Protein AF-A0AAD6Q4D0-F1 (afdb_monomer)

pLDDT: mean 78.37, std 18.46, range [25.58, 96.19]

Nearest PDB structures (foldseek):
  5lpy-assembly1_A  TM=9.528E-01  e=1.632E-19  Arabidopsis thaliana
  5lpv-assembly1_A  TM=9.628E-01  e=4.387E-19  Arabidopsis thaliana
  5lpb-assembly1_A  TM=9.667E-01  e=1.050E-18  Arabidopsis thaliana
  5lpz-assembly1_A  TM=9.552E-01  e=1.325E-18  Arabidopsis thaliana
  6ruu-assembly1_A  TM=8.902E-01  e=2.169E-12  Homo sapiens

Radius of gyration: 27.19 Å; Cα contacts (8 Å, |Δi|>4): 562; chains: 1; bounding box: 53×54×77 Å

Foldseek 3Di:
DPPDDADAPPDPAAWDPDLPVLLVLLVVVCVCCVWCVPCQQLSQRLVVCSPIHGPVSVVSSVVVVVVCVVDPPRTWDDDPPAAQDKDKDKDKDQLSHPHQSWIWIWMWIDRRNGTDDIHIGTDPHHDPDRVSRRVVNVVVGVVVSVVVVLVSVCVVDVDQWVDDDPDRTDDDVQADEDEPVQVCQFQVNVDPVQWPDADPQATKGWGAGPVRFIKIKGKGDLPDPLNVLLLRQCRVVLRQDDDPQAWHFRHWYDDDSTTITITHDFPQAFQCCQVPDPVNVVVDDPVLVVQQVVSVVVVQCCCQPVGPWNKDQQADDRNQWTAHPVRRTHGHRSSPMDTDDPPDPDDDDPDRDYDDPPDDDDDDDDDD

Secondary structure (DSSP, 8-state):
--TT----TT-SSPBPS-HHHHHHHHHHHHHHTTT-GGGHHHHHHHGGGSSS-BHHHHHHHHHHHHHHHHSTT------TT--S-EEEEEEEESS--TTT---EEEEEEEETTEEEEEEEEE-SS--SSHHHHHHHHHHHHHHHHHHHHHHHHHHHS------BTTTB----TTS-B--HHHHHHHHTTT-GGGEEEEETTEEEEEEE-TTS-EEEEEEE-TT-HHHHHHHHHHHHHHTT---TTBPPEEEEEEETTEEEEEEE--TT-BTHHHHH-HHHHTT--HHHHHHHHHHHHHHHHIIIIISSSEEE-S---GGGEEE-TT--EEE--GGG-EEE-TT-S----SS--S------S-PPPPP-

Structure (mmCIF, N/CA/C/O backbone):
data_AF-A0AAD6Q4D0-F1
#
_entry.id   AF-A0AAD6Q4D0-F1
#
loop_
_atom_site.group_PDB
_atom_site.id
_atom_site.type_symbol
_atom_site.label_atom_id
_atom_site.label_alt_id
_atom_site.label_comp_id
_atom_site.label_asym_id
_atom_site.label_entity_id
_atom_site.label_seq_id
_atom_site.pdbx_PDB_ins_code
_atom_site.Cartn_x
_atom_site.Cartn_y
_atom_site.Cartn_z
_atom_site.occupancy
_atom_site.B_iso_or_equiv
_atom_site.auth_seq_id
_atom_site.auth_comp_id
_atom_site.auth_asym_id
_atom_site.auth_atom_id
_atom_site.pdbx_PDB_model_num
ATOM 1 N N . MET A 1 1 ? 5.638 -11.189 -40.415 1.00 39.28 1 MET A N 1
ATOM 2 C CA . MET A 1 1 ? 6.411 -9.951 -40.682 1.00 39.28 1 MET A CA 1
ATOM 3 C C . MET A 1 1 ? 7.838 -10.363 -41.005 1.00 39.28 1 MET A C 1
ATOM 5 O O . MET A 1 1 ? 8.244 -11.400 -40.497 1.00 39.28 1 MET A O 1
ATOM 9 N N . GLU A 1 2 ? 8.584 -9.608 -41.816 1.00 32.88 2 GLU A N 1
ATOM 10 C CA . GLU A 1 2 ? 10.023 -9.864 -42.000 1.00 32.88 2 GLU A CA 1
ATOM 11 C C . GLU A 1 2 ? 10.735 -9.809 -40.642 1.00 32.88 2 GLU A C 1
ATOM 13 O O . GLU A 1 2 ? 10.674 -8.798 -39.943 1.00 32.88 2 GLU A O 1
ATOM 18 N N . THR A 1 3 ? 11.400 -10.897 -40.261 1.00 40.81 3 THR A N 1
ATOM 19 C CA . THR A 1 3 ? 12.070 -11.082 -38.961 1.00 40.81 3 THR A CA 1
ATOM 20 C C . THR A 1 3 ? 13.432 -10.377 -38.867 1.00 40.81 3 THR A C 1
ATOM 22 O O . THR A 1 3 ? 14.205 -10.623 -37.945 1.00 40.81 3 THR A O 1
ATOM 25 N N . THR A 1 4 ? 13.749 -9.507 -39.829 1.00 53.38 4 THR A N 1
ATOM 26 C CA . THR A 1 4 ? 15.114 -9.050 -40.130 1.00 53.38 4 THR A CA 1
ATOM 27 C C . THR A 1 4 ? 15.322 -7.535 -40.056 1.00 53.38 4 THR A C 1
ATOM 29 O O . THR A 1 4 ? 16.470 -7.095 -40.116 1.00 53.38 4 THR A O 1
ATOM 32 N N . LEU A 1 5 ? 14.269 -6.722 -39.888 1.00 64.75 5 LEU A N 1
ATOM 33 C CA . LEU A 1 5 ? 14.411 -5.262 -39.800 1.00 64.75 5 LEU A CA 1
ATOM 34 C C . LEU A 1 5 ? 14.986 -4.842 -38.433 1.00 64.75 5 LEU A C 1
ATOM 36 O O . LEU A 1 5 ? 14.250 -4.597 -37.476 1.00 64.75 5 LEU A O 1
ATOM 40 N N . LYS A 1 6 ? 16.315 -4.753 -38.345 1.00 71.62 6 LYS A N 1
ATOM 41 C CA . LYS A 1 6 ? 17.022 -4.249 -37.162 1.00 71.62 6 LYS A CA 1
ATOM 42 C C . LYS A 1 6 ? 17.200 -2.733 -37.258 1.00 71.62 6 LYS A C 1
ATOM 44 O O . LYS A 1 6 ? 17.821 -2.243 -38.194 1.00 71.62 6 LYS A O 1
ATOM 49 N N . LEU A 1 7 ? 16.652 -2.017 -36.281 1.00 80.19 7 LEU A N 1
ATOM 50 C CA . LEU A 1 7 ? 16.766 -0.562 -36.139 1.00 80.19 7 LEU A CA 1
ATOM 51 C C . LEU A 1 7 ? 18.066 -0.191 -35.399 1.00 80.19 7 LEU A C 1
ATOM 53 O O . LEU A 1 7 ? 18.635 -1.033 -34.695 1.00 80.19 7 LEU A O 1
ATOM 57 N N . SER A 1 8 ? 18.540 1.047 -35.570 1.00 79.81 8 SER A N 1
ATOM 58 C CA . SER A 1 8 ? 19.795 1.537 -34.983 1.00 79.81 8 SER A CA 1
ATOM 59 C C . SER A 1 8 ? 19.737 3.030 -34.654 1.00 79.81 8 SER A C 1
ATOM 61 O O . SER A 1 8 ? 19.084 3.809 -35.342 1.00 79.81 8 SER A O 1
ATOM 63 N N . THR A 1 9 ? 20.476 3.463 -33.630 1.00 74.94 9 THR A N 1
ATOM 64 C CA . THR A 1 9 ? 20.692 4.891 -33.333 1.00 74.94 9 THR A CA 1
ATOM 65 C C . THR A 1 9 ? 21.574 5.597 -34.365 1.00 74.94 9 THR A C 1
ATOM 67 O O . THR A 1 9 ? 21.607 6.823 -34.383 1.00 74.94 9 THR A O 1
ATOM 70 N N . HIS A 1 10 ? 22.282 4.844 -35.211 1.00 74.56 10 HIS A N 1
ATOM 71 C CA . HIS A 1 10 ? 23.160 5.349 -36.273 1.00 74.56 10 HIS A CA 1
ATOM 72 C C . HIS A 1 10 ? 22.530 5.186 -37.664 1.00 74.56 10 HIS A C 1
ATOM 74 O O . HIS A 1 10 ? 23.219 4.913 -38.647 1.00 74.56 10 HIS A O 1
ATOM 80 N N . ASP A 1 11 ? 21.204 5.308 -37.739 1.00 73.38 11 ASP A N 1
ATOM 81 C CA . ASP A 1 11 ? 20.460 5.164 -38.984 1.00 73.38 11 ASP A CA 1
ATOM 82 C C . ASP A 1 11 ? 20.876 6.221 -40.022 1.00 73.38 11 ASP A C 1
ATOM 84 O O . ASP A 1 11 ? 20.970 7.413 -39.726 1.00 73.38 11 ASP A O 1
ATOM 88 N N . SER A 1 12 ? 21.131 5.770 -41.252 1.00 77.50 12 SER A N 1
ATOM 89 C CA . SER A 1 12 ? 21.600 6.616 -42.357 1.00 77.50 12 SER A CA 1
ATOM 90 C C . SER A 1 12 ? 20.499 7.483 -42.979 1.00 77.50 12 SER A C 1
ATOM 92 O O . SER A 1 12 ? 20.797 8.363 -43.785 1.00 77.50 12 SER A O 1
ATOM 94 N N . SER A 1 13 ? 19.228 7.230 -42.654 1.00 84.69 13 SER A N 1
ATOM 95 C CA . SER A 1 13 ? 18.115 8.065 -43.102 1.00 84.69 13 SER A CA 1
ATOM 96 C C . SER A 1 13 ? 18.077 9.406 -42.352 1.00 84.69 13 SER A C 1
ATOM 98 O O . SER A 1 13 ? 18.569 9.497 -41.227 1.00 84.69 13 SER A O 1
ATOM 100 N N . PRO A 1 14 ? 17.486 10.466 -42.932 1.00 88.25 14 PRO A N 1
ATOM 101 C CA . PRO A 1 14 ? 17.313 11.739 -42.238 1.00 88.25 14 PRO A CA 1
ATOM 102 C C . PRO A 1 14 ? 16.559 11.616 -40.904 1.00 88.25 14 PRO A C 1
ATOM 104 O O . PRO A 1 14 ? 15.622 10.821 -40.765 1.00 88.25 14 PRO A O 1
ATOM 107 N N . ALA A 1 15 ? 16.928 12.467 -39.943 1.00 89.00 15 ALA A N 1
ATOM 108 C CA . ALA A 1 15 ? 16.140 12.697 -38.736 1.00 89.00 15 ALA A CA 1
ATOM 109 C C . ALA A 1 15 ? 14.746 13.252 -39.094 1.00 89.00 15 ALA A C 1
ATOM 111 O O . ALA A 1 15 ? 14.578 13.940 -40.105 1.00 89.00 15 ALA A O 1
ATOM 112 N N . LEU A 1 16 ? 13.732 12.959 -38.275 1.00 89.88 16 LEU A N 1
ATOM 113 C CA . LEU A 1 16 ? 12.378 13.471 -38.509 1.00 89.88 16 LEU A CA 1
ATOM 114 C C . LEU A 1 16 ? 12.302 14.984 -38.275 1.00 89.88 16 LEU A C 1
ATOM 116 O O . LEU A 1 16 ? 12.766 15.483 -37.252 1.00 89.88 16 LEU A O 1
ATOM 120 N N . SER A 1 17 ? 11.621 15.692 -39.179 1.00 87.00 17 SER A N 1
ATOM 121 C CA . SER A 1 17 ? 11.330 17.127 -39.050 1.00 87.00 17 SER A CA 1
ATOM 122 C C . SER A 1 17 ? 10.403 17.453 -37.872 1.00 87.00 17 SER A C 1
ATOM 124 O O . SER A 1 17 ? 10.561 18.497 -37.248 1.00 87.00 17 SER A O 1
ATOM 126 N N . ASP A 1 18 ? 9.480 16.546 -37.527 1.00 89.56 18 ASP A N 1
ATOM 127 C CA . ASP A 1 18 ? 8.672 16.611 -36.302 1.00 89.56 18 ASP A CA 1
ATOM 128 C C . ASP A 1 18 ? 8.857 15.352 -35.424 1.00 89.56 18 ASP A C 1
ATOM 130 O O . ASP A 1 18 ? 8.104 14.372 -35.530 1.00 89.56 18 ASP A O 1
ATOM 134 N N . PRO A 1 19 ? 9.824 15.375 -34.488 1.00 90.56 19 PRO A N 1
ATOM 135 C CA . PRO A 1 19 ? 9.975 14.333 -33.478 1.00 90.56 19 PRO A CA 1
ATOM 136 C C . PRO A 1 19 ? 8.790 14.228 -32.501 1.00 90.56 19 PRO A C 1
ATOM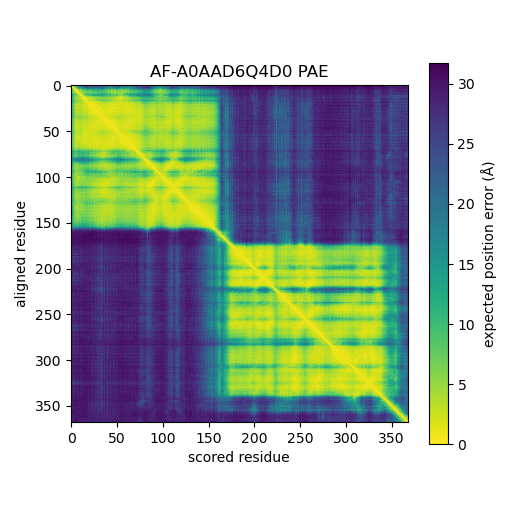 138 O O . PRO A 1 19 ? 8.599 13.176 -31.887 1.00 90.56 19 PRO A O 1
ATOM 141 N N . ALA A 1 20 ? 7.990 15.284 -32.310 1.00 91.25 20 ALA A N 1
ATOM 142 C CA . ALA A 1 20 ? 6.891 15.285 -31.345 1.00 91.25 20 ALA A CA 1
ATOM 143 C C . ALA A 1 20 ? 5.712 14.422 -31.822 1.00 91.25 20 ALA A C 1
ATOM 145 O O . ALA A 1 20 ? 5.148 13.672 -31.017 1.00 91.25 20 ALA A O 1
ATOM 146 N N . SER A 1 21 ? 5.390 14.441 -33.122 1.00 90.62 21 SER A N 1
ATOM 147 C CA . SER A 1 21 ? 4.410 13.515 -33.707 1.00 90.62 21 SER A CA 1
ATOM 148 C C . SER A 1 21 ? 4.816 12.049 -33.503 1.00 90.62 21 SER A C 1
ATOM 150 O O . SER A 1 21 ? 3.992 11.256 -33.037 1.00 90.62 21 SER A O 1
ATOM 152 N N . TYR A 1 22 ? 6.094 11.700 -33.719 1.00 93.00 22 TYR A N 1
ATOM 153 C CA . TYR A 1 22 ? 6.608 10.349 -33.449 1.00 93.00 22 TYR A CA 1
ATOM 154 C C . TYR A 1 22 ? 6.459 9.961 -31.971 1.00 93.00 22 TYR A C 1
ATOM 156 O O . TYR A 1 22 ? 5.900 8.908 -31.666 1.00 93.00 22 TYR A O 1
ATOM 164 N N . ARG A 1 23 ? 6.868 10.828 -31.032 1.00 92.94 23 ARG A N 1
ATOM 165 C CA . ARG A 1 23 ? 6.705 10.567 -29.588 1.00 92.94 23 ARG A CA 1
ATOM 166 C C . ARG A 1 23 ? 5.246 10.324 -29.199 1.00 92.94 23 ARG A C 1
ATOM 168 O O . ARG A 1 23 ? 4.958 9.380 -28.464 1.00 92.94 23 ARG A O 1
ATOM 175 N N . ARG A 1 24 ? 4.317 11.132 -29.722 1.00 94.38 24 ARG A N 1
ATOM 176 C CA . ARG A 1 24 ? 2.871 10.977 -29.489 1.00 94.38 24 ARG A CA 1
ATOM 177 C C . ARG A 1 24 ? 2.329 9.672 -30.079 1.00 94.38 24 ARG A C 1
ATOM 179 O O . ARG A 1 24 ? 1.504 9.020 -29.441 1.00 94.38 24 ARG A O 1
ATOM 186 N N . LEU A 1 25 ? 2.787 9.284 -31.270 1.00 94.00 25 LEU A N 1
ATOM 187 C CA . LEU A 1 25 ? 2.430 8.016 -31.906 1.00 94.00 25 LEU A CA 1
ATOM 188 C C . LEU A 1 25 ? 2.904 6.822 -31.067 1.00 94.00 25 LEU A C 1
ATOM 190 O O . LEU A 1 25 ? 2.091 5.968 -30.715 1.00 94.00 25 LEU A O 1
ATOM 194 N N . ILE A 1 26 ? 4.184 6.785 -30.687 1.00 94.25 26 ILE A N 1
ATOM 195 C CA . ILE A 1 26 ? 4.725 5.692 -29.872 1.00 94.25 26 ILE A CA 1
ATOM 196 C C . ILE A 1 26 ? 4.068 5.646 -28.487 1.00 94.25 26 ILE A C 1
ATOM 198 O O . ILE A 1 26 ? 3.762 4.558 -28.016 1.00 94.25 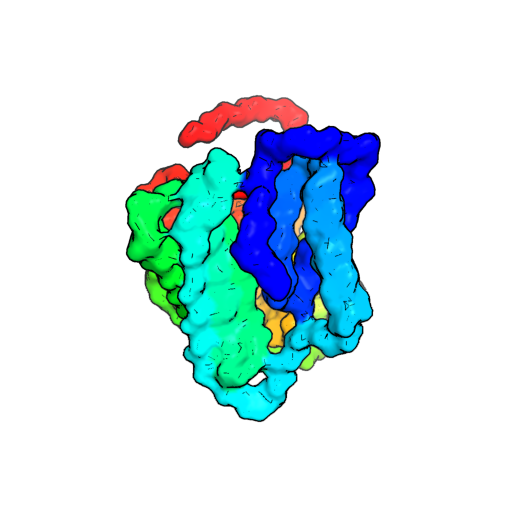26 ILE A O 1
ATOM 202 N N . GLY A 1 27 ? 3.755 6.787 -27.862 1.00 90.12 27 GLY A N 1
ATOM 203 C CA . GLY A 1 27 ? 2.999 6.822 -26.603 1.00 90.12 27 GLY A CA 1
ATOM 204 C C . GLY A 1 27 ? 1.611 6.171 -26.706 1.00 90.12 27 GLY A C 1
ATOM 205 O O . GLY A 1 27 ? 1.230 5.382 -25.843 1.00 90.12 27 GLY A O 1
ATOM 206 N N . ARG A 1 28 ? 0.876 6.428 -27.798 1.00 93.81 28 ARG A N 1
ATOM 207 C CA . ARG A 1 28 ? -0.420 5.775 -28.073 1.00 93.81 28 ARG A CA 1
ATOM 208 C C . ARG A 1 28 ? -0.273 4.279 -28.354 1.00 93.81 28 ARG A C 1
ATOM 210 O O . ARG A 1 28 ? -1.089 3.489 -27.890 1.00 93.81 28 ARG A O 1
ATOM 217 N N . LEU A 1 29 ? 0.770 3.882 -29.082 1.00 92.19 29 LEU A N 1
ATOM 218 C CA . LEU A 1 29 ? 1.056 2.474 -29.360 1.00 92.19 29 LEU A CA 1
ATOM 219 C C . LEU A 1 29 ? 1.507 1.711 -28.104 1.00 92.19 29 LEU A C 1
ATOM 221 O O . LEU A 1 29 ? 1.104 0.567 -27.928 1.00 92.19 29 LEU A O 1
ATOM 225 N N . LEU A 1 30 ? 2.268 2.346 -27.205 1.00 88.31 30 LEU A N 1
ATOM 226 C CA . LEU A 1 30 ? 2.620 1.807 -25.887 1.00 88.31 30 LEU A CA 1
ATOM 227 C C . LEU A 1 30 ? 1.368 1.540 -25.051 1.00 88.31 30 LEU A C 1
ATOM 229 O O . LEU A 1 30 ? 1.245 0.456 -24.491 1.00 88.31 30 LEU A O 1
ATOM 233 N N . TYR A 1 31 ? 0.413 2.473 -25.021 1.00 87.88 31 TYR A N 1
ATOM 234 C CA . TYR A 1 31 ? -0.875 2.248 -24.358 1.00 87.88 31 TYR A CA 1
ATOM 235 C C . TYR A 1 31 ? -1.634 1.054 -24.964 1.00 87.88 31 TYR A C 1
ATOM 237 O O . TYR A 1 31 ? -2.157 0.220 -24.232 1.00 87.88 31 TYR A O 1
ATOM 245 N N . LEU A 1 32 ? -1.619 0.900 -26.293 1.00 87.62 32 LEU A N 1
ATOM 246 C CA . LEU A 1 32 ? -2.264 -0.235 -26.961 1.00 87.62 32 LEU A CA 1
ATOM 247 C C . LEU A 1 32 ? -1.627 -1.598 -26.614 1.00 87.62 32 LEU A C 1
ATOM 249 O O . LEU A 1 32 ? -2.320 -2.610 -26.671 1.00 87.62 32 LEU A O 1
ATOM 253 N N . THR A 1 33 ? -0.359 -1.658 -26.177 1.00 86.75 33 THR A N 1
ATOM 254 C CA . THR A 1 33 ? 0.261 -2.927 -25.717 1.00 86.75 33 THR A CA 1
ATOM 255 C C . THR A 1 33 ? -0.439 -3.554 -24.503 1.00 86.75 33 THR A C 1
ATOM 257 O O . THR A 1 33 ? -0.242 -4.740 -24.248 1.00 86.75 33 THR A O 1
ATOM 260 N N . ILE A 1 34 ? -1.290 -2.796 -23.794 1.00 83.44 34 ILE A N 1
ATOM 261 C CA . ILE A 1 34 ? -2.127 -3.268 -22.675 1.00 83.44 34 ILE A CA 1
ATOM 262 C C . ILE A 1 34 ? -3.243 -4.219 -23.154 1.00 83.44 34 ILE A C 1
ATOM 264 O O . ILE A 1 34 ? -3.719 -5.043 -22.382 1.00 83.44 34 ILE A O 1
ATOM 268 N N . THR A 1 35 ? -3.647 -4.154 -24.427 1.00 84.25 35 THR A N 1
ATOM 269 C CA . THR A 1 35 ? -4.648 -5.066 -25.020 1.00 84.25 35 THR A CA 1
ATOM 270 C C . THR A 1 35 ? -4.146 -5.801 -26.265 1.00 84.25 35 THR A C 1
ATOM 272 O O . THR A 1 35 ? -4.784 -6.750 -26.717 1.00 84.25 35 THR A O 1
ATOM 275 N N . ARG A 1 36 ? -2.988 -5.399 -26.805 1.00 85.81 36 ARG A N 1
ATOM 276 C CA . ARG A 1 36 ? -2.286 -6.018 -27.939 1.00 85.81 36 ARG A CA 1
ATOM 277 C C . ARG A 1 36 ? -0.896 -6.510 -27.507 1.00 85.81 36 ARG A C 1
ATOM 279 O O . ARG A 1 36 ? 0.106 -5.844 -27.779 1.00 85.81 36 ARG A O 1
ATOM 286 N N . PRO A 1 37 ? -0.801 -7.667 -26.823 1.00 86.38 37 PRO A N 1
ATOM 287 C CA . PRO A 1 37 ? 0.483 -8.239 -26.413 1.00 86.38 37 PRO A CA 1
ATOM 288 C C . PRO A 1 37 ? 1.404 -8.519 -27.611 1.00 86.38 37 PRO A C 1
ATOM 290 O O . PRO A 1 37 ? 2.618 -8.347 -27.508 1.00 86.38 37 PRO A O 1
ATOM 293 N N . ASP A 1 38 ? 0.825 -8.862 -28.761 1.00 86.62 38 ASP A N 1
ATOM 294 C CA . ASP A 1 38 ? 1.493 -9.235 -30.008 1.00 86.62 38 ASP A CA 1
ATOM 295 C C . ASP A 1 38 ? 2.365 -8.124 -30.620 1.00 86.62 38 ASP A C 1
ATOM 297 O O . ASP A 1 38 ? 3.386 -8.418 -31.241 1.00 86.62 38 ASP A O 1
ATOM 301 N N . ILE A 1 39 ? 2.035 -6.845 -30.399 1.00 90.56 39 ILE A N 1
ATOM 302 C CA . ILE A 1 39 ? 2.869 -5.719 -30.863 1.00 90.56 39 ILE A CA 1
ATOM 303 C C . ILE A 1 39 ? 3.950 -5.300 -29.850 1.00 90.56 39 ILE A C 1
ATOM 305 O O . ILE A 1 39 ? 4.803 -4.474 -30.183 1.00 90.56 39 ILE A O 1
ATOM 309 N N . SER A 1 40 ? 3.957 -5.857 -28.630 1.00 88.12 40 SER A N 1
ATOM 310 C CA . SER A 1 40 ? 4.790 -5.370 -27.512 1.00 88.12 40 SER A CA 1
ATOM 311 C C . SER A 1 40 ? 6.283 -5.321 -27.837 1.00 88.12 40 SER A C 1
ATOM 313 O O . SER A 1 40 ? 6.951 -4.351 -27.488 1.00 88.12 40 SER A O 1
ATOM 315 N N . TYR A 1 41 ? 6.814 -6.334 -28.533 1.00 87.56 41 TYR A N 1
ATOM 316 C CA . TYR A 1 41 ? 8.223 -6.360 -28.940 1.00 87.56 41 TYR A CA 1
ATOM 317 C C . TYR A 1 41 ? 8.560 -5.226 -29.919 1.00 87.56 41 TYR A C 1
ATOM 319 O O . TYR A 1 41 ? 9.522 -4.488 -29.705 1.00 87.56 41 TYR A O 1
ATOM 327 N N . ALA A 1 42 ? 7.737 -5.035 -30.955 1.00 90.12 42 ALA A N 1
ATOM 328 C CA . ALA A 1 42 ? 7.949 -3.994 -31.958 1.00 90.12 42 ALA A CA 1
ATOM 329 C C . ALA A 1 42 ? 7.880 -2.587 -31.341 1.00 90.12 42 ALA A C 1
ATOM 331 O O . ALA A 1 42 ? 8.739 -1.748 -31.614 1.00 90.12 42 ALA A O 1
ATOM 332 N N . ILE A 1 43 ? 6.908 -2.342 -30.456 1.00 91.25 43 ILE A N 1
ATOM 333 C CA . ILE A 1 43 ? 6.759 -1.047 -29.782 1.00 91.25 43 ILE A CA 1
ATOM 334 C C . ILE A 1 43 ? 7.895 -0.790 -28.781 1.00 91.25 43 ILE A C 1
ATOM 336 O O . ILE A 1 43 ? 8.434 0.315 -28.758 1.00 91.25 43 ILE A O 1
ATOM 340 N N . GLN A 1 44 ? 8.330 -1.800 -28.019 1.00 87.38 44 GLN A N 1
ATOM 341 C CA . GLN A 1 44 ? 9.495 -1.702 -27.125 1.00 87.38 44 GLN A CA 1
ATOM 342 C C . GLN A 1 44 ? 10.821 -1.500 -27.887 1.00 87.38 44 GLN A C 1
ATOM 344 O O . GLN A 1 44 ? 11.792 -0.976 -27.326 1.00 87.38 44 GLN A O 1
ATOM 349 N N . ASN A 1 45 ? 10.893 -1.905 -29.157 1.00 87.44 45 ASN A N 1
ATOM 350 C CA . ASN A 1 45 ? 12.011 -1.556 -30.027 1.00 87.44 45 ASN A CA 1
ATOM 351 C C . ASN A 1 45 ? 11.935 -0.071 -30.425 1.00 87.44 45 ASN A C 1
ATOM 353 O O . ASN A 1 45 ? 12.800 0.723 -30.059 1.00 87.44 45 ASN A O 1
ATOM 357 N N . LEU A 1 46 ? 10.824 0.334 -31.047 1.00 90.38 46 LEU A N 1
ATOM 358 C CA . LEU A 1 46 ? 10.573 1.702 -31.518 1.00 90.38 46 LEU A CA 1
ATOM 359 C C . LEU A 1 46 ? 10.665 2.778 -30.421 1.00 90.38 46 LEU A C 1
ATOM 361 O O . LEU A 1 46 ? 11.101 3.902 -30.689 1.00 90.38 46 LEU A O 1
ATOM 365 N N . SER A 1 47 ? 10.295 2.452 -29.179 1.00 89.56 47 SER A N 1
ATOM 366 C CA . SER A 1 47 ? 10.346 3.384 -28.046 1.00 89.56 47 SER A CA 1
ATOM 367 C C . SER A 1 47 ? 11.761 3.798 -27.636 1.00 89.56 47 SER A C 1
ATOM 369 O O . SER A 1 47 ? 11.916 4.768 -26.900 1.00 89.56 47 SER A O 1
ATOM 371 N N . GLN A 1 48 ? 12.799 3.097 -28.096 1.00 87.00 48 GLN A N 1
ATOM 372 C CA . GLN A 1 48 ? 14.195 3.445 -27.807 1.00 87.00 48 GLN A CA 1
ATOM 373 C C . GLN A 1 48 ? 14.639 4.712 -28.552 1.00 87.00 48 GLN A C 1
ATOM 375 O O . GLN A 1 48 ? 15.510 5.431 -28.072 1.00 87.00 48 GLN A O 1
ATOM 380 N N . TYR A 1 49 ? 13.982 5.028 -29.671 1.00 89.12 49 TYR A N 1
ATOM 381 C CA . TYR A 1 49 ? 14.324 6.133 -30.572 1.00 89.12 49 TYR A CA 1
ATOM 382 C C . TYR A 1 49 ? 13.452 7.387 -30.347 1.00 89.12 49 TYR A C 1
ATOM 384 O O . TYR A 1 49 ? 13.399 8.283 -31.180 1.00 89.12 49 TYR A O 1
ATOM 392 N N . ILE A 1 50 ? 12.753 7.469 -29.205 1.00 89.12 50 ILE A N 1
ATOM 393 C CA . ILE A 1 50 ? 11.863 8.584 -28.810 1.00 89.12 50 ILE A CA 1
ATOM 394 C C . ILE A 1 50 ? 12.593 9.936 -28.699 1.00 89.12 50 ILE A C 1
ATOM 396 O O . ILE A 1 50 ? 11.985 10.986 -28.934 1.00 89.12 50 ILE A O 1
ATOM 400 N N . SER A 1 51 ? 13.875 9.923 -28.328 1.00 87.62 51 SER A N 1
ATOM 401 C CA . SER A 1 51 ? 14.712 11.122 -28.192 1.00 87.62 51 SER A CA 1
ATOM 402 C C . SER A 1 51 ? 15.133 11.695 -29.546 1.00 87.62 51 SER A C 1
ATOM 404 O O . SER A 1 51 ? 14.970 12.893 -29.764 1.00 87.62 51 SER A O 1
ATOM 406 N N . ASN A 1 52 ? 15.618 10.841 -30.453 1.00 88.62 52 ASN A N 1
ATOM 407 C CA . ASN A 1 52 ? 16.084 11.207 -31.790 1.00 88.62 52 ASN A CA 1
ATOM 408 C C . ASN A 1 52 ? 15.556 10.214 -32.853 1.00 88.62 52 ASN A C 1
ATOM 410 O O . ASN A 1 52 ? 16.243 9.246 -33.189 1.00 88.62 52 ASN A O 1
ATOM 414 N N . PRO A 1 53 ? 14.317 10.395 -33.347 1.00 91.69 53 PRO A N 1
ATOM 415 C CA . PRO A 1 53 ? 13.717 9.515 -34.345 1.00 91.69 53 PRO A CA 1
ATOM 416 C C . PRO A 1 53 ? 14.109 9.901 -35.780 1.00 91.69 53 PRO A C 1
ATOM 418 O O . PRO A 1 53 ? 14.304 11.071 -36.101 1.00 91.69 53 PRO A O 1
ATOM 421 N N . HIS A 1 54 ? 14.173 8.899 -36.658 1.00 92.19 54 HIS A N 1
ATOM 422 C CA . HIS A 1 54 ? 14.574 9.011 -38.067 1.00 92.19 54 HIS A CA 1
ATOM 423 C C . HIS A 1 54 ? 13.454 8.470 -38.976 1.00 92.19 54 HIS A C 1
ATOM 425 O O . HIS A 1 54 ? 12.497 7.856 -38.489 1.00 92.19 54 HIS A O 1
ATOM 431 N N . ILE A 1 55 ? 13.543 8.697 -40.291 1.00 90.31 55 ILE A N 1
ATOM 432 C CA . ILE A 1 55 ? 12.499 8.292 -41.254 1.00 90.31 55 ILE A CA 1
ATOM 433 C C . ILE A 1 55 ? 12.219 6.780 -41.208 1.00 90.31 55 ILE A C 1
ATOM 435 O O . ILE A 1 55 ? 11.056 6.376 -41.210 1.00 90.31 55 ILE A O 1
ATOM 439 N N . THR A 1 56 ? 13.244 5.938 -41.089 1.00 91.00 56 THR A N 1
ATOM 440 C CA . THR A 1 56 ? 13.101 4.476 -40.923 1.00 91.00 56 THR A CA 1
ATOM 441 C C . THR A 1 56 ? 12.319 4.086 -39.666 1.00 91.00 56 THR A C 1
ATOM 443 O O . THR A 1 56 ? 11.463 3.200 -39.723 1.00 91.00 56 THR A O 1
ATOM 446 N N . HIS A 1 57 ? 12.550 4.773 -38.541 1.00 91.88 57 HIS A N 1
ATOM 447 C CA . HIS A 1 57 ? 11.812 4.570 -37.291 1.00 91.88 57 HIS A CA 1
ATOM 448 C C . HIS A 1 57 ? 10.318 4.876 -37.478 1.00 91.88 57 HIS A C 1
ATOM 450 O O . HIS A 1 57 ? 9.467 4.099 -37.038 1.00 91.88 57 HIS A O 1
ATOM 456 N N . LEU A 1 58 ? 9.982 5.952 -38.200 1.00 92.12 58 LEU A N 1
ATOM 457 C CA . LEU A 1 58 ? 8.595 6.267 -38.549 1.00 92.12 58 LEU A CA 1
ATOM 458 C C . LEU A 1 58 ? 7.987 5.216 -39.489 1.00 92.12 58 LEU A C 1
ATOM 460 O O . LEU A 1 58 ? 6.916 4.695 -39.192 1.00 92.12 58 LEU A O 1
ATOM 464 N N . GLN A 1 59 ? 8.686 4.826 -40.559 1.00 92.00 59 GLN A N 1
ATOM 465 C CA . GLN A 1 59 ? 8.224 3.783 -41.487 1.00 92.00 59 GLN A CA 1
ATOM 466 C C . GLN A 1 59 ? 7.969 2.441 -40.780 1.00 92.00 59 GLN A C 1
ATOM 468 O O . GLN A 1 59 ? 7.020 1.727 -41.112 1.00 92.00 59 GLN A O 1
ATOM 473 N N . ALA A 1 60 ? 8.791 2.084 -39.792 1.00 92.19 60 ALA A N 1
ATOM 474 C CA . ALA A 1 60 ? 8.589 0.899 -38.967 1.00 92.19 60 ALA A CA 1
ATOM 475 C C . ALA A 1 60 ? 7.361 1.040 -38.043 1.00 92.19 60 ALA A C 1
ATOM 477 O O . ALA A 1 60 ? 6.557 0.109 -37.961 1.00 92.19 60 ALA A O 1
ATOM 478 N N . ALA A 1 61 ? 7.129 2.209 -37.435 1.00 93.81 61 ALA A N 1
ATOM 479 C CA . ALA A 1 61 ? 5.896 2.487 -36.690 1.00 93.81 61 ALA A CA 1
ATOM 480 C C . ALA A 1 61 ? 4.638 2.441 -37.589 1.00 93.81 61 ALA A C 1
ATOM 482 O O . ALA A 1 61 ? 3.607 1.892 -37.198 1.00 93.81 61 ALA A O 1
ATOM 483 N N . GLU A 1 62 ? 4.726 2.924 -38.830 1.00 93.56 62 GLU A N 1
ATOM 484 C CA . GLU A 1 62 ? 3.658 2.836 -39.834 1.00 93.56 62 GLU A CA 1
ATOM 485 C C . GLU A 1 62 ? 3.372 1.400 -40.298 1.00 93.56 62 GLU A C 1
ATOM 487 O O . GLU A 1 62 ? 2.231 1.083 -40.645 1.00 93.56 62 GLU A O 1
ATOM 492 N N . ARG A 1 63 ? 4.373 0.505 -40.307 1.00 93.94 63 ARG A N 1
ATOM 493 C CA . ARG A 1 63 ? 4.146 -0.940 -40.517 1.00 93.94 63 ARG A CA 1
ATOM 494 C C . ARG A 1 63 ? 3.292 -1.516 -39.380 1.00 93.94 63 ARG A C 1
ATOM 496 O O . ARG A 1 63 ? 2.351 -2.256 -39.660 1.00 93.94 63 ARG A O 1
ATOM 503 N N . VAL A 1 64 ? 3.551 -1.125 -38.126 1.00 94.00 64 VAL A N 1
ATOM 504 C CA . VAL A 1 64 ? 2.734 -1.550 -36.972 1.00 94.00 64 VAL A CA 1
ATOM 505 C C . VAL A 1 64 ? 1.315 -0.974 -37.048 1.00 94.00 64 VAL A C 1
ATOM 507 O O . VAL A 1 64 ? 0.354 -1.715 -36.857 1.00 94.00 64 VAL A O 1
ATOM 510 N N . LEU A 1 65 ? 1.148 0.300 -37.423 1.00 94.56 65 LEU A N 1
ATOM 511 C CA . LEU A 1 65 ? -0.179 0.894 -37.658 1.00 94.56 65 LEU A CA 1
ATOM 512 C C . LEU A 1 65 ? -0.971 0.165 -38.752 1.00 94.56 65 LEU A C 1
ATOM 514 O O . LEU A 1 65 ? -2.160 -0.099 -38.573 1.00 94.56 65 LEU A O 1
ATOM 518 N N . ARG A 1 66 ? -0.328 -0.190 -39.873 1.00 94.69 66 ARG A N 1
ATOM 519 C CA . ARG A 1 66 ? -0.962 -0.972 -40.949 1.00 94.69 66 ARG A CA 1
ATOM 520 C C . ARG A 1 66 ? -1.402 -2.353 -40.471 1.00 94.69 66 ARG A C 1
ATOM 522 O O . ARG A 1 66 ? -2.504 -2.775 -40.803 1.00 94.69 66 ARG A O 1
ATOM 529 N N . TYR A 1 67 ? -0.584 -3.020 -39.661 1.00 93.44 67 TYR A N 1
ATOM 530 C CA . TYR A 1 67 ? -0.925 -4.305 -39.053 1.00 93.44 67 TYR A CA 1
ATOM 531 C C . TYR A 1 67 ? -2.120 -4.204 -38.086 1.00 93.44 67 TYR A C 1
ATOM 533 O O . TYR A 1 67 ? -3.060 -4.990 -38.195 1.00 93.44 67 TYR A O 1
ATOM 541 N N . ILE A 1 68 ? -2.150 -3.192 -37.209 1.00 92.81 68 ILE A N 1
ATOM 542 C CA . ILE A 1 68 ? -3.296 -2.930 -36.318 1.00 92.81 68 ILE A CA 1
ATOM 543 C C . ILE A 1 68 ? -4.566 -2.655 -37.138 1.00 92.81 68 ILE A C 1
ATOM 545 O O . ILE A 1 68 ? -5.610 -3.242 -36.870 1.00 92.81 68 ILE A O 1
ATOM 549 N N . LYS A 1 69 ? -4.476 -1.818 -38.184 1.00 92.56 69 LYS A N 1
ATOM 550 C CA . LYS A 1 69 ? -5.604 -1.501 -39.079 1.00 92.56 69 LYS A CA 1
ATOM 551 C C . LYS A 1 69 ? -6.133 -2.729 -39.832 1.00 92.56 69 LYS A C 1
ATOM 553 O O . LYS A 1 69 ? -7.326 -2.791 -40.105 1.00 92.56 69 LYS A O 1
ATOM 558 N N . ALA A 1 70 ? -5.266 -3.683 -40.171 1.00 91.81 70 ALA A N 1
ATOM 559 C CA . ALA A 1 70 ? -5.645 -4.938 -40.822 1.00 91.81 70 ALA A CA 1
ATOM 560 C C . ALA A 1 70 ? -6.230 -5.983 -39.851 1.00 91.81 70 ALA A C 1
ATOM 562 O O . ALA A 1 70 ? -6.810 -6.965 -40.302 1.00 91.81 70 ALA A O 1
ATOM 563 N N . THR A 1 71 ? -6.091 -5.780 -38.535 1.00 88.94 71 THR A N 1
ATOM 564 C CA . THR A 1 71 ? -6.548 -6.708 -37.486 1.00 88.94 71 THR A CA 1
ATOM 565 C C . THR A 1 71 ? -7.500 -6.044 -36.471 1.00 88.94 71 THR A C 1
ATOM 567 O O . THR A 1 71 ? -7.260 -6.116 -35.259 1.00 88.94 71 THR A O 1
ATOM 570 N N . PRO A 1 72 ? -8.586 -5.376 -36.917 1.00 78.94 72 PRO A N 1
ATOM 571 C CA . PRO A 1 72 ? -9.563 -4.796 -36.002 1.00 78.94 72 PRO A CA 1
ATOM 572 C C . PRO A 1 72 ? -10.256 -5.909 -35.201 1.00 78.94 72 PRO A C 1
ATOM 574 O O . PRO A 1 72 ? -10.612 -6.948 -35.749 1.00 78.94 72 PRO A O 1
ATOM 577 N N . GLY A 1 73 ? -10.433 -5.700 -33.896 1.00 77.06 73 GLY A N 1
ATOM 578 C CA . GLY A 1 73 ? -11.069 -6.677 -33.001 1.00 77.06 73 GLY A CA 1
ATOM 579 C C . GLY A 1 73 ? -10.150 -7.777 -32.451 1.00 77.06 73 GLY A C 1
ATOM 580 O O . GLY A 1 73 ? -10.566 -8.489 -31.544 1.00 77.06 73 GLY A O 1
ATOM 581 N N . GLN A 1 74 ? -8.895 -7.897 -32.908 1.00 80.38 74 GLN A N 1
ATOM 582 C CA . GLN A 1 74 ? -7.908 -8.703 -32.179 1.00 80.38 74 GLN A CA 1
ATOM 583 C C . GLN A 1 74 ? -7.544 -8.028 -30.850 1.00 80.38 74 GLN A C 1
ATOM 585 O O . GLN A 1 74 ? -7.312 -6.818 -30.806 1.00 80.38 74 GLN A O 1
ATOM 590 N N . GLY A 1 75 ? -7.454 -8.824 -29.786 1.00 77.62 75 GLY A N 1
ATOM 591 C CA . GLY A 1 75 ? -7.141 -8.384 -28.430 1.00 77.62 75 GLY A CA 1
ATOM 592 C C . GLY A 1 75 ? -6.990 -9.574 -27.480 1.00 77.62 75 GLY A C 1
ATOM 593 O O . GLY A 1 75 ? -6.814 -10.709 -27.924 1.00 77.62 75 GLY A O 1
ATOM 594 N N . LEU A 1 76 ? -7.069 -9.319 -26.176 1.00 83.88 76 LEU A N 1
ATOM 595 C CA . LEU A 1 76 ? -7.028 -10.362 -25.150 1.00 83.88 76 LEU A CA 1
ATOM 596 C C . LEU A 1 76 ? -8.382 -11.070 -25.036 1.00 83.88 76 LEU A C 1
ATOM 598 O O . LEU A 1 76 ? -9.412 -10.419 -24.874 1.00 83.88 76 LEU A O 1
ATOM 602 N N . LEU A 1 77 ? -8.359 -12.403 -25.050 1.00 81.38 77 LEU A N 1
ATOM 603 C CA . LEU A 1 77 ? -9.493 -13.240 -24.672 1.00 81.38 77 LEU A CA 1
ATOM 604 C C . LEU A 1 77 ? -9.228 -13.814 -23.278 1.00 81.38 77 LEU A C 1
ATOM 606 O O . LEU A 1 77 ? -8.327 -14.632 -23.101 1.00 81.38 77 LEU A O 1
ATOM 610 N N . LEU A 1 78 ? -10.023 -13.387 -22.299 1.00 81.38 78 LEU A N 1
ATOM 611 C CA . LEU A 1 78 ? -10.067 -13.994 -20.972 1.00 81.38 78 LEU A CA 1
ATOM 612 C C . LEU A 1 78 ? -11.283 -14.920 -20.938 1.00 81.38 78 LEU A C 1
ATOM 614 O O . LEU A 1 78 ? -12.417 -14.444 -20.977 1.00 81.38 78 LEU A O 1
ATOM 618 N N . LYS A 1 79 ? -11.060 -16.237 -20.923 1.00 75.38 79 LYS A N 1
ATOM 619 C CA . LYS A 1 79 ? -12.156 -17.207 -20.839 1.00 75.38 79 LYS A CA 1
ATOM 620 C C . LYS A 1 79 ? -12.568 -17.435 -19.382 1.00 75.38 79 LYS A C 1
ATOM 622 O O . LYS A 1 79 ? -11.704 -17.543 -18.511 1.00 75.38 79 LYS A O 1
ATOM 627 N N . ALA A 1 80 ? -13.872 -17.547 -19.136 1.00 71.94 80 ALA A N 1
ATOM 628 C CA . ALA A 1 80 ? -14.435 -17.806 -17.808 1.00 71.94 80 ALA A CA 1
ATOM 629 C C . ALA A 1 80 ? -14.273 -19.269 -17.340 1.00 71.94 80 ALA A C 1
ATOM 631 O O . ALA A 1 80 ? -14.362 -19.537 -16.148 1.00 71.94 80 ALA A O 1
ATOM 632 N N . ASP A 1 81 ? -14.016 -20.201 -18.262 1.00 75.88 81 ASP A N 1
ATOM 633 C CA . ASP A 1 81 ? -13.782 -21.632 -18.013 1.00 75.88 81 ASP A CA 1
ATOM 634 C C . ASP A 1 81 ? -12.291 -21.986 -17.818 1.00 75.88 81 ASP A C 1
ATOM 636 O O . ASP A 1 81 ? -11.934 -23.159 -17.698 1.00 75.88 81 ASP A O 1
ATOM 640 N N . SER A 1 82 ? -11.403 -20.985 -17.779 1.00 72.56 82 SER A N 1
ATOM 641 C CA . SER A 1 82 ? -9.965 -21.191 -17.592 1.00 72.56 82 SER A CA 1
ATOM 642 C C . SER A 1 82 ? -9.645 -21.830 -16.239 1.00 72.56 82 SER A C 1
ATOM 644 O O . SER A 1 82 ? -10.035 -21.336 -15.182 1.00 72.56 82 SER A O 1
ATOM 646 N N . THR A 1 83 ? -8.852 -22.902 -16.262 1.00 77.75 83 THR A N 1
ATOM 647 C CA . THR A 1 83 ? -8.343 -23.546 -15.046 1.00 77.75 83 THR A CA 1
ATOM 648 C C . THR A 1 83 ? -7.426 -22.607 -14.257 1.00 77.75 83 THR A C 1
ATOM 650 O O . THR A 1 83 ? -6.645 -21.853 -14.834 1.00 77.75 83 THR A O 1
ATOM 653 N N . PHE A 1 84 ? -7.421 -22.709 -12.924 1.00 76.62 84 PHE A N 1
ATOM 654 C CA . PHE A 1 84 ? -6.519 -21.929 -12.057 1.00 76.62 84 PHE A CA 1
ATOM 655 C C . PHE A 1 84 ? -5.046 -22.398 -12.088 1.00 76.62 84 PHE A C 1
ATOM 657 O O . PHE A 1 84 ? -4.289 -22.191 -11.141 1.00 76.62 84 PHE A O 1
ATOM 664 N N . HIS A 1 85 ? -4.617 -23.042 -13.176 1.00 82.56 85 HIS A N 1
ATOM 665 C CA . HIS A 1 85 ? -3.241 -23.478 -13.369 1.00 82.56 85 HIS A CA 1
ATOM 666 C C . HIS A 1 85 ? -2.429 -22.380 -14.064 1.00 82.56 85 HIS A C 1
ATOM 668 O O . HIS A 1 85 ? -2.696 -22.024 -15.216 1.00 82.56 85 HIS A O 1
ATOM 674 N N . LEU A 1 86 ? -1.438 -21.842 -13.355 1.00 85.62 86 LEU A N 1
ATOM 675 C CA . LEU A 1 86 ? -0.531 -20.826 -13.875 1.00 85.62 86 LEU A CA 1
ATOM 676 C C . LEU A 1 86 ? 0.518 -21.474 -14.796 1.00 85.62 86 LEU A C 1
ATOM 678 O O . LEU A 1 86 ? 1.153 -22.453 -14.412 1.00 85.62 86 LEU A O 1
ATOM 682 N N . LYS A 1 87 ? 0.702 -20.924 -16.001 1.00 91.50 87 LYS A N 1
ATOM 683 C CA . LYS A 1 87 ? 1.708 -21.355 -16.987 1.00 91.50 87 LYS A CA 1
ATOM 684 C C . LYS A 1 87 ? 2.510 -20.143 -17.451 1.00 91.50 87 LYS A C 1
ATOM 686 O O . LYS A 1 87 ? 1.926 -19.207 -17.999 1.00 91.50 87 LYS A O 1
ATOM 691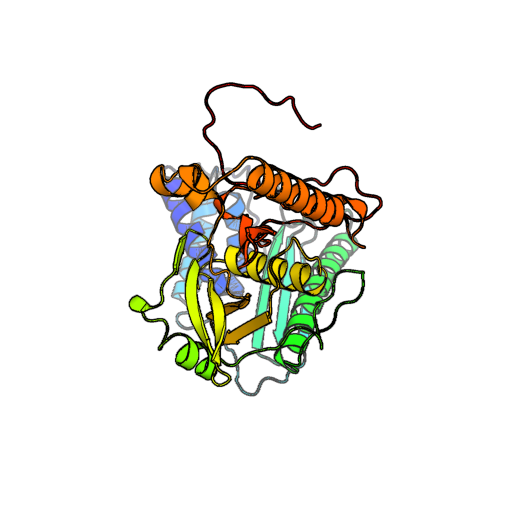 N N . ALA A 1 88 ? 3.829 -20.153 -17.277 1.00 89.81 88 ALA A N 1
ATOM 692 C CA . ALA A 1 88 ? 4.701 -19.071 -17.724 1.00 89.81 88 ALA A CA 1
ATOM 693 C C . ALA A 1 88 ? 5.654 -19.513 -18.847 1.00 89.81 88 ALA A C 1
ATOM 695 O O . ALA A 1 88 ? 6.216 -20.604 -18.816 1.00 89.81 88 ALA A O 1
ATOM 696 N N . TYR A 1 89 ? 5.854 -18.635 -19.830 1.00 91.62 89 TYR A N 1
ATOM 697 C CA . TYR A 1 89 ? 6.792 -18.802 -20.937 1.00 91.62 89 TYR A CA 1
ATOM 698 C C . TYR A 1 89 ? 7.787 -17.643 -20.931 1.00 91.62 89 TYR A C 1
ATOM 700 O O . TYR A 1 89 ? 7.388 -16.483 -20.802 1.00 91.62 89 TYR A O 1
ATOM 708 N N . SER A 1 90 ? 9.069 -17.956 -21.105 1.00 92.25 90 SER A N 1
ATOM 709 C CA . SER A 1 90 ? 10.168 -16.991 -21.170 1.00 92.25 90 SER A CA 1
ATOM 710 C C . SER A 1 90 ? 10.937 -17.143 -22.474 1.00 92.25 90 SER A C 1
ATOM 712 O O . SER A 1 90 ? 11.227 -18.270 -22.869 1.00 92.25 90 SER A O 1
ATOM 714 N N . ASP A 1 91 ? 11.338 -16.031 -23.080 1.00 91.12 91 ASP A N 1
ATOM 715 C CA . ASP A 1 91 ? 12.205 -16.016 -24.260 1.00 91.12 91 ASP A CA 1
ATOM 716 C C . ASP A 1 91 ? 13.212 -14.854 -24.179 1.00 91.12 91 ASP A C 1
ATOM 718 O O . ASP A 1 91 ? 13.018 -13.886 -23.429 1.00 91.12 91 ASP A O 1
ATOM 722 N N . SER A 1 92 ? 14.300 -14.924 -24.945 1.00 90.31 92 SER A N 1
ATOM 723 C CA . SER A 1 92 ? 15.214 -13.796 -25.108 1.00 90.31 92 SER A CA 1
ATOM 724 C C . SER A 1 92 ? 15.869 -13.732 -26.478 1.00 90.31 92 SER A C 1
ATOM 726 O O . SER A 1 92 ? 16.454 -14.713 -26.929 1.00 90.31 92 SER A O 1
ATOM 728 N N . ASP A 1 93 ? 15.928 -12.535 -27.070 1.00 83.50 93 ASP A N 1
ATOM 729 C CA . ASP A 1 93 ? 16.865 -12.318 -28.172 1.00 83.50 93 ASP A CA 1
ATOM 730 C C . ASP A 1 93 ? 18.303 -12.242 -27.626 1.00 83.50 93 ASP A C 1
ATOM 732 O O . ASP A 1 93 ? 18.592 -11.522 -26.669 1.00 83.50 93 ASP A O 1
ATOM 736 N N . TRP A 1 94 ? 19.242 -13.013 -28.183 1.00 81.56 94 TRP A N 1
ATOM 737 C CA . TRP A 1 94 ? 20.648 -12.911 -27.783 1.00 81.56 94 TRP A CA 1
ATOM 738 C C . TRP A 1 94 ? 21.310 -11.728 -28.497 1.00 81.56 94 TRP A C 1
ATOM 740 O O . TRP A 1 94 ? 21.584 -11.767 -29.698 1.00 81.56 94 TRP A O 1
ATOM 750 N N . GLY A 1 95 ? 21.541 -10.641 -27.753 1.00 75.81 95 GLY A N 1
ATOM 751 C CA . GLY A 1 95 ? 22.093 -9.402 -28.292 1.00 75.81 95 GLY A CA 1
ATOM 752 C C . GLY A 1 95 ? 21.300 -8.847 -29.481 1.00 75.81 95 GLY A C 1
ATOM 753 O O . GLY A 1 95 ? 21.916 -8.440 -30.466 1.00 75.81 95 GLY A O 1
ATOM 754 N N . GLY A 1 96 ? 19.961 -8.856 -29.440 1.00 76.38 96 GLY A N 1
ATOM 755 C CA . GLY A 1 96 ? 19.133 -8.424 -30.573 1.00 76.38 96 GLY A CA 1
ATOM 756 C C . GLY A 1 96 ? 19.293 -6.945 -30.928 1.00 76.38 96 GLY A C 1
ATOM 757 O O . GLY A 1 96 ? 19.267 -6.588 -32.107 1.00 76.38 96 GLY A O 1
ATOM 758 N N . CYS A 1 97 ? 19.550 -6.085 -29.937 1.00 79.62 97 CYS A N 1
ATOM 759 C CA . CYS A 1 97 ? 19.875 -4.682 -30.185 1.00 79.62 97 CYS A CA 1
ATOM 760 C C . CYS A 1 97 ? 21.283 -4.540 -30.789 1.00 79.62 97 CYS A C 1
ATOM 762 O O . CYS A 1 97 ? 22.271 -4.926 -30.158 1.00 79.62 97 CYS A O 1
ATOM 764 N N . ILE A 1 98 ? 21.375 -3.935 -31.980 1.00 81.12 98 ILE A N 1
ATOM 765 C CA . ILE A 1 98 ? 22.653 -3.620 -32.638 1.00 81.12 98 ILE A CA 1
ATOM 766 C C . ILE A 1 98 ? 23.468 -2.661 -31.763 1.00 81.12 98 ILE A C 1
ATOM 768 O O . ILE A 1 98 ? 24.578 -3.005 -31.362 1.00 81.12 98 ILE A O 1
ATOM 772 N N . ASP A 1 99 ? 22.876 -1.519 -31.401 1.00 81.31 99 ASP A N 1
ATOM 773 C CA . ASP A 1 99 ? 23.574 -0.384 -30.780 1.00 81.31 99 ASP A CA 1
ATOM 774 C C . ASP A 1 99 ? 24.214 -0.735 -29.430 1.00 81.31 99 ASP A C 1
ATOM 776 O O . ASP A 1 99 ? 25.350 -0.369 -29.147 1.00 81.31 99 ASP A O 1
ATOM 780 N N . THR A 1 100 ? 23.488 -1.462 -28.572 1.00 84.81 100 THR A N 1
ATOM 781 C CA . THR A 1 100 ? 23.948 -1.758 -27.205 1.00 84.81 100 THR A CA 1
ATOM 782 C C . THR A 1 100 ? 24.423 -3.196 -27.010 1.00 84.81 100 THR A C 1
ATOM 784 O O . THR A 1 100 ? 24.819 -3.533 -25.897 1.00 84.81 100 THR A O 1
ATOM 787 N N . ARG A 1 101 ? 24.295 -4.075 -28.020 1.00 85.38 101 ARG A N 1
ATOM 788 C CA . ARG A 1 101 ? 24.499 -5.543 -27.924 1.00 85.38 101 ARG A CA 1
ATOM 789 C C . ARG A 1 101 ? 23.748 -6.225 -26.764 1.00 85.38 101 ARG A C 1
ATOM 791 O O . ARG A 1 101 ? 24.059 -7.352 -26.391 1.00 85.38 101 ARG A O 1
ATOM 798 N N . ARG A 1 102 ? 22.745 -5.557 -26.180 1.00 86.88 102 ARG A N 1
ATOM 799 C CA . ARG A 1 102 ? 21.949 -6.076 -25.055 1.00 86.88 102 ARG A CA 1
ATOM 800 C C . ARG A 1 102 ? 20.772 -6.877 -25.586 1.00 86.88 102 ARG A C 1
ATOM 802 O O . ARG A 1 102 ? 20.127 -6.460 -26.548 1.00 86.88 102 ARG A O 1
ATOM 809 N N . SER A 1 103 ? 20.504 -7.982 -24.909 1.00 88.25 103 SER A N 1
ATOM 810 C CA . SER A 1 103 ? 19.342 -8.837 -25.116 1.00 88.25 103 SER A CA 1
ATOM 811 C C . SER A 1 103 ? 18.034 -8.162 -24.717 1.00 88.25 103 SER A C 1
ATOM 813 O O . SER A 1 103 ? 18.016 -7.269 -23.867 1.00 88.25 103 SER A O 1
ATOM 815 N N . VAL A 1 104 ? 16.928 -8.632 -25.279 1.00 86.19 104 VAL A N 1
ATOM 816 C CA . VAL A 1 104 ? 15.556 -8.329 -24.863 1.00 86.19 104 VAL A CA 1
ATOM 817 C C . VAL A 1 104 ? 14.944 -9.591 -24.273 1.00 86.19 104 VAL A C 1
ATOM 819 O O . VAL A 1 104 ? 14.930 -10.624 -24.925 1.00 86.19 104 VAL A O 1
ATOM 822 N N . THR A 1 105 ? 14.433 -9.505 -23.046 1.00 87.06 105 THR A N 1
ATOM 823 C CA . THR A 1 105 ? 13.629 -10.561 -22.418 1.00 87.06 105 THR A CA 1
ATOM 824 C C . THR A 1 105 ? 12.167 -10.377 -22.800 1.00 87.06 105 THR A C 1
ATOM 826 O O . THR A 1 105 ? 11.607 -9.298 -22.580 1.00 87.06 105 THR A O 1
ATOM 829 N N . GLY A 1 106 ? 11.558 -11.438 -23.322 1.00 87.94 106 GLY A N 1
ATOM 830 C CA . GLY A 1 106 ? 10.116 -11.600 -23.453 1.00 87.94 106 GLY A CA 1
ATOM 831 C C . GLY A 1 106 ? 9.574 -12.542 -22.376 1.00 87.94 106 GLY A C 1
ATOM 832 O O . GLY A 1 106 ? 10.243 -13.505 -22.006 1.00 87.94 106 GLY A O 1
ATOM 833 N N . TYR A 1 107 ? 8.363 -12.285 -21.881 1.00 89.88 107 TYR A N 1
ATOM 834 C CA . TYR A 1 107 ? 7.597 -13.287 -21.137 1.00 89.88 107 TYR A CA 1
ATOM 835 C C . TYR A 1 107 ? 6.099 -13.203 -21.413 1.00 89.88 107 TYR A C 1
ATOM 837 O O . TYR A 1 107 ? 5.576 -12.129 -21.728 1.00 89.88 107 TYR A O 1
ATOM 845 N N . LEU A 1 108 ? 5.422 -14.335 -21.218 1.00 90.69 108 LEU A N 1
ATOM 846 C CA . LEU A 1 108 ? 3.968 -14.497 -21.207 1.00 90.69 108 LEU A CA 1
ATOM 847 C C . LEU A 1 108 ? 3.576 -15.334 -19.980 1.00 90.69 108 LEU A C 1
ATOM 849 O O . LEU A 1 108 ? 4.208 -16.351 -19.710 1.00 90.69 108 LEU A O 1
ATOM 853 N N . VAL A 1 109 ? 2.532 -14.940 -19.256 1.00 88.69 109 VAL A N 1
ATOM 854 C CA . VAL A 1 109 ? 1.976 -15.671 -18.109 1.00 88.69 109 VAL A CA 1
ATOM 855 C C . VAL A 1 109 ? 0.483 -15.867 -18.334 1.00 88.69 109 VAL A C 1
ATOM 857 O O . VAL A 1 109 ? -0.266 -14.900 -18.495 1.00 88.69 109 VAL A O 1
ATOM 860 N N . PHE A 1 110 ? 0.064 -17.126 -18.342 1.00 87.75 110 PHE A N 1
ATOM 861 C CA . PHE A 1 110 ? -1.306 -17.564 -18.561 1.00 87.75 110 PHE A CA 1
ATOM 862 C C . PHE A 1 110 ? -1.903 -18.136 -17.277 1.00 87.75 110 PHE A C 1
ATOM 864 O O . PHE A 1 110 ? -1.230 -18.875 -16.560 1.00 87.75 110 PHE A O 1
ATOM 871 N N . LEU A 1 111 ? -3.180 -17.850 -17.038 1.00 84.56 111 LEU A N 1
ATOM 872 C CA . LEU A 1 111 ? -4.025 -18.557 -16.083 1.00 84.56 111 LEU A CA 1
ATOM 873 C C . LEU A 1 111 ? -4.971 -19.455 -16.880 1.00 84.56 111 LEU A C 1
ATOM 875 O O . LEU A 1 111 ? -5.847 -18.956 -17.591 1.00 84.56 111 LEU A O 1
ATOM 879 N N . GLY A 1 112 ? -4.740 -20.765 -16.841 1.00 86.88 112 GLY A N 1
ATOM 880 C CA . GLY A 1 112 ? -5.399 -21.693 -17.754 1.00 86.88 112 GLY A CA 1
ATOM 881 C C . GLY A 1 112 ? -5.023 -21.344 -19.192 1.00 86.88 112 GLY A C 1
ATOM 882 O O . GLY A 1 112 ? -3.846 -21.389 -19.549 1.00 86.88 112 GLY A O 1
ATOM 883 N N . ASP A 1 113 ? -5.993 -20.958 -20.015 1.00 85.19 113 ASP A N 1
ATOM 884 C CA . ASP A 1 113 ? -5.743 -20.507 -21.393 1.00 85.19 113 ASP A CA 1
ATOM 885 C C . ASP A 1 113 ? -5.808 -18.979 -21.556 1.00 85.19 113 ASP A C 1
ATOM 887 O O . ASP A 1 113 ? -5.575 -18.457 -22.646 1.00 85.19 113 ASP A O 1
ATOM 891 N N . SER A 1 114 ? -6.108 -18.249 -20.480 1.00 86.75 114 SER A N 1
ATOM 892 C CA . SER A 1 114 ? -6.220 -16.790 -20.476 1.00 86.75 114 SER A CA 1
ATOM 893 C C . SER A 1 114 ? -4.845 -16.150 -20.263 1.00 86.75 114 SER A C 1
ATOM 895 O O . SER A 1 114 ? -4.226 -16.354 -19.220 1.00 86.75 114 SER A O 1
ATOM 897 N N . LEU A 1 115 ? -4.357 -15.344 -21.212 1.00 86.88 115 LEU A N 1
ATOM 898 C CA . LEU A 1 115 ? -3.126 -14.563 -21.030 1.00 86.88 115 LEU A CA 1
ATOM 899 C C . LEU A 1 115 ? -3.387 -13.398 -20.059 1.00 86.88 115 LEU A C 1
ATOM 901 O O . LEU A 1 115 ? -4.167 -12.503 -20.379 1.00 86.88 115 LEU A O 1
ATOM 905 N N . ILE A 1 116 ? -2.717 -13.393 -18.903 1.00 86.00 116 ILE A N 1
ATOM 906 C CA . ILE A 1 116 ? -2.944 -12.408 -17.828 1.00 86.00 116 ILE A CA 1
ATOM 907 C C . ILE A 1 116 ? -1.787 -11.423 -17.622 1.00 86.00 116 ILE A C 1
ATOM 909 O O . ILE A 1 116 ? -2.000 -10.338 -17.088 1.00 86.00 116 ILE A O 1
ATOM 913 N N . SER A 1 117 ? -0.565 -11.766 -18.038 1.00 87.25 117 SER A N 1
ATOM 914 C CA . SER A 1 117 ? 0.595 -10.875 -17.911 1.00 87.25 117 SER A CA 1
ATOM 915 C C . SER A 1 117 ? 1.615 -11.133 -19.012 1.00 87.25 117 SER A C 1
ATOM 917 O O . SER A 1 117 ? 1.860 -12.275 -19.389 1.00 87.25 117 SER A O 1
ATOM 919 N N . TRP A 1 118 ? 2.220 -10.080 -19.551 1.00 90.31 118 TRP A N 1
ATOM 920 C CA . TRP A 1 118 ? 3.234 -10.176 -20.599 1.00 90.31 118 TRP A CA 1
ATOM 921 C C . TRP A 1 118 ? 4.176 -8.983 -20.543 1.00 90.31 118 TRP A C 1
ATOM 923 O O . TRP A 1 118 ? 3.834 -7.905 -20.045 1.00 90.31 118 TRP A O 1
ATOM 933 N N . LYS A 1 119 ? 5.380 -9.160 -21.087 1.00 85.19 119 LYS A N 1
ATOM 934 C CA . LYS A 1 119 ? 6.328 -8.059 -21.249 1.00 85.19 119 LYS A CA 1
ATOM 935 C C . LYS A 1 119 ? 7.350 -8.355 -22.328 1.00 85.19 119 LYS A C 1
ATOM 937 O O . LYS A 1 119 ? 7.782 -9.488 -22.483 1.00 85.19 119 LYS A O 1
ATOM 942 N N . SER A 1 120 ? 7.806 -7.298 -22.989 1.00 86.81 120 SER A N 1
ATOM 943 C CA . SER A 1 120 ? 9.094 -7.262 -23.679 1.00 86.81 120 SER A CA 1
ATOM 944 C C . SER A 1 120 ? 9.934 -6.167 -23.024 1.00 86.81 120 SER A C 1
ATOM 946 O O . SER A 1 120 ? 9.423 -5.074 -22.775 1.00 86.81 120 SER A O 1
ATOM 948 N N . LYS A 1 121 ? 11.193 -6.446 -22.666 1.00 83.88 121 LYS A N 1
ATOM 949 C CA . LYS A 1 121 ? 12.086 -5.459 -22.038 1.00 83.88 121 LYS A CA 1
ATOM 950 C C . LYS A 1 121 ? 13.560 -5.757 -22.310 1.00 83.88 121 LYS A C 1
ATOM 952 O O . LYS A 1 121 ? 14.035 -6.860 -22.056 1.00 83.88 121 LYS A O 1
ATOM 957 N N . LYS A 1 122 ? 14.318 -4.738 -22.733 1.00 84.81 122 LYS A N 1
ATOM 958 C CA . LYS A 1 122 ? 15.786 -4.810 -22.845 1.00 84.81 122 LYS A CA 1
ATOM 959 C C . LYS A 1 122 ? 16.429 -5.118 -21.480 1.00 84.81 122 LYS A C 1
ATOM 961 O O . LYS A 1 122 ? 16.123 -4.461 -20.481 1.00 84.81 122 LYS A O 1
ATOM 966 N N . GLN A 1 123 ? 17.331 -6.096 -21.451 1.00 87.12 123 GLN A N 1
ATOM 967 C CA . GLN A 1 123 ? 18.125 -6.477 -20.284 1.00 87.12 123 GLN A CA 1
ATOM 968 C C . GLN A 1 123 ? 19.058 -5.323 -19.855 1.00 87.12 123 GLN A C 1
ATOM 970 O O . GLN A 1 123 ? 19.490 -4.522 -20.691 1.00 87.12 123 GLN A O 1
ATOM 975 N N . PRO A 1 124 ? 19.371 -5.184 -18.551 1.00 84.31 124 PRO A N 1
ATOM 976 C CA . PRO A 1 124 ? 20.189 -4.076 -18.049 1.00 84.31 124 PRO A CA 1
ATOM 977 C C . PRO A 1 124 ? 21.668 -4.195 -18.444 1.00 84.31 124 PRO A C 1
ATOM 979 O O . PRO A 1 124 ? 22.355 -3.182 -18.546 1.00 84.31 124 PRO A O 1
ATOM 982 N N . THR A 1 125 ? 22.149 -5.410 -18.696 1.00 86.31 125 THR A N 1
ATOM 983 C CA . THR A 1 125 ? 23.538 -5.739 -19.033 1.00 86.31 125 THR A CA 1
ATOM 984 C C . THR A 1 125 ? 23.614 -6.479 -20.371 1.00 86.31 125 THR A C 1
ATOM 986 O O . THR A 1 125 ? 22.603 -6.918 -20.918 1.00 86.31 125 THR A O 1
ATOM 989 N N . VAL A 1 126 ? 24.820 -6.576 -20.935 1.00 90.81 126 VAL A N 1
ATOM 990 C CA . VAL A 1 126 ? 25.098 -7.430 -22.101 1.00 90.81 126 VAL A CA 1
ATOM 991 C C . 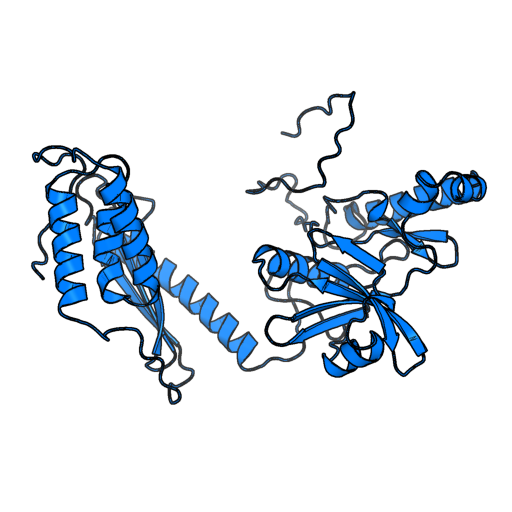VAL A 1 126 ? 25.256 -8.877 -21.621 1.00 90.81 126 VAL A C 1
ATOM 993 O O . VAL A 1 126 ? 25.825 -9.114 -20.554 1.00 90.81 126 VAL A O 1
ATOM 996 N N . SER A 1 127 ? 24.744 -9.836 -22.390 1.00 88.31 127 SER A N 1
ATOM 997 C CA . SER A 1 127 ? 24.914 -11.276 -22.145 1.00 88.31 127 SER A CA 1
ATOM 998 C C . SER A 1 127 ? 26.038 -11.814 -23.028 1.00 88.31 127 SER A C 1
ATOM 1000 O O . SER A 1 127 ? 26.055 -11.564 -24.234 1.00 88.31 127 SER A O 1
ATOM 1002 N N . ARG A 1 128 ? 26.988 -12.536 -22.432 1.00 89.19 128 ARG A N 1
ATOM 1003 C CA . ARG A 1 128 ? 28.162 -13.117 -23.099 1.00 89.19 128 ARG A CA 1
ATOM 1004 C C . ARG A 1 128 ? 27.818 -14.375 -23.901 1.00 89.19 128 ARG A C 1
ATOM 1006 O O . ARG A 1 128 ? 28.556 -14.715 -24.818 1.00 89.19 128 ARG A O 1
ATOM 1013 N N . SER A 1 129 ? 26.692 -15.023 -23.604 1.00 90.88 129 SER A N 1
ATOM 1014 C CA . SER A 1 129 ? 26.138 -16.161 -24.349 1.00 90.88 129 SER A CA 1
ATOM 1015 C C . SER A 1 129 ? 24.611 -16.067 -24.470 1.00 90.88 129 SER A C 1
ATOM 1017 O O . SER A 1 129 ? 23.977 -15.276 -23.762 1.00 90.88 129 SER A O 1
ATOM 1019 N N . SER A 1 130 ? 24.015 -16.885 -25.347 1.00 89.44 130 SER A N 1
ATOM 1020 C CA . SER A 1 130 ? 22.557 -17.061 -25.413 1.00 89.44 130 SER A CA 1
ATOM 1021 C C . SER A 1 130 ? 22.013 -17.638 -24.105 1.00 89.44 130 SER A C 1
ATOM 1023 O O . SER A 1 130 ? 21.113 -17.048 -23.519 1.00 89.44 130 SER A O 1
ATOM 1025 N N . ALA A 1 131 ? 22.661 -18.672 -23.559 1.00 90.88 131 ALA A N 1
ATOM 1026 C CA . ALA A 1 131 ? 22.297 -19.283 -22.280 1.00 90.88 131 ALA A CA 1
ATOM 1027 C C . ALA A 1 131 ? 22.259 -18.276 -21.107 1.00 90.88 131 ALA A C 1
ATOM 1029 O O . ALA A 1 131 ? 21.391 -18.367 -20.243 1.00 90.88 131 ALA A O 1
ATOM 1030 N N . GLU A 1 132 ? 23.149 -17.275 -21.069 1.00 90.06 132 GLU A N 1
ATOM 1031 C CA . GLU A 1 132 ? 23.095 -16.202 -20.059 1.00 90.06 132 GLU A CA 1
ATOM 1032 C C . GLU A 1 132 ? 21.890 -15.264 -20.274 1.00 90.06 132 GLU A C 1
ATOM 1034 O O . GLU A 1 132 ? 21.278 -14.805 -19.306 1.00 90.06 132 GLU A O 1
ATOM 1039 N N . ALA A 1 133 ? 21.526 -14.979 -21.530 1.00 86.56 133 ALA A N 1
ATOM 1040 C CA . ALA A 1 133 ? 20.341 -14.187 -21.860 1.00 86.56 133 ALA A CA 1
ATOM 1041 C C . ALA A 1 133 ? 19.040 -14.931 -21.512 1.00 86.56 133 ALA A C 1
ATOM 1043 O O . ALA A 1 133 ? 18.155 -14.334 -20.892 1.00 86.56 133 ALA A O 1
ATOM 1044 N N . GLU A 1 134 ? 18.975 -16.224 -21.835 1.00 91.50 134 GLU A N 1
ATOM 1045 C CA . GLU A 1 134 ? 17.867 -17.133 -21.537 1.00 91.50 134 GLU A CA 1
ATOM 1046 C C . GLU A 1 134 ? 17.699 -17.304 -20.024 1.00 91.50 134 GLU A C 1
ATOM 1048 O O . GLU A 1 134 ? 16.608 -17.092 -19.502 1.00 91.50 134 GLU A O 1
ATOM 1053 N N . TYR A 1 135 ? 18.784 -17.559 -19.283 1.00 90.00 135 TYR A N 1
ATOM 1054 C CA . TYR A 1 135 ? 18.752 -17.658 -17.820 1.00 90.00 135 TYR A CA 1
ATOM 1055 C C . TYR A 1 135 ? 18.218 -16.375 -17.160 1.00 90.00 135 TYR A C 1
ATOM 1057 O O . TYR A 1 135 ? 17.402 -16.432 -16.239 1.00 90.00 135 TYR A O 1
ATOM 1065 N N . ARG A 1 136 ? 18.614 -15.195 -17.660 1.00 87.19 136 ARG A N 1
ATOM 1066 C CA . ARG A 1 136 ? 18.079 -13.898 -17.200 1.00 87.19 136 ARG A CA 1
ATOM 1067 C C . ARG A 1 136 ? 16.589 -13.733 -17.509 1.00 87.19 136 ARG A C 1
ATOM 1069 O O . ARG A 1 136 ? 15.859 -13.166 -16.689 1.00 87.19 136 ARG A O 1
ATOM 1076 N N . ALA A 1 137 ? 16.134 -14.210 -18.667 1.00 85.38 137 ALA A N 1
ATOM 1077 C CA . ALA A 1 137 ? 14.722 -14.195 -19.035 1.00 85.38 137 ALA A CA 1
ATOM 1078 C C . ALA A 1 137 ? 13.897 -15.142 -18.159 1.00 85.38 137 ALA A C 1
ATOM 1080 O O . ALA A 1 137 ? 12.875 -14.721 -17.614 1.00 85.38 137 ALA A O 1
ATOM 1081 N N . LEU A 1 138 ? 14.380 -16.367 -17.947 1.00 90.38 138 LEU A N 1
ATOM 1082 C CA . LEU A 1 138 ? 13.763 -17.361 -17.077 1.00 90.38 138 LEU A CA 1
ATOM 1083 C C . LEU A 1 138 ? 13.673 -16.851 -15.634 1.00 90.38 138 LEU A C 1
ATOM 1085 O O . LEU A 1 138 ? 12.581 -16.803 -15.083 1.00 90.38 138 LEU A O 1
ATOM 1089 N N . ALA A 1 139 ? 14.768 -16.347 -15.056 1.00 82.31 139 ALA A N 1
ATOM 1090 C CA . ALA A 1 139 ? 14.774 -15.794 -13.698 1.00 82.31 139 ALA A CA 1
ATOM 1091 C C . ALA A 1 139 ? 13.781 -14.627 -13.523 1.00 82.31 139 ALA A C 1
ATOM 1093 O O . ALA A 1 139 ? 13.070 -14.552 -12.519 1.00 82.31 139 ALA A O 1
ATOM 1094 N N . THR A 1 140 ? 13.683 -13.739 -14.522 1.00 79.06 140 THR A N 1
ATOM 1095 C CA . THR A 1 140 ? 12.683 -12.655 -14.536 1.00 79.06 140 THR A CA 1
ATOM 1096 C C . THR A 1 140 ? 11.260 -13.213 -14.594 1.00 79.06 140 THR A C 1
ATOM 1098 O O . THR A 1 140 ? 10.373 -12.722 -13.899 1.00 79.06 140 THR A O 1
ATOM 1101 N N . THR A 1 141 ? 11.044 -14.246 -15.406 1.00 84.25 141 THR A N 1
ATOM 1102 C CA . THR A 1 141 ? 9.732 -14.859 -15.635 1.00 84.25 141 THR A CA 1
ATOM 1103 C C . THR A 1 141 ? 9.259 -15.631 -14.410 1.00 84.25 141 THR A C 1
ATOM 1105 O O . THR A 1 141 ? 8.161 -15.368 -13.936 1.00 84.25 141 THR A O 1
ATOM 1108 N N . SER A 1 142 ? 10.105 -16.472 -13.810 1.00 79.06 142 SER A N 1
ATOM 1109 C CA . SER A 1 142 ? 9.794 -17.204 -12.576 1.00 79.06 142 SER A CA 1
ATOM 1110 C C . SER A 1 142 ? 9.531 -16.279 -11.382 1.00 79.06 142 SER A C 1
ATOM 1112 O O . SER A 1 142 ? 8.727 -16.613 -10.517 1.00 79.06 142 SER A O 1
ATOM 1114 N N . TYR A 1 143 ? 10.166 -15.103 -11.311 1.00 76.94 143 TYR A N 1
ATOM 1115 C CA . TYR A 1 143 ? 9.828 -14.096 -10.296 1.00 76.94 143 TYR A CA 1
ATOM 1116 C C . TYR A 1 143 ? 8.408 -13.538 -10.494 1.00 76.94 143 TYR A C 1
ATOM 1118 O O . TYR A 1 143 ? 7.631 -13.433 -9.540 1.00 76.94 143 TYR A O 1
ATOM 1126 N N . VAL A 1 144 ? 8.051 -13.205 -11.737 1.00 73.25 144 VAL A N 1
ATOM 1127 C CA . VAL A 1 144 ? 6.713 -12.706 -12.086 1.00 73.25 144 VAL A CA 1
ATOM 1128 C C . VAL A 1 144 ? 5.655 -13.791 -11.876 1.00 73.25 144 VAL A C 1
ATOM 1130 O O . VAL A 1 144 ? 4.623 -13.514 -11.274 1.00 73.25 144 VAL A O 1
ATOM 1133 N N . GLU A 1 145 ? 5.921 -15.022 -12.302 1.00 81.75 145 GLU A N 1
ATOM 1134 C CA . GLU A 1 145 ? 5.074 -16.199 -12.095 1.00 81.75 145 GLU A CA 1
ATOM 1135 C C . GLU A 1 145 ? 4.783 -16.429 -10.606 1.00 81.75 145 GLU A C 1
ATOM 1137 O O . GLU A 1 145 ? 3.620 -16.422 -10.212 1.00 81.75 145 GLU A O 1
ATOM 1142 N N . ARG A 1 146 ? 5.814 -16.517 -9.750 1.00 73.56 146 ARG A N 1
ATOM 1143 C CA . ARG A 1 146 ? 5.631 -16.659 -8.291 1.00 73.56 146 ARG A CA 1
ATOM 1144 C C . ARG A 1 146 ? 4.804 -15.524 -7.691 1.00 73.56 146 ARG A C 1
ATOM 1146 O O . ARG A 1 146 ? 3.994 -15.772 -6.804 1.00 73.56 146 ARG A O 1
ATOM 1153 N N . SER A 1 147 ? 4.976 -14.298 -8.188 1.00 68.56 147 SER A N 1
ATOM 1154 C CA . SER A 1 147 ? 4.196 -13.138 -7.737 1.00 68.56 147 SER A CA 1
ATOM 1155 C C . SER A 1 147 ? 2.707 -13.268 -8.095 1.00 68.56 147 SER A C 1
ATOM 1157 O O . SER A 1 147 ? 1.854 -12.924 -7.283 1.00 68.56 147 SER A O 1
ATOM 1159 N N . HIS A 1 148 ? 2.383 -13.801 -9.279 1.00 73.56 148 HIS A N 1
ATOM 1160 C CA . HIS A 1 148 ? 0.996 -14.084 -9.671 1.00 73.56 148 HIS A CA 1
ATOM 1161 C C . HIS A 1 148 ? 0.428 -15.297 -8.930 1.00 73.56 148 HIS A C 1
ATOM 1163 O O . HIS A 1 148 ? -0.736 -15.268 -8.550 1.00 73.56 148 HIS A O 1
ATOM 1169 N N . LEU A 1 149 ? 1.229 -16.337 -8.676 1.00 75.44 149 LEU A N 1
ATOM 1170 C CA . LEU A 1 149 ? 0.805 -17.499 -7.893 1.00 75.44 149 LEU A CA 1
ATOM 1171 C C . LEU A 1 149 ? 0.442 -17.098 -6.456 1.00 75.44 149 LEU A C 1
ATOM 1173 O O . LEU A 1 149 ? -0.607 -17.503 -5.968 1.00 75.44 149 LEU A O 1
ATOM 1177 N N . ALA A 1 150 ? 1.262 -16.258 -5.815 1.00 70.69 150 ALA A N 1
ATOM 1178 C CA . ALA A 1 150 ? 0.981 -15.722 -4.485 1.00 70.69 150 ALA A CA 1
ATOM 1179 C C . ALA A 1 150 ? -0.319 -14.898 -4.462 1.00 70.69 150 ALA A C 1
ATOM 1181 O O . ALA A 1 150 ? -1.161 -15.114 -3.595 1.00 70.69 150 ALA A O 1
ATOM 1182 N N . LEU A 1 151 ? -0.531 -14.025 -5.456 1.00 71.25 151 LEU A N 1
ATOM 1183 C CA . LEU A 1 151 ? -1.779 -13.265 -5.596 1.00 71.25 151 LEU A CA 1
ATOM 1184 C C . LEU A 1 151 ? -2.995 -14.178 -5.836 1.00 71.25 151 LEU A C 1
ATOM 1186 O O . LEU A 1 151 ? -4.067 -13.937 -5.296 1.00 71.25 151 LEU A O 1
ATOM 1190 N N . LEU A 1 152 ? -2.853 -15.241 -6.630 1.00 68.75 152 LEU A N 1
ATOM 1191 C CA . LEU A 1 152 ? -3.936 -16.200 -6.862 1.00 68.75 152 LEU A CA 1
ATOM 1192 C C . LEU A 1 152 ? -4.250 -17.027 -5.612 1.00 68.75 152 LEU A C 1
ATOM 1194 O O . LEU A 1 152 ? -5.409 -17.353 -5.392 1.00 68.75 152 LEU A O 1
ATOM 1198 N N . GLN A 1 153 ? -3.256 -17.330 -4.775 1.00 63.91 153 GLN A N 1
ATOM 1199 C CA . GLN A 1 153 ? -3.464 -17.959 -3.467 1.00 63.91 153 GLN A CA 1
ATOM 1200 C C . GLN A 1 153 ? -4.176 -17.006 -2.488 1.00 63.91 153 GLN A C 1
ATOM 1202 O O . GLN A 1 153 ? -5.113 -17.436 -1.816 1.00 63.91 153 GLN A O 1
ATOM 1207 N N . GLU A 1 154 ? -3.797 -15.721 -2.468 1.00 58.66 154 GLU A N 1
ATOM 1208 C CA . GLU A 1 154 ? -4.462 -14.641 -1.712 1.00 58.66 154 GLU A CA 1
ATOM 1209 C C . GLU A 1 154 ? -5.941 -14.489 -2.134 1.00 58.66 154 GLU A C 1
ATOM 1211 O O . GLU A 1 154 ? -6.825 -14.415 -1.283 1.00 58.66 154 GLU A O 1
ATOM 1216 N N . LEU A 1 155 ? -6.228 -14.532 -3.442 1.00 58.12 155 LEU A N 1
ATOM 1217 C CA . LEU A 1 155 ? -7.582 -14.407 -4.001 1.00 58.12 155 LEU A CA 1
ATOM 1218 C C . LEU A 1 155 ? -8.440 -15.680 -3.888 1.00 58.12 155 LEU A C 1
ATOM 1220 O O . LEU A 1 155 ? -9.655 -15.576 -3.744 1.00 58.12 155 LEU A O 1
ATOM 1224 N N . ALA A 1 156 ? -7.848 -16.874 -3.992 1.00 56.56 156 ALA A N 1
ATOM 1225 C CA . ALA A 1 156 ? -8.583 -18.145 -3.961 1.00 56.56 156 ALA A CA 1
ATOM 1226 C C . ALA A 1 156 ? -8.901 -18.624 -2.538 1.00 56.56 156 ALA A C 1
ATOM 1228 O O . ALA A 1 156 ? -9.810 -19.433 -2.347 1.00 56.56 156 ALA A O 1
ATOM 1229 N N . ASN A 1 157 ? -8.160 -18.141 -1.540 1.00 46.31 157 ASN A N 1
ATOM 1230 C CA . ASN A 1 157 ? -8.413 -18.436 -0.138 1.00 46.31 157 ASN A CA 1
ATOM 1231 C C . ASN A 1 157 ? -8.344 -17.146 0.702 1.00 46.31 157 ASN A C 1
ATOM 1233 O O . ASN A 1 157 ? -7.429 -17.010 1.519 1.00 46.31 157 ASN A O 1
ATOM 1237 N N . PRO A 1 158 ? -9.300 -16.208 0.522 1.00 44.12 158 PRO A N 1
ATOM 1238 C CA . PRO A 1 158 ? -9.369 -14.959 1.273 1.00 44.12 158 PRO A CA 1
ATOM 1239 C C . PRO A 1 158 ? -9.805 -15.262 2.712 1.00 44.12 158 PRO A C 1
ATOM 1241 O O . PRO A 1 158 ? -10.972 -15.166 3.085 1.00 44.12 158 PRO A O 1
ATOM 1244 N N . ARG A 1 159 ? -8.845 -15.712 3.518 1.00 36.72 159 ARG A N 1
ATOM 1245 C CA . ARG A 1 159 ? -8.982 -15.996 4.947 1.00 36.72 159 ARG A CA 1
ATOM 1246 C C . ARG A 1 159 ? -8.041 -15.083 5.715 1.00 36.72 159 ARG A C 1
ATOM 1248 O O . ARG A 1 159 ? -7.010 -14.680 5.182 1.00 36.72 159 ARG A O 1
ATOM 1255 N N . GLY A 1 160 ? -8.414 -14.759 6.949 1.00 37.28 160 GLY A N 1
ATOM 1256 C CA . GLY A 1 160 ? -7.777 -13.731 7.771 1.00 37.28 160 GLY A CA 1
ATOM 1257 C C . GLY A 1 160 ? -6.320 -14.003 8.174 1.00 37.28 160 GLY A C 1
ATOM 1258 O O . GLY A 1 160 ? -6.102 -14.302 9.333 1.00 37.28 160 GLY A O 1
ATOM 1259 N N . VAL A 1 161 ? -5.383 -13.865 7.219 1.00 36.59 161 VAL A N 1
ATOM 1260 C CA . VAL A 1 161 ? -4.008 -13.300 7.280 1.00 36.59 161 VAL A CA 1
ATOM 1261 C C . VAL A 1 161 ? -3.031 -13.851 8.377 1.00 36.59 161 VAL A C 1
ATOM 1263 O O . VAL A 1 161 ? -3.445 -13.959 9.521 1.00 36.59 161 VAL A O 1
ATOM 1266 N N . THR A 1 162 ? -1.718 -14.131 8.119 1.00 33.69 162 THR A N 1
ATOM 1267 C CA . THR A 1 162 ? -0.599 -14.179 9.153 1.00 33.69 162 THR A CA 1
ATOM 1268 C C . THR A 1 162 ? 0.855 -14.124 8.573 1.00 33.69 162 THR A C 1
ATOM 1270 O O . THR A 1 162 ? 1.174 -14.944 7.713 1.00 33.69 162 THR A O 1
ATOM 1273 N N . ILE A 1 163 ? 1.768 -13.235 9.068 1.00 42.31 163 ILE A N 1
ATOM 1274 C CA . ILE A 1 163 ? 3.189 -13.079 8.587 1.00 42.31 163 ILE A CA 1
ATOM 1275 C C . ILE A 1 163 ? 4.175 -13.965 9.321 1.00 42.31 163 ILE A C 1
ATOM 1277 O O . ILE A 1 163 ? 4.101 -14.123 10.538 1.00 42.31 163 ILE A O 1
ATOM 1281 N N . THR A 1 164 ? 5.243 -14.304 8.605 1.00 35.56 164 THR A N 1
ATOM 1282 C CA . THR A 1 164 ? 6.553 -14.638 9.176 1.00 35.56 164 THR A CA 1
ATOM 1283 C C . THR A 1 164 ? 7.644 -13.652 8.719 1.00 35.56 164 THR A C 1
ATOM 1285 O O . THR A 1 164 ? 7.436 -12.801 7.848 1.00 35.56 164 THR A O 1
ATOM 1288 N N . GLU A 1 165 ? 8.802 -13.687 9.381 1.00 42.12 165 GLU A N 1
ATOM 1289 C CA . GLU A 1 165 ? 9.741 -12.554 9.507 1.00 42.12 165 GLU A CA 1
ATOM 1290 C C . GLU A 1 165 ? 10.473 -12.104 8.224 1.00 42.12 165 GLU A C 1
ATOM 1292 O O . GLU A 1 165 ? 11.165 -11.090 8.247 1.00 42.12 165 GLU A O 1
ATOM 1297 N N . GLU A 1 166 ? 10.261 -12.769 7.086 1.00 36.62 166 GLU A N 1
ATOM 1298 C CA . GLU A 1 166 ? 10.888 -12.435 5.794 1.00 36.62 166 GLU A CA 1
ATOM 1299 C C . GLU A 1 166 ? 10.005 -11.580 4.856 1.00 36.62 166 GLU A C 1
ATOM 1301 O O . GLU A 1 166 ? 10.412 -11.243 3.744 1.00 36.62 166 GLU A O 1
ATOM 1306 N N . GLY A 1 167 ? 8.804 -11.178 5.296 1.00 44.50 167 GLY A N 1
ATOM 1307 C CA . GLY A 1 167 ? 7.959 -10.217 4.567 1.00 44.50 167 GLY A CA 1
ATOM 1308 C C . GLY A 1 167 ? 6.802 -10.805 3.744 1.00 44.50 167 GLY A C 1
ATOM 1309 O O . GLY A 1 167 ? 6.317 -10.137 2.831 1.00 44.50 167 GLY A O 1
ATOM 1310 N N . GLN A 1 168 ? 6.315 -12.008 4.070 1.00 38.62 168 GLN A N 1
ATOM 1311 C CA . GLN A 1 168 ? 5.096 -12.605 3.488 1.00 38.62 168 GLN A CA 1
ATOM 1312 C C . GLN A 1 168 ? 3.853 -12.442 4.403 1.00 38.62 168 GLN A C 1
ATOM 1314 O O . GLN A 1 168 ? 3.629 -13.307 5.235 1.00 38.62 168 GLN A O 1
ATOM 1319 N N . PHE A 1 169 ? 3.083 -11.338 4.258 1.00 38.28 169 PHE A N 1
ATOM 1320 C CA . PHE A 1 169 ? 1.699 -11.004 4.767 1.00 38.28 169 PHE A CA 1
ATOM 1321 C C . PHE A 1 169 ? 1.195 -11.211 6.259 1.00 38.28 169 PHE A C 1
ATOM 1323 O O . PHE A 1 169 ? 0.637 -12.258 6.537 1.00 38.28 169 PHE A O 1
ATOM 1330 N N . VAL A 1 170 ? 1.261 -10.182 7.164 1.00 38.22 170 VAL A N 1
ATOM 1331 C CA . VAL A 1 170 ? 0.636 -10.017 8.561 1.00 38.22 170 VAL A CA 1
ATOM 1332 C C . VAL A 1 170 ? -0.676 -9.200 8.469 1.00 38.22 170 VAL A C 1
ATOM 1334 O O . VAL A 1 170 ? -0.910 -8.613 7.420 1.00 38.22 170 VAL A O 1
ATOM 1337 N N . SER A 1 171 ? -1.458 -8.903 9.531 1.00 37.72 171 SER A N 1
ATOM 1338 C CA . SER A 1 171 ? -1.824 -9.670 10.757 1.00 37.72 171 SER A CA 1
ATOM 1339 C C . SER A 1 171 ? -2.483 -10.971 10.354 1.00 37.72 171 SER A C 1
ATOM 1341 O O . SER A 1 171 ? -1.988 -11.514 9.386 1.00 37.72 171 SER A O 1
ATOM 1343 N N . SER A 1 172 ? -3.523 -11.510 10.984 1.00 39.06 172 SER A N 1
ATOM 1344 C CA . SER A 1 172 ? -3.843 -11.419 12.412 1.00 39.06 172 SER A CA 1
ATOM 1345 C C . SER A 1 172 ? -5.156 -12.117 12.706 1.00 39.06 172 SER A C 1
ATOM 1347 O O . SER A 1 172 ? -6.218 -11.630 12.320 1.00 39.06 172 SER A O 1
ATOM 1349 N N . GLU A 1 173 ? -5.076 -13.123 13.565 1.00 42.16 173 GLU A N 1
ATOM 1350 C CA . GLU A 1 173 ? -6.188 -13.507 14.434 1.00 42.16 173 GLU A CA 1
ATOM 1351 C C . GLU A 1 173 ? -6.553 -12.346 15.405 1.00 42.16 173 GLU A C 1
ATOM 1353 O O . GLU A 1 173 ? -7.684 -12.261 15.874 1.00 42.16 173 GLU A O 1
ATOM 1358 N N . ASP A 1 174 ? -5.634 -11.389 15.624 1.00 49.94 174 ASP A N 1
ATOM 1359 C CA . ASP A 1 174 ? -5.777 -10.202 16.492 1.00 49.94 174 ASP A CA 1
ATOM 1360 C C . ASP A 1 174 ? -6.478 -8.948 15.909 1.00 49.94 174 ASP A C 1
ATOM 1362 O O . ASP A 1 174 ? -6.798 -8.041 16.683 1.00 49.94 174 ASP A O 1
ATOM 1366 N N . LEU A 1 175 ? -6.679 -8.816 14.586 1.00 63.12 175 LEU A N 1
ATOM 1367 C CA . LEU A 1 175 ? -7.255 -7.599 13.977 1.00 63.12 175 LEU A CA 1
ATOM 1368 C C . LEU A 1 175 ? -8.549 -7.925 13.214 1.00 63.12 175 LEU A C 1
ATOM 1370 O O . LEU A 1 175 ? -8.484 -8.374 12.068 1.00 63.12 175 LEU A O 1
ATOM 1374 N N . PRO A 1 176 ? -9.722 -7.694 13.833 1.00 72.81 176 PRO A N 1
ATOM 1375 C CA . PRO A 1 176 ? -11.023 -7.942 13.228 1.00 72.81 176 PRO A CA 1
ATOM 1376 C C . PRO A 1 176 ? -11.180 -7.350 11.824 1.00 72.81 176 PRO A C 1
ATOM 1378 O O . PRO A 1 176 ? -10.936 -6.163 11.589 1.00 72.81 176 PRO A O 1
ATOM 1381 N N . PHE A 1 177 ? -11.660 -8.174 10.897 1.00 78.94 177 PHE A N 1
ATOM 1382 C CA . PHE A 1 177 ? -12.280 -7.670 9.679 1.00 78.94 177 PHE A CA 1
ATOM 1383 C C . PHE A 1 177 ? -13.719 -7.252 9.990 1.00 78.94 177 PHE A C 1
ATOM 1385 O O . PHE A 1 177 ? -14.406 -7.930 10.755 1.00 78.94 177 PHE A O 1
ATOM 1392 N N . MET A 1 178 ? -14.170 -6.153 9.394 1.00 82.44 178 MET A N 1
ATOM 1393 C CA . MET A 1 178 ? -15.544 -5.671 9.498 1.00 82.44 178 MET A CA 1
ATOM 1394 C C . MET A 1 178 ? -16.111 -5.481 8.093 1.00 82.44 178 MET A C 1
ATOM 1396 O O . MET A 1 178 ? -15.474 -4.861 7.240 1.00 82.44 178 MET A O 1
ATOM 1400 N N . ASP A 1 179 ? -17.289 -6.051 7.857 1.00 83.56 179 ASP A N 1
ATOM 1401 C CA . ASP A 1 179 ? -18.036 -5.923 6.609 1.00 83.56 179 ASP A CA 1
ATOM 1402 C C . ASP A 1 179 ? -18.454 -4.471 6.336 1.00 83.56 179 ASP A C 1
ATOM 1404 O O . ASP A 1 179 ? -18.611 -3.655 7.252 1.00 83.56 179 ASP A O 1
ATOM 1408 N N . LEU A 1 180 ? -18.611 -4.143 5.050 1.00 87.12 180 LEU A N 1
ATOM 1409 C CA . LEU A 1 180 ? -18.952 -2.790 4.624 1.00 87.12 180 LEU A CA 1
ATOM 1410 C C . LEU A 1 180 ? -20.327 -2.365 5.153 1.00 87.12 180 LEU A C 1
ATOM 1412 O O . LEU A 1 180 ? -20.448 -1.234 5.612 1.00 87.12 180 LEU A O 1
ATOM 1416 N N . ASP A 1 181 ? -21.310 -3.270 5.173 1.00 89.44 181 ASP A N 1
ATOM 1417 C CA . ASP A 1 181 ? -22.662 -3.014 5.686 1.00 89.44 181 ASP A CA 1
ATOM 1418 C C . ASP A 1 181 ? -22.640 -2.533 7.150 1.00 89.44 181 ASP A C 1
ATOM 1420 O O . ASP A 1 181 ? -23.270 -1.529 7.489 1.00 89.44 181 ASP A O 1
ATOM 1424 N N . THR A 1 182 ? -21.861 -3.187 8.019 1.00 91.12 182 THR A N 1
ATOM 1425 C CA . THR A 1 182 ? -21.679 -2.778 9.422 1.00 91.12 182 THR A CA 1
ATOM 1426 C C . THR A 1 182 ? -20.979 -1.423 9.538 1.00 91.12 182 THR A C 1
ATOM 1428 O O . THR A 1 182 ? -21.371 -0.596 10.366 1.00 91.12 182 THR A O 1
ATOM 1431 N N . ILE A 1 183 ? -19.972 -1.145 8.700 1.00 92.88 183 ILE A N 1
ATOM 1432 C CA . ILE A 1 183 ? -19.273 0.153 8.687 1.00 92.88 183 ILE A CA 1
ATOM 1433 C C . ILE A 1 183 ? -20.198 1.271 8.177 1.00 92.88 183 ILE A C 1
ATOM 1435 O O . ILE A 1 183 ? -20.203 2.375 8.731 1.00 92.88 183 ILE A O 1
ATOM 1439 N N . GLU A 1 184 ? -21.001 1.006 7.147 1.00 93.69 184 GLU A N 1
ATOM 1440 C CA . GLU A 1 184 ? -21.999 1.938 6.625 1.00 93.69 184 GLU A CA 1
ATOM 1441 C C . GLU A 1 184 ? -23.084 2.208 7.666 1.00 93.69 184 GLU A C 1
ATOM 1443 O O . GLU A 1 184 ? -23.344 3.372 7.971 1.00 93.69 184 GLU A O 1
ATOM 1448 N N . ALA A 1 185 ? -23.645 1.177 8.301 1.00 94.56 185 ALA A N 1
ATOM 1449 C CA . ALA A 1 185 ? -24.604 1.340 9.391 1.00 94.56 185 ALA A CA 1
ATOM 1450 C C . ALA A 1 185 ? -24.023 2.191 10.536 1.00 94.56 185 ALA A C 1
ATOM 1452 O O . ALA A 1 185 ? -24.642 3.172 10.953 1.00 94.56 185 ALA A O 1
ATOM 1453 N N . ALA A 1 186 ? -22.800 1.885 10.983 1.00 94.88 186 ALA A N 1
ATOM 1454 C CA . ALA A 1 186 ? -22.142 2.595 12.078 1.00 94.88 186 ALA A CA 1
ATOM 1455 C C . ALA A 1 186 ? -21.804 4.061 11.753 1.00 94.88 186 ALA A C 1
ATOM 1457 O O . ALA A 1 186 ? -21.789 4.900 12.653 1.00 94.88 186 ALA A O 1
ATOM 1458 N N . THR A 1 187 ? -21.524 4.387 10.486 1.00 95.50 187 THR A N 1
ATOM 1459 C CA . THR A 1 187 ? -21.176 5.750 10.032 1.00 95.50 187 THR A CA 1
ATOM 1460 C C . THR A 1 187 ? -22.362 6.542 9.474 1.00 95.50 187 THR A C 1
ATOM 1462 O O . THR A 1 187 ? -22.181 7.687 9.051 1.00 95.50 187 THR A O 1
ATOM 1465 N N . GLY A 1 188 ? -23.577 5.982 9.471 1.00 93.75 188 GLY A N 1
ATOM 1466 C CA . GLY A 1 188 ? -24.748 6.608 8.848 1.00 93.75 188 GLY A CA 1
ATOM 1467 C C . GLY A 1 188 ? -24.589 6.747 7.330 1.00 93.75 188 GLY A C 1
ATOM 1468 O O . GLY A 1 188 ? -24.798 7.827 6.787 1.00 93.75 188 GLY A O 1
ATOM 1469 N N . ASN A 1 189 ? -24.137 5.673 6.681 1.00 93.88 189 ASN A N 1
ATOM 1470 C CA . ASN A 1 189 ? -23.724 5.581 5.280 1.00 93.88 189 ASN A CA 1
ATOM 1471 C C . ASN A 1 189 ? -22.736 6.694 4.872 1.00 93.88 189 ASN A C 1
ATOM 1473 O O . ASN A 1 189 ? -22.962 7.458 3.934 1.00 93.88 189 ASN A O 1
ATOM 1477 N N . PHE A 1 190 ? -21.650 6.825 5.646 1.00 93.56 190 PHE A N 1
ATOM 1478 C CA . PHE A 1 190 ? -20.620 7.856 5.466 1.00 93.56 190 PHE A CA 1
ATOM 1479 C C . PHE A 1 190 ? -21.165 9.300 5.391 1.00 93.56 190 PHE A C 1
ATOM 1481 O O . PHE A 1 190 ? -20.630 10.129 4.654 1.00 93.56 190 PHE A O 1
ATOM 1488 N N . SER A 1 191 ? -22.222 9.612 6.151 1.00 93.69 191 SER A N 1
ATOM 1489 C CA . SER A 1 191 ? -22.832 10.948 6.189 1.00 93.69 191 SER A CA 1
ATOM 1490 C C . SER A 1 191 ? -21.817 12.049 6.526 1.00 93.69 191 SER A C 1
ATOM 1492 O O . SER A 1 191 ? -21.024 11.919 7.464 1.00 93.69 191 SER A O 1
ATOM 1494 N N . ASP A 1 192 ? -21.912 13.194 5.839 1.00 92.56 192 ASP A N 1
ATOM 1495 C CA . ASP A 1 192 ? -21.131 14.397 6.159 1.00 92.56 192 ASP A CA 1
ATOM 1496 C C . ASP A 1 192 ? -21.373 14.891 7.602 1.00 92.56 192 ASP A C 1
ATOM 1498 O O . ASP A 1 192 ? -20.483 15.504 8.188 1.00 92.56 192 ASP A O 1
ATOM 1502 N N . SER A 1 193 ? -22.515 14.568 8.229 1.00 93.88 193 SER A N 1
ATOM 1503 C CA . SER A 1 193 ? -22.767 14.872 9.653 1.00 93.88 193 SER A CA 1
ATOM 1504 C C . SER A 1 193 ? -21.808 14.154 10.609 1.00 93.88 193 SER A C 1
ATOM 1506 O O . SER A 1 193 ? -21.581 14.623 11.720 1.00 93.88 193 SER A O 1
ATOM 1508 N N . ASN A 1 194 ? -21.251 13.020 10.178 1.00 93.00 194 ASN A N 1
ATOM 1509 C CA . ASN A 1 194 ? -20.311 12.202 10.939 1.00 93.00 194 ASN A CA 1
ATOM 1510 C C . ASN A 1 194 ? -18.854 12.438 10.513 1.00 93.00 194 ASN A C 1
ATOM 1512 O O . ASN A 1 194 ? -17.942 11.803 11.041 1.00 93.00 194 ASN A O 1
ATOM 1516 N N . LYS A 1 195 ? -18.597 13.342 9.566 1.00 94.06 195 LYS A N 1
ATOM 1517 C CA . LYS A 1 195 ? -17.258 13.624 9.044 1.00 94.06 195 LYS A CA 1
ATOM 1518 C C . LYS A 1 195 ? -16.417 14.393 10.065 1.00 94.06 195 LYS A C 1
ATOM 1520 O O . LYS A 1 195 ? -16.752 15.504 10.465 1.00 94.06 195 LYS A O 1
ATOM 1525 N N . LEU A 1 196 ? -15.289 13.807 10.458 1.00 88.44 196 LEU A N 1
ATOM 1526 C CA . LEU A 1 196 ? -14.321 14.400 11.386 1.00 88.44 196 LEU A CA 1
ATOM 1527 C C . LEU A 1 196 ? -13.229 15.198 10.663 1.00 88.44 196 LEU A C 1
ATOM 1529 O O . LEU A 1 196 ? -12.701 16.156 11.222 1.00 88.44 196 LEU A O 1
ATOM 1533 N N . GLY A 1 197 ? -12.886 14.819 9.429 1.00 85.62 197 GLY A N 1
ATOM 1534 C CA . GLY A 1 197 ? -11.860 15.504 8.645 1.00 85.62 197 GLY A CA 1
ATOM 1535 C C . GLY A 1 197 ? -11.646 14.903 7.258 1.00 85.62 197 GLY A C 1
ATOM 1536 O O . GLY A 1 197 ? -12.149 13.828 6.935 1.00 85.62 197 GLY A O 1
ATOM 1537 N N . GLN A 1 198 ? -10.887 15.606 6.419 1.00 84.38 198 GLN A N 1
ATOM 1538 C CA . GLN A 1 198 ? -10.513 15.167 5.075 1.00 84.38 198 GLN A CA 1
ATOM 1539 C C . GLN A 1 198 ? -9.116 15.690 4.730 1.00 84.38 198 GLN A C 1
ATOM 1541 O O . GLN A 1 198 ? -8.814 16.857 4.968 1.00 84.38 198 GLN A O 1
ATOM 1546 N N . GLY A 1 199 ? -8.277 14.838 4.144 1.00 72.62 199 GLY A N 1
ATOM 1547 C CA . GLY A 1 199 ? -6.918 15.184 3.726 1.00 72.62 199 GLY A CA 1
ATOM 1548 C C . GLY A 1 199 ? -6.456 14.357 2.526 1.00 72.62 199 GLY A C 1
ATOM 1549 O O . GLY A 1 199 ? -7.228 13.595 1.947 1.00 72.62 199 GLY A O 1
ATOM 1550 N N . GLY A 1 200 ? -5.176 14.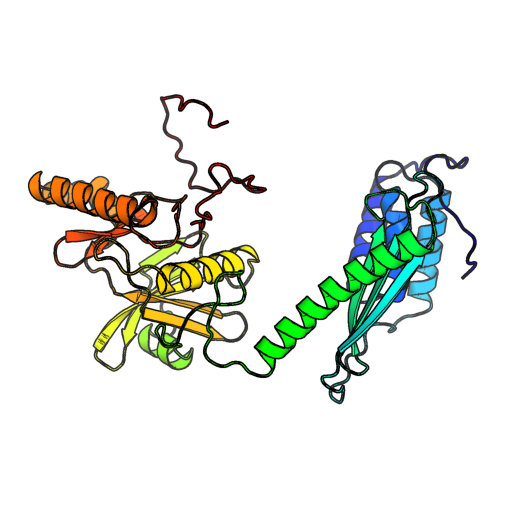477 2.158 1.00 68.69 200 GLY A N 1
ATOM 1551 C CA . GLY A 1 200 ? -4.604 13.749 1.012 1.00 68.69 200 GLY A CA 1
ATOM 1552 C C . GLY A 1 200 ? -4.678 12.219 1.127 1.00 68.69 200 GLY A C 1
ATOM 1553 O O . GLY A 1 200 ? -4.683 11.528 0.111 1.00 68.69 200 GLY A O 1
ATOM 1554 N N . PHE A 1 201 ? -4.791 11.703 2.354 1.00 68.44 201 PHE A N 1
ATOM 1555 C CA . PHE A 1 201 ? -4.861 10.274 2.665 1.00 68.44 201 PHE A CA 1
ATOM 1556 C C . PHE A 1 201 ? -6.292 9.705 2.667 1.00 68.44 201 PHE A C 1
ATOM 1558 O O . PHE A 1 201 ? -6.459 8.490 2.711 1.00 68.44 201 PHE A O 1
ATOM 1565 N N . GLY A 1 202 ? -7.333 10.545 2.586 1.00 83.25 202 GLY A N 1
ATOM 1566 C CA . GLY A 1 202 ? -8.729 10.098 2.591 1.00 83.25 202 GLY A CA 1
ATOM 1567 C C . GLY A 1 202 ? -9.665 10.972 3.426 1.00 83.25 202 GLY A C 1
ATOM 1568 O O . GLY A 1 202 ? -9.354 12.121 3.750 1.00 83.25 202 GLY A O 1
ATOM 1569 N N . VAL A 1 203 ? -10.825 10.411 3.769 1.00 90.00 203 VAL A N 1
ATOM 1570 C CA . VAL A 1 203 ? -11.848 11.045 4.615 1.00 90.00 203 VAL A CA 1
ATOM 1571 C C . VAL A 1 203 ? -11.987 10.258 5.915 1.00 90.00 203 VAL A C 1
ATOM 1573 O O . VAL A 1 203 ? -11.957 9.029 5.904 1.00 90.00 203 VAL A O 1
ATOM 1576 N N . VAL A 1 204 ? -12.130 10.964 7.032 1.00 92.25 204 VAL A N 1
ATOM 1577 C CA . VAL A 1 204 ? -12.260 10.382 8.370 1.00 92.25 204 VAL A CA 1
ATOM 1578 C C . VAL A 1 204 ? -13.666 10.647 8.894 1.00 92.25 204 VAL A C 1
ATOM 1580 O O . VAL A 1 204 ? -14.108 11.796 8.921 1.00 92.25 204 VAL A O 1
ATOM 1583 N N . TYR A 1 205 ? -14.347 9.593 9.335 1.00 95.62 205 TYR A N 1
ATOM 1584 C CA . TYR A 1 205 ? -15.698 9.630 9.891 1.00 95.62 205 TYR A CA 1
ATOM 1585 C C . TYR A 1 205 ? -15.703 9.124 11.335 1.00 95.62 205 TYR A C 1
ATOM 1587 O O . TYR A 1 205 ? -14.918 8.247 11.697 1.00 95.62 205 TYR A O 1
ATOM 1595 N N . LYS A 1 206 ? -16.613 9.648 12.152 1.00 96.06 206 LYS A N 1
ATOM 1596 C CA . LYS A 1 206 ? -17.043 9.028 13.403 1.00 96.06 206 LYS A CA 1
ATOM 1597 C C . LYS A 1 206 ? -18.053 7.929 13.074 1.00 96.06 206 LYS A C 1
ATOM 1599 O O . LYS A 1 206 ? -18.876 8.099 12.178 1.00 96.06 206 LYS A O 1
ATOM 1604 N N . GLY A 1 207 ? -18.011 6.829 13.810 1.00 95.88 207 GLY A N 1
ATOM 1605 C CA . GLY A 1 207 ? -19.066 5.825 13.796 1.00 95.88 207 GLY A CA 1
ATOM 1606 C C . GLY A 1 207 ? -19.428 5.370 15.203 1.00 95.88 207 GLY A C 1
ATOM 1607 O O . GLY A 1 207 ? -18.663 5.580 16.146 1.00 95.88 207 GLY A O 1
ATOM 1608 N N . VAL A 1 208 ? -20.591 4.740 15.333 1.00 96.19 208 VAL A N 1
ATOM 1609 C CA . VAL A 1 208 ? -21.034 4.061 16.556 1.00 96.19 208 VAL A CA 1
ATOM 1610 C C . VAL A 1 208 ? -21.494 2.664 16.164 1.00 96.19 208 VAL A C 1
ATOM 1612 O O . VAL A 1 208 ? -22.406 2.515 15.355 1.00 96.19 208 VAL A O 1
ATOM 1615 N N . LEU A 1 209 ? -20.831 1.642 16.697 1.00 92.44 209 LEU A N 1
ATOM 1616 C CA . LEU A 1 209 ? -21.177 0.244 16.451 1.00 92.44 209 LEU A CA 1
ATOM 1617 C C . LEU A 1 209 ? -22.478 -0.144 17.172 1.00 92.44 209 LEU A C 1
ATOM 1619 O O . LEU A 1 209 ? -22.950 0.552 18.071 1.00 92.44 209 LEU A O 1
ATOM 1623 N N . THR A 1 210 ? -23.063 -1.283 16.796 1.00 90.00 210 THR A N 1
ATOM 1624 C CA . THR A 1 210 ? -24.336 -1.779 17.358 1.00 90.00 210 THR A CA 1
ATOM 1625 C C . THR A 1 210 ? -24.276 -2.104 18.854 1.00 90.00 210 THR A C 1
ATOM 1627 O O . THR A 1 210 ? -25.314 -2.166 19.505 1.00 90.00 210 THR A O 1
ATOM 1630 N N . ASP A 1 211 ? -23.077 -2.306 19.404 1.00 89.75 211 ASP A N 1
ATOM 1631 C CA . ASP A 1 211 ? -22.799 -2.467 20.838 1.00 89.75 211 ASP A CA 1
ATOM 1632 C C . ASP A 1 211 ? -22.664 -1.119 21.587 1.00 89.75 211 ASP A C 1
ATOM 1634 O O . ASP A 1 211 ? -22.408 -1.099 22.790 1.00 89.75 211 ASP A O 1
ATOM 1638 N N . GLY A 1 212 ? -22.837 0.009 20.888 1.00 91.81 212 GLY A N 1
ATOM 1639 C CA . GLY A 1 212 ? -22.674 1.367 21.409 1.00 91.81 212 GLY A CA 1
ATOM 1640 C C . GLY A 1 212 ? -21.235 1.889 21.383 1.00 91.81 212 GLY A C 1
ATOM 1641 O O . GLY A 1 212 ? -20.991 3.015 21.819 1.00 91.81 212 GLY A O 1
ATOM 1642 N N . LYS A 1 213 ? -20.265 1.115 20.881 1.00 93.69 213 LYS A N 1
ATOM 1643 C CA . LYS A 1 213 ? -18.853 1.504 20.875 1.00 93.69 213 LYS A CA 1
ATOM 1644 C C . LYS A 1 213 ? -18.563 2.572 19.821 1.00 93.69 213 LYS A C 1
ATOM 1646 O O . LYS A 1 213 ? -18.757 2.359 18.623 1.00 93.69 213 LYS A O 1
ATOM 1651 N N . GLU A 1 214 ? -18.023 3.706 20.262 1.00 95.38 214 GLU A N 1
ATOM 1652 C CA . GLU A 1 214 ? -17.566 4.771 19.367 1.00 95.38 214 GLU A CA 1
ATOM 1653 C C . GLU A 1 214 ? -16.260 4.386 18.653 1.00 95.38 214 GLU A C 1
ATOM 1655 O O . GLU A 1 214 ? -15.297 3.919 19.270 1.00 95.38 214 GLU A O 1
ATOM 1660 N N . ILE A 1 215 ? -16.222 4.615 17.341 1.00 95.12 215 ILE A N 1
ATOM 1661 C CA . ILE A 1 215 ? -15.095 4.296 16.460 1.00 95.12 215 ILE A CA 1
ATOM 1662 C C . ILE A 1 215 ? -14.761 5.459 15.522 1.00 95.12 215 ILE A C 1
ATOM 1664 O O . ILE A 1 215 ? -15.576 6.351 15.273 1.00 95.12 215 ILE A O 1
ATOM 1668 N N . VAL A 1 216 ? -13.554 5.424 14.959 1.00 95.25 216 VAL A N 1
ATOM 1669 C CA . VAL A 1 216 ? -13.117 6.307 13.870 1.00 95.25 216 VAL A CA 1
ATOM 1670 C C . VAL A 1 216 ? -12.854 5.470 12.629 1.00 95.25 216 VAL A C 1
ATOM 1672 O O . VAL A 1 216 ? -12.072 4.527 12.679 1.00 95.25 216 VAL A O 1
ATOM 1675 N N . VAL A 1 217 ? -13.471 5.835 11.508 1.00 94.25 217 VAL A N 1
ATOM 1676 C CA . VAL A 1 217 ? -13.340 5.146 10.221 1.00 94.25 217 VAL A CA 1
ATOM 1677 C C . VAL A 1 217 ? -12.594 6.047 9.239 1.00 94.25 217 VAL A C 1
ATOM 1679 O O . VAL A 1 217 ? -13.126 7.056 8.773 1.00 94.25 217 VAL A O 1
ATOM 1682 N N . LYS A 1 218 ? -11.354 5.684 8.905 1.00 91.69 218 LYS A N 1
ATOM 1683 C CA . LYS A 1 218 ? -10.537 6.337 7.872 1.00 91.69 218 LYS A CA 1
ATOM 1684 C C . LYS A 1 218 ? -10.772 5.621 6.541 1.00 91.69 218 LYS A C 1
ATOM 1686 O O . LYS A 1 218 ? -10.290 4.509 6.332 1.00 91.69 218 LYS A O 1
ATOM 1691 N N . ARG A 1 219 ? -11.528 6.262 5.647 1.00 91.00 219 ARG A N 1
ATOM 1692 C CA . ARG A 1 219 ? -11.818 5.802 4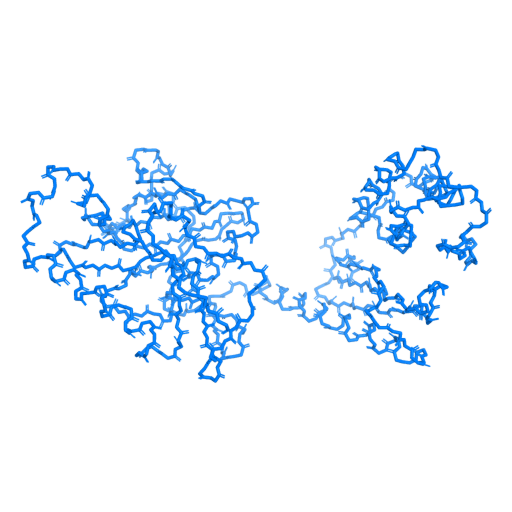.282 1.00 91.00 219 ARG A CA 1
ATOM 1693 C C . ARG A 1 219 ? -10.755 6.338 3.332 1.00 91.00 219 ARG A C 1
ATOM 1695 O O . ARG A 1 219 ? -10.711 7.540 3.057 1.00 91.00 219 ARG A O 1
ATOM 1702 N N . LEU A 1 220 ? -9.882 5.454 2.858 1.00 84.75 220 LEU A N 1
ATOM 1703 C CA . LEU A 1 220 ? -8.769 5.821 1.984 1.00 84.75 220 LEU A CA 1
ATOM 1704 C C . LEU A 1 220 ? -9.245 6.099 0.550 1.00 84.75 220 LEU A C 1
ATOM 1706 O O . LEU A 1 220 ? -10.286 5.619 0.105 1.00 84.75 220 LEU A O 1
ATOM 1710 N N . SER A 1 221 ? -8.468 6.886 -0.195 1.00 76.19 221 SER A N 1
ATOM 1711 C CA . SER A 1 221 ? -8.815 7.264 -1.572 1.00 76.19 221 SER A CA 1
ATOM 1712 C C . SER A 1 221 ? -8.795 6.064 -2.532 1.00 76.19 221 SER A C 1
ATOM 1714 O O . SER A 1 221 ? -7.780 5.374 -2.648 1.00 76.19 221 SER A O 1
ATOM 1716 N N . ARG A 1 222 ? -9.893 5.861 -3.278 1.00 65.06 222 ARG A N 1
ATOM 1717 C CA . ARG A 1 222 ? -10.081 4.734 -4.219 1.00 65.06 222 ARG A CA 1
ATOM 1718 C C . ARG A 1 222 ? -8.980 4.631 -5.289 1.00 65.06 222 ARG A C 1
ATOM 1720 O O . ARG A 1 222 ? -8.539 3.534 -5.617 1.00 65.06 222 ARG A O 1
ATOM 1727 N N . ASN A 1 223 ? -8.486 5.772 -5.781 1.00 55.62 223 ASN A N 1
ATOM 1728 C CA . ASN A 1 223 ? -7.715 5.859 -7.031 1.00 55.62 223 ASN A CA 1
ATOM 1729 C C . ASN A 1 223 ? -6.181 5.906 -6.876 1.00 55.62 223 ASN A C 1
ATOM 1731 O O . ASN A 1 223 ? -5.482 6.103 -7.873 1.00 55.62 223 ASN A O 1
ATOM 1735 N N . SER A 1 224 ? -5.621 5.778 -5.666 1.00 54.16 224 SER A N 1
ATOM 1736 C CA . SER A 1 224 ? -4.170 5.918 -5.467 1.00 54.16 224 SER A CA 1
ATOM 1737 C C . SER A 1 224 ? -3.468 4.586 -5.158 1.00 54.16 224 SER A C 1
ATOM 1739 O O . SER A 1 224 ? -3.686 3.937 -4.137 1.00 54.16 224 SER A O 1
ATOM 1741 N N . TRP A 1 225 ? -2.498 4.224 -6.008 1.00 51.41 225 TRP A N 1
ATOM 1742 C CA . TRP A 1 225 ? -1.502 3.175 -5.715 1.00 51.41 225 TRP A CA 1
ATOM 1743 C C . TRP A 1 225 ? -0.708 3.457 -4.427 1.00 51.41 225 TRP A C 1
ATOM 1745 O O . TRP A 1 225 ? -0.122 2.554 -3.836 1.00 51.41 225 TRP A O 1
ATOM 1755 N N . GLN A 1 226 ? -0.680 4.724 -4.009 1.00 55.69 226 GLN A N 1
ATOM 1756 C CA . GLN A 1 226 ? -0.131 5.183 -2.741 1.00 55.69 226 GLN A CA 1
ATOM 1757 C C . GLN A 1 226 ? -0.995 4.738 -1.549 1.00 55.69 226 GLN A C 1
ATOM 1759 O O . GLN A 1 226 ? -0.451 4.143 -0.624 1.00 55.69 226 GLN A O 1
ATOM 1764 N N . GLY A 1 227 ? -2.320 4.902 -1.623 1.00 61.50 227 GLY A N 1
ATOM 1765 C CA . GLY A 1 227 ? -3.251 4.500 -0.568 1.00 61.50 227 GLY A CA 1
ATOM 1766 C C . GLY A 1 227 ? -3.221 2.999 -0.286 1.00 61.50 227 GLY A C 1
ATOM 1767 O O . GLY A 1 227 ? -3.328 2.598 0.863 1.00 61.50 227 GLY A O 1
ATOM 1768 N N . LEU A 1 228 ? -2.971 2.151 -1.294 1.00 64.44 228 LEU A N 1
ATOM 1769 C CA . LEU A 1 228 ? -2.759 0.711 -1.071 1.00 64.44 228 LEU A CA 1
ATOM 1770 C C . LEU A 1 228 ? -1.466 0.411 -0.286 1.00 64.44 228 LEU A C 1
ATOM 1772 O O . LEU A 1 228 ? -1.436 -0.528 0.507 1.00 64.44 228 LEU A O 1
ATOM 1776 N N . ALA A 1 229 ? -0.397 1.183 -0.499 1.00 66.12 229 ALA A N 1
ATOM 1777 C CA . ALA A 1 229 ? 0.856 1.015 0.237 1.00 66.12 229 ALA A CA 1
ATOM 1778 C C . ALA A 1 229 ? 0.748 1.546 1.676 1.00 66.12 229 ALA A C 1
ATOM 1780 O O . ALA A 1 229 ? 1.251 0.911 2.597 1.00 66.12 229 ALA A O 1
ATOM 1781 N N . GLU A 1 230 ? 0.055 2.669 1.870 1.00 70.94 230 GLU A N 1
ATOM 1782 C CA . GLU A 1 230 ? -0.252 3.243 3.186 1.00 70.94 230 GLU A CA 1
ATOM 1783 C C . GLU A 1 230 ? -1.172 2.318 3.991 1.00 70.94 230 GLU A C 1
ATOM 1785 O O . GLU A 1 230 ? -0.848 1.988 5.126 1.00 70.94 230 GLU A O 1
ATOM 1790 N N . PHE A 1 231 ? -2.238 1.795 3.375 1.00 72.44 231 PHE A N 1
ATOM 1791 C CA . PHE A 1 231 ? -3.134 0.796 3.966 1.00 72.44 231 PHE A CA 1
ATOM 1792 C C . PHE A 1 231 ? -2.378 -0.443 4.461 1.00 72.44 231 PHE A C 1
ATOM 1794 O O . PHE A 1 231 ? -2.543 -0.862 5.606 1.00 72.44 231 PHE A O 1
ATOM 1801 N N . LYS A 1 232 ? -1.496 -0.999 3.615 1.00 72.25 232 LYS A N 1
ATOM 1802 C CA . LYS A 1 232 ? -0.641 -2.128 4.001 1.00 72.25 232 LYS A CA 1
ATOM 1803 C C . LYS A 1 232 ? 0.311 -1.743 5.136 1.00 72.25 232 LYS A C 1
ATOM 1805 O O . LYS A 1 232 ? 0.437 -2.521 6.072 1.00 72.25 232 LYS A O 1
ATOM 1810 N N . ASN A 1 233 ? 0.936 -0.564 5.108 1.00 73.56 233 ASN A N 1
ATOM 1811 C CA . ASN A 1 233 ? 1.795 -0.106 6.207 1.00 73.56 233 ASN A CA 1
ATOM 1812 C C . ASN A 1 233 ? 1.032 0.007 7.534 1.00 73.56 233 ASN A C 1
ATOM 1814 O O . ASN A 1 233 ? 1.522 -0.508 8.534 1.00 73.56 233 ASN A O 1
ATOM 1818 N N . GLU A 1 234 ? -0.146 0.638 7.557 1.00 79.19 234 GLU A N 1
ATOM 1819 C CA . GLU A 1 234 ? -0.920 0.816 8.794 1.00 79.19 234 GLU A CA 1
ATOM 1820 C C . GLU A 1 234 ? -1.378 -0.518 9.384 1.00 79.19 234 GLU A C 1
ATOM 1822 O O . GLU A 1 234 ? -1.167 -0.750 10.570 1.00 79.19 234 GLU A O 1
ATOM 1827 N N . ILE A 1 235 ? -1.890 -1.445 8.567 1.00 74.88 235 ILE A N 1
ATOM 1828 C CA . ILE A 1 235 ? -2.253 -2.789 9.048 1.00 74.88 235 ILE A CA 1
ATOM 1829 C C . ILE A 1 235 ? -1.021 -3.530 9.587 1.00 74.88 235 ILE A C 1
ATOM 1831 O O . ILE A 1 235 ? -1.052 -4.049 10.700 1.00 74.88 235 ILE A O 1
ATOM 1835 N N . ILE A 1 236 ? 0.082 -3.558 8.830 1.00 71.75 236 ILE A N 1
ATOM 1836 C CA . ILE A 1 236 ? 1.309 -4.284 9.206 1.00 71.75 236 ILE A CA 1
ATOM 1837 C C . ILE A 1 236 ? 1.921 -3.732 10.498 1.00 71.75 236 ILE A C 1
ATOM 1839 O O . ILE A 1 236 ? 2.453 -4.502 11.300 1.00 71.75 236 ILE A O 1
ATOM 1843 N N . LEU A 1 237 ? 1.891 -2.411 10.683 1.00 69.44 237 LEU A N 1
ATOM 1844 C CA . LEU A 1 237 ? 2.485 -1.747 11.835 1.00 69.44 237 LEU A CA 1
ATOM 1845 C C . LEU A 1 237 ? 1.567 -1.805 13.048 1.00 69.44 237 LEU A C 1
ATOM 1847 O O . LEU A 1 237 ? 2.006 -2.269 14.094 1.00 69.44 237 LEU A O 1
ATOM 1851 N N . THR A 1 238 ? 0.298 -1.417 12.936 1.00 66.62 238 THR A N 1
ATOM 1852 C CA . THR A 1 238 ? -0.589 -1.386 14.106 1.00 66.62 238 THR A CA 1
ATOM 1853 C C . THR A 1 238 ? -1.004 -2.787 14.575 1.00 66.62 238 THR A C 1
ATOM 1855 O O . THR A 1 238 ? -1.281 -2.958 15.756 1.00 66.62 238 THR A O 1
ATOM 1858 N N . ALA A 1 239 ? -0.921 -3.825 13.729 1.00 65.81 239 ALA A N 1
ATOM 1859 C CA . ALA A 1 239 ? -0.999 -5.216 14.196 1.00 65.81 239 ALA A CA 1
ATOM 1860 C C . ALA A 1 239 ? 0.221 -5.646 15.044 1.00 65.81 239 ALA A C 1
ATOM 1862 O O . ALA A 1 239 ? 0.111 -6.558 15.858 1.00 65.81 239 ALA A O 1
ATOM 1863 N N . LYS A 1 240 ? 1.389 -5.010 14.866 1.00 68.56 240 LYS A N 1
ATOM 1864 C CA . LYS A 1 240 ? 2.635 -5.318 15.600 1.00 68.56 240 LYS A CA 1
ATOM 1865 C C . LYS A 1 240 ? 2.920 -4.376 16.771 1.00 68.56 240 LYS A C 1
ATOM 1867 O O . LYS A 1 240 ? 3.784 -4.678 17.590 1.00 68.56 240 LYS A O 1
ATOM 1872 N N . LEU A 1 241 ? 2.241 -3.234 16.830 1.00 75.25 241 LEU A N 1
ATOM 1873 C CA . LEU A 1 241 ? 2.494 -2.160 17.783 1.00 75.25 241 LEU A CA 1
ATOM 1874 C C . LEU A 1 241 ? 1.337 -2.044 18.772 1.00 75.25 241 LEU A C 1
ATOM 1876 O O . LEU A 1 241 ? 0.235 -1.638 18.412 1.00 75.25 241 LEU A O 1
ATOM 1880 N N . GLN A 1 242 ? 1.612 -2.344 20.039 1.00 82.81 242 GLN A N 1
ATOM 1881 C CA . GLN A 1 242 ? 0.661 -2.170 21.133 1.00 82.81 242 GLN A CA 1
ATOM 1882 C C . GLN A 1 242 ? 1.349 -1.417 22.268 1.00 82.81 242 GLN A C 1
ATOM 1884 O O . GLN A 1 242 ? 2.186 -1.963 22.982 1.00 82.81 242 GLN A O 1
ATOM 1889 N N . HIS A 1 243 ? 1.007 -0.139 22.425 1.00 90.56 243 HIS A N 1
ATOM 1890 C CA . HIS A 1 243 ? 1.564 0.715 23.466 1.00 90.56 243 HIS A CA 1
ATOM 1891 C C . HIS A 1 243 ? 0.571 1.823 23.834 1.00 90.56 243 HIS A C 1
ATOM 1893 O O . HIS A 1 243 ? -0.121 2.347 22.967 1.00 90.56 243 HIS A O 1
ATOM 1899 N N . ARG A 1 244 ? 0.525 2.214 25.116 1.00 92.75 244 ARG A N 1
ATOM 1900 C CA . ARG A 1 244 ? -0.464 3.173 25.655 1.00 92.75 244 ARG A CA 1
ATOM 1901 C C . ARG A 1 244 ? -0.434 4.558 24.995 1.00 92.75 244 ARG A C 1
ATOM 1903 O O . ARG A 1 244 ? -1.413 5.284 25.067 1.00 92.75 244 ARG A O 1
ATOM 1910 N N . ASN A 1 245 ? 0.700 4.923 24.392 1.00 95.75 245 ASN A N 1
ATOM 1911 C CA . ASN A 1 245 ? 0.895 6.197 23.696 1.00 95.75 245 ASN A CA 1
ATOM 1912 C C . ASN A 1 245 ? 0.850 6.070 22.161 1.00 95.75 245 ASN A C 1
ATOM 1914 O O . ASN A 1 245 ? 1.355 6.945 21.460 1.00 95.75 245 ASN A O 1
ATOM 1918 N N . LEU A 1 246 ? 0.251 5.000 21.631 1.00 92.88 246 LEU A N 1
ATOM 1919 C CA . LEU A 1 246 ? -0.056 4.811 20.209 1.00 92.88 246 LEU A CA 1
ATOM 1920 C C . LEU A 1 246 ? -1.565 4.573 20.041 1.00 92.88 246 LEU A C 1
ATOM 1922 O O . LEU A 1 246 ? -2.189 3.974 20.913 1.00 92.88 246 LEU A O 1
ATOM 1926 N N . VAL A 1 247 ? -2.159 5.028 18.934 1.00 92.12 247 VAL A N 1
ATOM 1927 C CA . VAL A 1 247 ? -3.584 4.783 18.647 1.00 92.12 247 VAL A CA 1
ATOM 1928 C C . VAL A 1 247 ? -3.797 3.335 18.213 1.00 92.12 247 VAL A C 1
ATOM 1930 O O . VAL A 1 247 ? -3.115 2.837 17.314 1.00 92.12 247 VAL A O 1
ATOM 1933 N N . LYS A 1 248 ? -4.781 2.665 18.818 1.00 88.38 248 LYS A N 1
ATOM 1934 C CA . LYS A 1 248 ? -5.139 1.284 18.492 1.00 88.38 248 LYS A CA 1
ATOM 1935 C C . LYS A 1 248 ? -6.022 1.200 17.241 1.00 88.38 248 LYS A C 1
ATOM 1937 O O . LYS A 1 248 ? -7.152 1.690 17.222 1.00 88.38 248 LYS A O 1
ATOM 1942 N N . LEU A 1 249 ? -5.537 0.498 16.217 1.00 87.81 249 LEU A N 1
ATOM 1943 C CA . LEU A 1 249 ? -6.374 -0.006 15.126 1.00 87.81 249 LEU A CA 1
ATOM 1944 C C . LEU A 1 249 ? -7.229 -1.157 15.688 1.00 87.81 249 LEU A C 1
ATOM 1946 O O . LEU A 1 249 ? -6.708 -2.109 16.266 1.00 87.81 249 LEU A O 1
ATOM 1950 N N . LEU A 1 250 ? -8.546 -1.025 15.574 1.00 86.88 250 LEU A N 1
ATOM 1951 C CA . LEU A 1 250 ? -9.546 -1.997 16.019 1.00 86.88 250 LEU A CA 1
ATOM 1952 C C . LEU A 1 250 ? -9.925 -2.997 14.925 1.00 86.88 250 LEU A C 1
ATOM 1954 O O . LEU A 1 250 ? -10.456 -4.053 15.250 1.00 86.88 250 LEU A O 1
ATOM 1958 N N . GLY A 1 251 ? -9.702 -2.652 13.657 1.00 85.06 251 GLY A N 1
ATOM 1959 C CA . GLY A 1 251 ? -10.054 -3.500 12.528 1.00 85.06 251 GLY A CA 1
ATOM 1960 C C . GLY A 1 251 ? -9.827 -2.840 11.173 1.00 85.06 251 GLY A C 1
ATOM 1961 O O . GLY A 1 251 ? -9.407 -1.682 11.082 1.00 85.06 251 GLY A O 1
ATOM 1962 N N . CYS A 1 252 ? -10.129 -3.576 10.107 1.00 86.56 252 CYS A N 1
ATOM 1963 C CA . CYS A 1 252 ? -10.138 -3.055 8.741 1.00 86.56 252 CYS A CA 1
ATOM 1964 C C . CYS A 1 252 ? -11.338 -3.585 7.940 1.00 86.56 252 CYS A C 1
ATOM 1966 O O . CYS A 1 252 ? -11.898 -4.628 8.270 1.00 86.56 252 CYS A O 1
ATOM 1968 N N . GLY A 1 253 ? -11.719 -2.860 6.889 1.00 82.56 253 GLY A N 1
ATOM 1969 C CA . GLY A 1 253 ? -12.733 -3.267 5.916 1.00 82.56 253 GLY A CA 1
ATOM 1970 C C . GLY A 1 253 ? -12.193 -3.113 4.495 1.00 82.56 253 GLY A C 1
ATOM 1971 O O . GLY A 1 253 ? -11.522 -2.123 4.183 1.00 82.56 253 GLY A O 1
ATOM 1972 N N . ILE A 1 254 ? -12.441 -4.107 3.642 1.00 77.75 254 ILE A N 1
ATOM 1973 C CA . ILE A 1 254 ? -11.981 -4.146 2.246 1.00 77.75 254 ILE A CA 1
ATOM 1974 C C . ILE A 1 254 ? -13.088 -4.745 1.387 1.00 77.75 254 ILE A C 1
ATOM 1976 O O . ILE A 1 254 ? -13.359 -5.938 1.485 1.00 77.75 254 ILE A O 1
ATOM 1980 N N . GLU A 1 255 ? -13.677 -3.947 0.501 1.00 73.56 255 GLU A N 1
ATOM 1981 C CA . GLU A 1 255 ? -14.667 -4.445 -0.454 1.00 73.56 255 GLU A CA 1
ATOM 1982 C C . GLU A 1 255 ? -14.542 -3.715 -1.795 1.00 73.56 255 GLU A C 1
ATOM 1984 O O . GLU A 1 255 ? -14.667 -2.493 -1.884 1.00 73.56 255 GLU A O 1
ATOM 1989 N N . GLY A 1 256 ? -14.223 -4.465 -2.854 1.00 70.56 256 GLY A N 1
ATOM 1990 C CA . GLY A 1 256 ? -13.927 -3.904 -4.173 1.00 70.56 256 GLY A CA 1
ATOM 1991 C C . GLY A 1 256 ? -12.788 -2.877 -4.129 1.00 70.56 256 GLY A C 1
ATOM 1992 O O . GLY A 1 256 ? -11.622 -3.221 -3.928 1.00 70.56 256 GLY A O 1
ATOM 1993 N N . GLU A 1 257 ? -13.119 -1.602 -4.343 1.00 72.06 257 GLU A N 1
ATOM 1994 C CA . GLU A 1 257 ? -12.160 -0.493 -4.252 1.00 72.06 257 GLU A CA 1
ATOM 1995 C C . GLU A 1 257 ? -12.059 0.128 -2.848 1.00 72.06 257 GLU A C 1
ATOM 1997 O O . GLU A 1 257 ? -11.078 0.831 -2.574 1.00 72.06 257 GLU A O 1
ATOM 2002 N N . GLU A 1 258 ? -13.017 -0.129 -1.954 1.00 78.94 258 GLU A N 1
ATOM 2003 C CA . GLU A 1 258 ? -13.049 0.433 -0.602 1.00 78.94 258 GLU A CA 1
ATOM 2004 C C . GLU A 1 258 ? -11.933 -0.129 0.276 1.00 78.94 258 GLU A C 1
ATOM 2006 O O . GLU A 1 258 ? -11.636 -1.324 0.262 1.00 78.94 258 GLU A O 1
ATOM 2011 N N . LYS A 1 259 ? -11.292 0.766 1.034 1.00 84.31 259 LYS A N 1
ATOM 2012 C CA . LYS A 1 259 ? -10.214 0.458 1.982 1.00 84.31 259 LYS A CA 1
ATOM 2013 C C . LYS A 1 259 ? -10.435 1.311 3.221 1.00 84.31 259 LYS A C 1
ATOM 2015 O O . LYS A 1 259 ? -10.306 2.538 3.171 1.00 84.31 259 LYS A O 1
ATOM 2020 N N . LEU A 1 260 ? -10.824 0.651 4.301 1.00 88.00 260 LEU A N 1
ATOM 2021 C CA . LEU A 1 260 ? -11.330 1.257 5.525 1.00 88.00 260 LEU A CA 1
ATOM 2022 C C . LEU A 1 260 ? -10.453 0.802 6.692 1.00 88.00 260 LEU A C 1
ATOM 2024 O O . LEU A 1 260 ? -10.211 -0.391 6.865 1.00 88.00 260 LEU A O 1
ATOM 2028 N N . LEU A 1 261 ? -9.968 1.754 7.485 1.00 90.06 261 LEU A N 1
ATOM 2029 C CA . LEU A 1 261 ? -9.225 1.498 8.720 1.00 90.06 261 LEU A CA 1
ATOM 2030 C C . LEU A 1 261 ? -10.069 1.989 9.899 1.00 90.06 261 LEU A C 1
ATOM 2032 O O . LEU A 1 261 ? -10.509 3.141 9.896 1.00 90.06 261 LEU A O 1
ATOM 2036 N N . ILE A 1 262 ? -10.323 1.109 10.870 1.00 91.94 262 ILE A N 1
ATOM 2037 C CA . ILE A 1 262 ? -11.199 1.371 12.013 1.00 91.94 262 ILE A CA 1
ATOM 2038 C C . ILE A 1 262 ? -10.337 1.491 13.268 1.00 91.94 262 ILE A C 1
ATOM 2040 O O . ILE A 1 262 ? -9.669 0.533 13.645 1.00 91.94 262 ILE A O 1
ATOM 2044 N N . TYR A 1 263 ? -10.373 2.639 13.938 1.00 92.38 263 TYR A N 1
ATOM 2045 C CA . TYR A 1 263 ? -9.613 2.932 15.157 1.00 92.38 263 TYR A CA 1
ATOM 2046 C C . TYR A 1 263 ? -10.545 3.212 16.340 1.00 92.38 263 TYR A C 1
ATOM 2048 O O . TYR A 1 263 ? -11.735 3.488 16.172 1.00 92.38 263 TYR A O 1
ATOM 2056 N N . GLU A 1 264 ? -9.987 3.170 17.548 1.00 91.31 264 GLU A N 1
ATOM 2057 C CA . GLU A 1 264 ? -10.632 3.700 18.753 1.00 91.31 264 GLU A CA 1
ATOM 2058 C C . GLU A 1 264 ? -10.927 5.208 18.625 1.00 91.31 264 GLU A C 1
ATOM 2060 O O . GLU A 1 264 ? -10.149 5.965 18.038 1.00 91.31 264 GLU A O 1
ATOM 2065 N N . PHE A 1 265 ? -12.065 5.655 19.163 1.00 94.00 265 PHE A N 1
ATOM 2066 C CA . PHE A 1 265 ? -12.427 7.072 19.161 1.00 94.00 265 PHE A CA 1
ATOM 2067 C C . PHE A 1 265 ? -11.634 7.869 20.206 1.00 94.00 265 PHE A C 1
ATOM 2069 O O . PHE A 1 265 ? -11.506 7.463 21.359 1.00 94.00 265 PHE A O 1
ATOM 2076 N N . MET A 1 266 ? -11.117 9.026 19.784 1.00 94.31 266 MET A N 1
ATOM 2077 C CA . MET A 1 266 ? -10.332 9.951 20.606 1.00 94.31 266 MET A CA 1
ATOM 2078 C C . MET A 1 266 ? -11.168 11.208 20.889 1.00 94.31 266 MET A C 1
ATOM 2080 O O . MET A 1 266 ? -11.259 12.082 20.019 1.00 94.31 266 MET A O 1
ATOM 2084 N N . PRO A 1 267 ? -11.819 11.316 22.066 1.00 90.81 267 PRO A N 1
ATOM 2085 C CA . PRO A 1 267 ? -12.793 12.377 22.335 1.00 90.81 267 PRO A CA 1
ATOM 2086 C C . PRO A 1 267 ? -12.158 13.769 22.362 1.00 90.81 267 PRO A C 1
ATOM 2088 O O . PRO A 1 267 ? -12.772 14.732 21.900 1.00 90.81 267 PRO A O 1
ATOM 2091 N N . ASN A 1 268 ? -10.905 13.864 22.812 1.00 90.88 268 ASN A N 1
ATOM 2092 C CA . ASN A 1 268 ? -10.153 15.112 22.872 1.00 90.88 268 ASN A CA 1
ATOM 2093 C C . ASN A 1 268 ? -9.398 15.420 21.564 1.00 90.88 268 ASN A C 1
ATOM 2095 O O . ASN A 1 268 ? -8.549 16.298 21.554 1.00 90.88 268 ASN A O 1
ATOM 2099 N N . LYS A 1 269 ? -9.749 14.790 20.430 1.00 90.69 269 LYS A N 1
ATOM 2100 C CA . LYS A 1 269 ? -9.228 15.123 19.085 1.00 90.69 269 LYS A CA 1
ATOM 2101 C C . LYS A 1 269 ? -7.687 15.122 19.022 1.00 90.69 269 LYS A C 1
ATOM 2103 O O . LYS A 1 269 ? -7.049 14.300 19.670 1.00 90.69 269 LYS A O 1
ATOM 2108 N N . SER A 1 270 ? -7.100 15.967 18.175 1.00 92.00 270 SER A N 1
ATOM 2109 C CA . SER A 1 270 ? -5.663 16.099 17.934 1.00 92.00 270 SER A CA 1
ATOM 2110 C C . SER A 1 270 ? -5.040 17.270 18.705 1.00 92.00 270 SER A C 1
ATOM 2112 O O . SER A 1 270 ? -5.693 18.271 18.997 1.00 92.00 270 SER A O 1
ATOM 2114 N N . LEU A 1 271 ? -3.753 17.149 19.033 1.00 91.00 271 LEU A N 1
ATOM 2115 C CA . LEU A 1 271 ? -2.998 18.098 19.857 1.00 91.00 271 LEU A CA 1
ATOM 2116 C C . LEU A 1 271 ? -2.852 19.486 19.205 1.00 91.00 271 LEU A C 1
ATOM 2118 O O . LEU A 1 271 ? -2.791 20.498 19.903 1.00 91.00 271 LEU A O 1
ATOM 2122 N N . ASP A 1 272 ? -2.828 19.560 17.873 1.00 89.69 272 ASP A N 1
ATOM 2123 C CA . ASP A 1 272 ? -2.820 20.828 17.132 1.00 89.69 272 ASP A CA 1
ATOM 2124 C C . ASP A 1 272 ? -4.028 21.719 17.468 1.00 89.69 272 ASP A C 1
ATOM 2126 O O . ASP A 1 272 ? -3.870 22.933 17.596 1.00 89.69 272 ASP A O 1
ATOM 2130 N N . VAL A 1 273 ? -5.193 21.117 17.722 1.00 87.69 273 VAL A N 1
ATOM 2131 C CA . VAL A 1 273 ? -6.412 21.819 18.142 1.00 87.69 273 VAL A CA 1
ATOM 2132 C C . VAL A 1 273 ? -6.226 22.540 19.482 1.00 87.69 273 VAL A C 1
ATOM 2134 O O . VAL A 1 273 ? -6.882 23.544 19.690 1.00 87.69 273 VAL A O 1
ATOM 2137 N N . PHE A 1 274 ? -5.330 22.110 20.376 1.00 85.00 274 PHE A N 1
ATOM 2138 C CA . PHE A 1 274 ? -5.076 22.798 21.659 1.00 85.00 274 PHE A CA 1
ATOM 2139 C C . PHE A 1 274 ? -3.918 23.793 21.585 1.00 85.00 274 PHE A C 1
ATOM 2141 O O . PHE A 1 274 ? -3.880 24.762 22.337 1.00 85.00 274 PHE A O 1
ATOM 2148 N N . ILE A 1 275 ? -2.968 23.567 20.675 1.00 84.44 275 ILE A N 1
ATOM 2149 C CA . ILE A 1 275 ? -1.808 24.448 20.492 1.00 84.44 275 ILE A CA 1
ATOM 2150 C C . ILE A 1 275 ? -2.188 25.716 19.711 1.00 84.44 275 ILE A C 1
ATOM 2152 O O . ILE A 1 275 ? -1.641 26.787 19.992 1.00 84.44 275 ILE A O 1
ATOM 2156 N N . PHE A 1 276 ? -3.105 25.604 18.742 1.00 84.38 276 PHE A N 1
ATOM 2157 C CA . PHE A 1 276 ? -3.449 26.687 17.809 1.00 84.38 276 PHE A CA 1
ATOM 2158 C C . PHE A 1 276 ? -4.817 27.359 18.054 1.00 84.38 276 PHE A C 1
ATOM 2160 O O . PHE A 1 276 ? -5.085 28.386 17.438 1.00 84.38 276 PHE A O 1
ATOM 2167 N N . ASP A 1 277 ? -5.665 26.829 18.943 1.00 83.44 277 ASP A N 1
ATOM 2168 C CA . ASP A 1 277 ? -6.917 27.467 19.395 1.00 83.44 277 ASP A CA 1
ATOM 2169 C C . ASP A 1 277 ? -6.659 28.193 20.726 1.00 83.44 277 ASP A C 1
ATOM 2171 O O . ASP A 1 277 ? -6.353 27.559 21.740 1.00 83.44 277 ASP A O 1
ATOM 2175 N N . GLU A 1 278 ? -6.763 29.524 20.730 1.00 77.44 278 GLU A N 1
ATOM 2176 C CA . GLU A 1 278 ? -6.464 30.355 21.905 1.00 77.44 278 GLU A CA 1
ATOM 2177 C C . GLU A 1 278 ? -7.330 29.990 23.124 1.00 77.44 278 GLU A C 1
ATOM 2179 O O . GLU A 1 278 ? -6.807 29.898 24.233 1.00 77.44 278 GLU A O 1
ATOM 2184 N N . ALA A 1 279 ? -8.616 29.677 22.925 1.00 80.56 279 ALA A N 1
ATOM 2185 C CA . ALA A 1 279 ? -9.545 29.361 24.014 1.00 80.56 279 ALA A CA 1
ATOM 2186 C C . ALA A 1 279 ? -9.327 27.957 24.609 1.00 80.56 279 ALA A C 1
ATOM 2188 O O . ALA A 1 279 ? -9.709 27.683 25.749 1.00 80.56 279 ALA A O 1
ATOM 2189 N N . ARG A 1 280 ? -8.713 27.042 23.848 1.00 76.88 280 ARG A N 1
ATOM 2190 C CA . ARG A 1 280 ? -8.307 25.714 24.346 1.00 76.88 280 ARG A CA 1
ATOM 2191 C C . ARG A 1 280 ? -6.926 25.730 24.976 1.00 76.88 280 ARG A C 1
ATOM 2193 O O . ARG A 1 280 ? -6.662 24.935 25.873 1.00 76.88 280 ARG A O 1
ATOM 2200 N N . ARG A 1 281 ? -6.056 26.637 24.537 1.00 76.25 281 ARG A N 1
ATOM 2201 C CA . ARG A 1 281 ? -4.706 26.794 25.078 1.00 76.25 281 ARG A CA 1
ATOM 2202 C C . ARG A 1 281 ? -4.707 27.221 26.548 1.00 76.25 281 ARG A C 1
ATOM 2204 O O . ARG A 1 281 ? -3.813 26.826 27.286 1.00 76.25 281 ARG A O 1
ATOM 2211 N N . GLU A 1 282 ? -5.730 27.949 26.993 1.00 74.69 282 GLU A N 1
ATOM 2212 C CA . GLU A 1 282 ? -5.941 28.282 28.413 1.00 74.69 282 GLU A CA 1
ATOM 2213 C C . GLU A 1 282 ? -6.306 27.065 29.288 1.00 74.69 282 GLU A C 1
ATOM 2215 O O . GLU A 1 282 ? -6.149 27.115 30.504 1.00 74.69 282 GLU A O 1
ATOM 2220 N N . GLN A 1 283 ? -6.732 25.948 28.687 1.00 71.19 283 GLN A N 1
ATOM 2221 C CA . GLN A 1 283 ? -7.007 24.679 29.381 1.00 71.19 283 GLN A CA 1
ATOM 2222 C C . GLN A 1 283 ? -5.736 23.824 29.551 1.00 71.19 283 GLN A C 1
ATOM 2224 O O . GLN A 1 283 ? -5.796 22.713 30.072 1.00 71.19 283 GLN A O 1
ATOM 2229 N N . PHE A 1 284 ? -4.590 24.316 29.071 1.00 72.81 284 PHE A N 1
ATOM 2230 C CA . PHE A 1 284 ? -3.329 23.588 28.986 1.00 72.81 284 PHE A CA 1
ATOM 2231 C C . PHE A 1 284 ? -2.361 24.058 30.078 1.00 72.81 284 PHE A C 1
ATOM 2233 O O . PHE A 1 284 ? -1.499 24.914 29.858 1.00 72.81 284 PHE A O 1
ATOM 2240 N N . ASP A 1 285 ? -2.497 23.494 31.278 1.00 83.50 285 ASP A N 1
ATOM 2241 C CA . ASP A 1 285 ? -1.504 23.706 32.327 1.00 83.50 285 ASP A CA 1
ATOM 2242 C C . ASP A 1 285 ? -0.170 23.000 32.011 1.00 83.50 285 ASP A C 1
ATOM 2244 O O . ASP A 1 285 ? -0.038 22.174 31.096 1.00 83.50 285 ASP A O 1
ATOM 2248 N N . TRP A 1 286 ? 0.876 23.372 32.753 1.00 87.44 286 TRP A N 1
ATOM 2249 C CA . TRP A 1 286 ? 2.211 22.820 32.529 1.00 87.44 286 TRP A CA 1
ATOM 2250 C C . TRP A 1 286 ? 2.299 21.324 32.864 1.00 87.44 286 TRP A C 1
ATOM 2252 O O . TRP A 1 286 ? 3.080 20.610 32.237 1.00 87.44 286 TRP A O 1
ATOM 2262 N N . GLU A 1 287 ? 1.491 20.833 33.805 1.00 90.19 287 GLU A N 1
ATOM 2263 C CA . GLU A 1 287 ? 1.470 19.421 34.198 1.00 90.19 287 GLU A CA 1
ATOM 2264 C C . GLU A 1 287 ? 0.906 18.541 33.072 1.00 90.19 287 GLU A C 1
ATOM 2266 O O . GLU A 1 287 ? 1.550 17.571 32.659 1.00 90.19 287 GLU A O 1
ATOM 2271 N N . THR A 1 288 ? -0.216 18.950 32.476 1.00 88.50 288 THR A N 1
ATOM 2272 C CA . THR A 1 288 ? -0.806 18.336 31.278 1.00 88.50 288 THR A CA 1
ATOM 2273 C C . THR A 1 288 ? 0.169 18.392 30.103 1.00 88.50 288 THR A C 1
ATOM 2275 O O . THR A 1 288 ? 0.421 17.377 29.447 1.00 88.50 288 THR A O 1
ATOM 2278 N N . CYS A 1 289 ? 0.797 19.549 29.866 1.00 89.50 289 CYS A N 1
ATOM 2279 C CA . CYS A 1 289 ? 1.797 19.720 28.811 1.00 89.50 289 CYS A CA 1
ATOM 2280 C C . CYS A 1 289 ? 3.000 18.774 28.988 1.00 89.50 289 CYS A C 1
ATOM 2282 O O . CYS A 1 289 ? 3.404 18.086 28.046 1.00 89.50 289 CYS A O 1
ATOM 2284 N N . TYR A 1 290 ? 3.539 18.675 30.206 1.00 90.75 290 TYR A N 1
ATOM 2285 C CA . TYR A 1 290 ? 4.643 17.775 30.534 1.00 90.75 290 TYR A CA 1
ATOM 2286 C C . TYR A 1 290 ? 4.246 16.298 30.393 1.00 90.75 290 TYR A C 1
ATOM 2288 O O . TYR A 1 290 ? 5.007 15.511 29.822 1.00 90.75 290 TYR A O 1
ATOM 2296 N N . SER A 1 291 ? 3.045 15.919 30.844 1.00 92.69 291 SER A N 1
ATOM 2297 C CA . SER A 1 291 ? 2.493 14.571 30.661 1.00 92.69 291 SER A CA 1
ATOM 2298 C C . SER A 1 291 ? 2.403 14.199 29.177 1.00 92.69 291 SER A C 1
ATOM 2300 O O . SER A 1 291 ? 2.820 13.105 28.779 1.00 92.69 291 SER A O 1
ATOM 2302 N N . ILE A 1 292 ? 1.969 15.142 28.334 1.00 93.12 292 ILE A N 1
ATOM 2303 C CA . ILE A 1 292 ? 1.872 14.968 26.882 1.00 93.12 292 ILE A CA 1
ATOM 2304 C C . ILE A 1 292 ? 3.257 14.837 26.231 1.00 93.12 292 ILE A C 1
ATOM 2306 O O . ILE A 1 292 ? 3.488 13.896 25.470 1.00 93.12 292 ILE A O 1
ATOM 2310 N N . ILE A 1 293 ? 4.220 15.698 26.569 1.00 93.75 293 ILE A N 1
ATOM 2311 C CA . ILE A 1 293 ? 5.605 15.582 26.073 1.00 93.75 293 ILE A CA 1
ATOM 2312 C C . ILE A 1 293 ? 6.216 14.233 26.489 1.00 93.75 293 ILE A C 1
ATOM 2314 O O . ILE A 1 293 ? 6.787 13.522 25.660 1.00 93.75 293 ILE A O 1
ATOM 2318 N N . SER A 1 294 ? 6.040 13.841 27.754 1.00 94.38 294 SER A N 1
ATOM 2319 C CA . SER A 1 294 ? 6.503 12.563 28.305 1.00 94.38 294 SER A CA 1
ATOM 2320 C C . SER A 1 294 ? 5.859 11.362 27.603 1.00 94.38 294 SER A C 1
ATOM 2322 O O . SER A 1 294 ? 6.544 10.386 27.296 1.00 94.38 294 SER A O 1
ATOM 2324 N N . GLY A 1 295 ? 4.557 11.419 27.313 1.00 95.62 295 GLY A N 1
ATOM 2325 C CA . GLY A 1 295 ? 3.832 10.363 26.607 1.00 95.62 295 GLY A CA 1
ATOM 2326 C C . GLY A 1 295 ? 4.246 10.225 25.140 1.00 95.62 295 GLY A C 1
ATOM 2327 O O . GLY A 1 295 ? 4.452 9.105 24.675 1.00 95.62 295 GLY A O 1
ATOM 2328 N N . ILE A 1 296 ? 4.458 11.338 24.427 1.00 95.62 296 ILE A N 1
ATOM 2329 C CA . ILE A 1 296 ? 5.001 11.324 23.057 1.00 95.62 296 ILE A CA 1
ATOM 2330 C C . ILE A 1 296 ? 6.416 10.731 23.060 1.00 95.62 296 ILE A C 1
ATOM 2332 O O . ILE A 1 296 ? 6.705 9.843 22.259 1.00 95.62 296 ILE A O 1
ATOM 2336 N N . ALA A 1 297 ? 7.282 11.161 23.985 1.00 95.25 297 ALA A N 1
ATOM 2337 C CA . ALA A 1 297 ? 8.641 10.637 24.111 1.00 95.25 297 ALA A CA 1
ATOM 2338 C C . ALA A 1 297 ? 8.655 9.124 24.394 1.00 95.25 297 ALA A C 1
ATOM 2340 O O . ALA A 1 297 ? 9.390 8.393 23.735 1.00 95.25 297 ALA A O 1
ATOM 2341 N N . ARG A 1 298 ? 7.787 8.635 25.293 1.00 95.31 298 ARG A N 1
ATOM 2342 C CA . ARG A 1 298 ? 7.586 7.195 25.550 1.00 95.31 298 ARG A CA 1
ATOM 2343 C C . ARG A 1 298 ? 7.085 6.443 24.315 1.00 95.31 298 ARG A C 1
ATOM 2345 O O . ARG A 1 298 ? 7.579 5.361 24.021 1.00 95.31 298 ARG A O 1
ATOM 2352 N N . GLY A 1 299 ? 6.137 7.014 23.570 1.00 94.12 299 GLY A N 1
ATOM 2353 C CA . GLY A 1 299 ? 5.666 6.445 22.305 1.00 94.12 299 GLY A CA 1
ATOM 2354 C C . GLY A 1 299 ? 6.778 6.314 21.260 1.00 94.12 299 GLY A C 1
ATOM 2355 O O . GLY A 1 299 ? 6.869 5.286 20.596 1.00 94.12 299 GLY A O 1
ATOM 2356 N N . LEU A 1 300 ? 7.653 7.316 21.144 1.00 92.69 300 LEU A N 1
ATOM 2357 C CA . LEU A 1 300 ? 8.790 7.293 20.218 1.00 92.69 300 LEU A CA 1
ATOM 2358 C C . LEU A 1 300 ? 9.912 6.351 20.662 1.00 92.69 300 LEU A C 1
ATOM 2360 O O . LEU A 1 300 ? 10.455 5.648 19.816 1.00 92.69 300 LEU A O 1
ATOM 2364 N N . LEU A 1 301 ? 10.233 6.301 21.959 1.00 91.62 301 LEU A N 1
ATOM 2365 C CA . LEU A 1 301 ? 11.203 5.349 22.509 1.00 91.62 301 LEU A CA 1
ATOM 2366 C C . LEU A 1 301 ? 10.771 3.909 22.205 1.00 91.62 301 LEU A C 1
ATOM 2368 O O . LEU A 1 301 ? 11.549 3.138 21.648 1.00 91.62 301 LEU A O 1
ATOM 2372 N N . TYR A 1 302 ? 9.490 3.598 22.423 1.00 91.31 302 TYR A N 1
ATOM 2373 C CA . TYR A 1 302 ? 8.924 2.303 22.062 1.00 91.31 302 TYR A CA 1
ATOM 2374 C C . TYR A 1 302 ? 9.065 1.997 20.561 1.00 91.31 302 TYR A C 1
ATOM 2376 O O . TYR A 1 302 ? 9.505 0.912 20.189 1.00 91.31 302 TYR A O 1
ATOM 2384 N N . LEU A 1 303 ? 8.756 2.951 19.675 1.00 88.19 303 LEU A N 1
ATOM 2385 C CA . LEU A 1 303 ? 8.928 2.761 18.227 1.00 88.19 303 LEU A CA 1
ATOM 2386 C C . LEU A 1 303 ? 10.397 2.580 17.807 1.00 88.19 303 LEU A C 1
ATOM 2388 O O . LEU A 1 303 ? 10.669 1.882 16.834 1.00 88.19 303 LEU A O 1
ATOM 2392 N N . HIS A 1 304 ? 11.343 3.217 18.495 1.00 86.44 304 HIS A N 1
ATOM 2393 C CA . HIS A 1 304 ? 12.749 3.237 18.092 1.00 86.44 304 HIS A CA 1
ATOM 2394 C C . HIS A 1 304 ? 13.602 2.124 18.715 1.00 86.44 304 HIS A C 1
ATOM 2396 O O . HIS A 1 304 ? 14.559 1.698 18.064 1.00 86.44 304 HIS A O 1
ATOM 2402 N N . GLU A 1 305 ? 13.289 1.696 19.941 1.00 82.31 305 GLU A N 1
ATOM 2403 C CA . GLU A 1 305 ? 14.163 0.857 20.776 1.00 82.31 305 GLU A CA 1
ATOM 2404 C C . GLU A 1 305 ? 13.420 -0.317 21.443 1.00 82.31 305 GLU A C 1
ATOM 2406 O O . GLU A 1 305 ? 13.880 -1.449 21.315 1.00 82.31 305 GLU A O 1
ATOM 2411 N N . ASP A 1 306 ? 12.266 -0.101 22.096 1.00 80.56 306 ASP A N 1
ATOM 2412 C CA . ASP A 1 306 ? 11.615 -1.176 22.883 1.00 80.56 306 ASP A CA 1
ATOM 2413 C C . ASP A 1 306 ? 10.738 -2.139 22.056 1.00 80.56 306 ASP A C 1
ATOM 2415 O O . ASP A 1 306 ? 10.350 -3.211 22.531 1.00 80.56 306 ASP A O 1
ATOM 2419 N N . SER A 1 307 ? 10.359 -1.767 20.831 1.00 74.31 307 SER A N 1
ATOM 2420 C CA . SER A 1 307 ? 9.588 -2.640 19.940 1.00 74.31 307 SER A CA 1
ATOM 2421 C C . SER A 1 307 ? 10.503 -3.596 19.167 1.00 74.31 307 SER A C 1
ATOM 2423 O O . SER A 1 307 ? 11.598 -3.238 18.744 1.00 74.31 307 SER A O 1
ATOM 2425 N N . ARG A 1 308 ? 10.015 -4.821 18.907 1.00 68.06 308 ARG A N 1
ATOM 2426 C CA . ARG A 1 308 ? 10.733 -5.904 18.186 1.00 68.06 308 ARG A CA 1
ATOM 2427 C C . ARG A 1 308 ? 11.283 -5.499 16.807 1.00 68.06 308 ARG A C 1
ATOM 2429 O O . ARG A 1 308 ? 12.065 -6.230 16.214 1.00 68.06 308 ARG A O 1
ATOM 2436 N N . LEU A 1 309 ? 10.825 -4.382 16.251 1.00 66.56 309 LEU A N 1
ATOM 2437 C CA . LEU A 1 309 ? 11.242 -3.861 14.959 1.00 66.56 309 LEU A CA 1
ATOM 2438 C C . LEU A 1 309 ? 11.442 -2.356 15.090 1.00 66.56 309 LEU A C 1
ATOM 2440 O O . LEU A 1 309 ? 10.482 -1.643 15.360 1.00 66.56 309 LEU A O 1
ATOM 2444 N N . ARG A 1 310 ? 12.649 -1.859 14.813 1.00 78.94 310 ARG A N 1
ATOM 2445 C CA . ARG A 1 310 ? 12.925 -0.419 14.824 1.00 78.94 310 ARG A CA 1
ATOM 2446 C C . ARG A 1 310 ? 12.084 0.289 13.761 1.00 78.94 310 ARG A C 1
ATOM 2448 O O . ARG A 1 310 ? 12.253 0.050 12.564 1.00 78.94 310 ARG A O 1
ATOM 2455 N N . ILE A 1 311 ? 11.177 1.166 14.182 1.00 82.00 311 ILE A N 1
ATOM 2456 C CA . ILE A 1 311 ? 10.177 1.809 13.327 1.00 82.00 311 ILE A CA 1
ATOM 2457 C C . ILE A 1 311 ? 10.323 3.328 13.370 1.00 82.00 311 ILE A C 1
ATOM 2459 O O . ILE A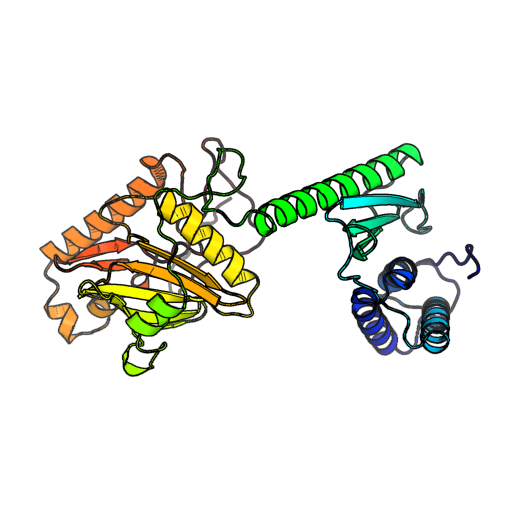 1 311 ? 10.158 3.956 14.406 1.00 82.00 311 ILE A O 1
ATOM 2463 N N . ILE A 1 312 ? 10.564 3.947 12.214 1.00 83.50 312 ILE A N 1
ATOM 2464 C CA . ILE A 1 312 ? 10.611 5.411 12.090 1.00 83.50 312 ILE A CA 1
ATOM 2465 C C . ILE A 1 312 ? 9.266 5.907 11.552 1.00 83.50 312 ILE A C 1
ATOM 2467 O O . ILE A 1 312 ? 8.857 5.506 10.460 1.00 83.50 312 ILE A O 1
ATOM 2471 N N . HIS A 1 313 ? 8.599 6.806 12.285 1.00 86.88 313 HIS A N 1
ATOM 2472 C CA . HIS A 1 313 ? 7.259 7.316 11.942 1.00 86.88 313 HIS A CA 1
ATOM 2473 C C . HIS A 1 313 ? 7.218 8.126 10.631 1.00 86.88 313 HIS A C 1
ATOM 2475 O O . HIS A 1 313 ? 6.282 8.015 9.846 1.00 86.88 313 HIS A O 1
ATOM 2481 N N . ARG A 1 314 ? 8.257 8.937 10.382 1.00 83.88 314 ARG A N 1
ATOM 2482 C CA . ARG A 1 314 ? 8.456 9.829 9.212 1.00 83.88 314 ARG A CA 1
ATOM 2483 C C . ARG A 1 314 ? 7.411 10.931 8.967 1.00 83.88 314 ARG A C 1
ATOM 2485 O O . ARG A 1 314 ? 7.723 11.855 8.227 1.00 83.88 314 ARG A O 1
ATOM 2492 N N . ASP A 1 315 ? 6.240 10.892 9.599 1.00 85.00 315 ASP A N 1
ATOM 2493 C CA . ASP A 1 315 ? 5.254 11.988 9.560 1.00 85.00 315 ASP A CA 1
ATOM 2494 C C . ASP A 1 315 ? 4.690 12.318 10.956 1.00 85.00 315 ASP A C 1
ATOM 2496 O O . ASP A 1 315 ? 3.483 12.360 11.180 1.00 85.00 315 ASP A O 1
ATOM 2500 N N . LEU A 1 316 ? 5.577 12.464 11.948 1.00 89.50 316 LEU A N 1
ATOM 2501 C CA . LEU A 1 316 ? 5.182 12.914 13.285 1.00 89.50 316 LEU A CA 1
ATOM 2502 C C . LEU A 1 316 ? 4.937 14.430 13.266 1.00 89.50 316 LEU A C 1
ATOM 2504 O O . LEU A 1 316 ? 5.833 15.206 12.940 1.00 89.50 316 LEU A O 1
ATOM 2508 N N . LYS A 1 317 ? 3.727 14.837 13.646 1.00 89.31 317 LYS A N 1
ATOM 2509 C CA . LYS A 1 317 ? 3.268 16.230 13.716 1.00 89.31 317 LYS A CA 1
ATOM 2510 C C . LYS A 1 317 ? 2.135 16.347 14.737 1.00 89.31 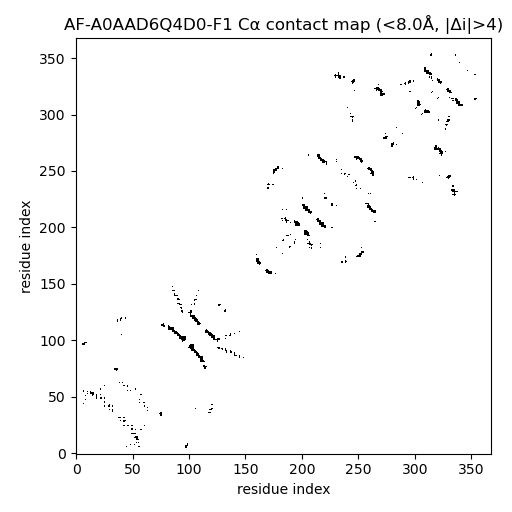317 LYS A C 1
ATOM 2512 O O . LYS A 1 317 ? 1.541 15.337 15.106 1.00 89.31 317 LYS A O 1
ATOM 2517 N N . THR A 1 318 ? 1.811 17.560 15.173 1.00 89.00 318 THR A N 1
ATOM 2518 C CA . THR A 1 318 ? 0.788 17.812 16.207 1.00 89.00 318 THR A CA 1
ATOM 2519 C C . THR A 1 318 ? -0.615 17.334 15.812 1.00 89.00 318 THR A C 1
ATOM 2521 O O . THR A 1 318 ? -1.346 16.861 16.674 1.00 89.00 318 THR A O 1
ATOM 2524 N N . SER A 1 319 ? -0.968 17.346 14.522 1.00 88.94 319 SER A N 1
ATOM 2525 C CA . SER A 1 319 ? -2.225 16.763 14.021 1.00 88.94 319 SER A CA 1
ATOM 2526 C C . SER A 1 319 ? -2.257 15.228 14.014 1.00 88.94 319 SER A C 1
ATOM 2528 O O . SER A 1 319 ? -3.337 14.647 13.982 1.00 88.94 319 SER A O 1
ATOM 2530 N N . ASN A 1 320 ? -1.095 14.568 14.105 1.00 91.69 320 ASN A N 1
ATOM 2531 C CA . ASN A 1 320 ? -0.967 13.108 14.184 1.00 91.69 320 ASN A CA 1
ATOM 2532 C C . ASN A 1 320 ? -0.779 12.608 15.634 1.00 91.69 320 ASN A C 1
ATOM 2534 O O . ASN A 1 320 ? -0.595 11.409 15.851 1.00 91.69 320 ASN A O 1
ATOM 2538 N N . VAL A 1 321 ? -0.851 13.493 16.635 1.00 94.75 321 VAL A N 1
ATOM 2539 C CA . VAL A 1 321 ? -0.944 13.126 18.057 1.00 94.75 321 VAL A CA 1
ATOM 2540 C C . VAL A 1 321 ? -2.377 13.371 18.512 1.00 94.75 321 VAL A C 1
ATOM 2542 O O . VAL A 1 321 ? -2.812 14.518 18.571 1.00 94.75 321 VAL A O 1
ATOM 2545 N N . LEU A 1 322 ? -3.106 12.302 18.820 1.00 94.69 322 LEU A N 1
ATOM 2546 C CA . LEU A 1 322 ? -4.465 12.365 19.353 1.00 94.69 322 LEU A CA 1
ATOM 2547 C C . LEU A 1 322 ? -4.457 12.323 20.885 1.00 94.69 322 LEU A C 1
ATOM 2549 O O . LEU A 1 322 ? -3.490 11.858 21.485 1.00 94.69 322 LEU A O 1
ATOM 2553 N N . LEU A 1 323 ? -5.526 12.806 21.509 1.00 93.81 323 LEU A N 1
ATOM 2554 C CA . LEU A 1 323 ? -5.712 12.834 22.957 1.00 93.81 323 LEU A CA 1
ATOM 2555 C C . LEU A 1 323 ? -6.938 11.993 23.334 1.00 93.81 323 LEU A C 1
ATOM 2557 O O . LEU A 1 323 ? -8.038 12.192 22.802 1.00 93.81 323 LEU A O 1
ATOM 2561 N N . ASP A 1 324 ? -6.754 11.056 24.263 1.00 92.62 324 ASP A N 1
ATOM 2562 C CA . ASP A 1 324 ? -7.870 10.317 24.854 1.00 92.62 324 ASP A CA 1
ATOM 2563 C C . ASP A 1 324 ? -8.559 11.116 25.977 1.00 92.62 324 ASP A C 1
ATOM 2565 O O . ASP A 1 324 ? -8.253 12.284 26.228 1.00 92.62 324 ASP A O 1
ATOM 2569 N N . HIS A 1 325 ? -9.550 10.499 26.622 1.00 91.00 325 HIS A N 1
ATOM 2570 C CA . HIS A 1 325 ? -10.369 11.114 27.668 1.00 91.00 325 HIS A CA 1
ATOM 2571 C C . HIS A 1 325 ? -9.581 11.576 28.908 1.00 91.00 325 HIS A C 1
ATOM 2573 O O . HIS A 1 325 ? -10.049 12.475 29.600 1.00 91.00 325 HIS A O 1
ATOM 2579 N N . GLU A 1 326 ? -8.386 11.028 29.155 1.00 91.38 326 GLU A N 1
ATOM 2580 C CA . GLU A 1 326 ? -7.494 11.409 30.263 1.00 91.38 326 GLU A CA 1
ATOM 2581 C C . GLU A 1 326 ? -6.431 12.439 29.827 1.00 91.38 326 GLU A C 1
ATOM 2583 O O . GLU A 1 326 ? -5.467 12.680 30.549 1.00 91.38 326 GLU A O 1
ATOM 2588 N N . MET A 1 327 ? -6.565 13.020 28.625 1.00 89.81 327 MET A N 1
ATOM 2589 C CA . MET A 1 327 ? -5.542 13.850 27.966 1.00 89.81 327 MET A CA 1
ATOM 2590 C C . MET A 1 327 ? -4.211 13.108 27.719 1.00 89.81 327 MET A C 1
ATOM 2592 O O . MET A 1 327 ? -3.177 13.736 27.477 1.00 89.81 327 MET A O 1
ATOM 2596 N N . THR A 1 328 ? -4.216 11.768 27.710 1.00 93.31 328 THR A N 1
ATOM 2597 C CA . THR A 1 328 ? -3.021 10.980 27.385 1.00 93.31 328 THR A CA 1
ATOM 2598 C C . THR A 1 328 ? -2.773 11.012 25.869 1.00 93.31 328 THR A C 1
ATOM 2600 O O . THR A 1 328 ? -3.693 10.754 25.085 1.00 93.31 328 THR A O 1
ATOM 2603 N N . PRO A 1 329 ? -1.537 11.305 25.411 1.00 95.94 329 PRO A N 1
ATOM 2604 C CA . PRO A 1 329 ? -1.231 11.409 23.989 1.00 95.94 329 PRO A CA 1
ATOM 2605 C C . PRO A 1 329 ? -1.084 10.040 23.332 1.00 95.94 329 PRO A C 1
ATOM 2607 O O . PRO A 1 329 ? -0.426 9.144 23.871 1.00 95.94 329 PRO A O 1
ATOM 2610 N N . ARG A 1 330 ? -1.616 9.913 22.117 1.00 96.00 330 ARG A N 1
ATOM 2611 C CA . ARG A 1 330 ? -1.519 8.725 21.269 1.00 96.00 330 ARG A CA 1
ATOM 2612 C C . ARG A 1 330 ? -1.075 9.097 19.859 1.00 96.00 330 ARG A C 1
ATOM 2614 O O . ARG A 1 330 ? -1.761 9.828 19.150 1.00 96.00 330 ARG A O 1
ATOM 2621 N N . ILE A 1 331 ? 0.086 8.597 19.446 1.00 94.81 331 ILE A N 1
ATOM 2622 C CA . ILE A 1 331 ? 0.632 8.810 18.098 1.00 94.81 331 ILE A CA 1
ATOM 2623 C C . ILE A 1 331 ? -0.173 7.977 17.086 1.00 94.81 331 ILE A C 1
ATOM 2625 O O . ILE A 1 331 ? -0.525 6.826 17.358 1.00 94.81 331 ILE A O 1
ATOM 2629 N N . SER A 1 332 ? -0.472 8.566 15.929 1.00 91.25 332 SER A N 1
ATOM 2630 C CA . SER A 1 332 ? -1.355 8.033 14.884 1.00 91.25 332 SER A CA 1
ATOM 2631 C C . SER A 1 332 ? -0.809 8.298 13.473 1.00 91.25 332 SER A C 1
ATOM 2633 O O . SER A 1 332 ? 0.156 9.040 13.314 1.00 91.25 332 SER A O 1
ATOM 2635 N N . ASP A 1 333 ? -1.473 7.738 12.453 1.00 86.75 333 ASP A N 1
ATOM 2636 C CA . ASP A 1 333 ? -1.159 7.908 11.021 1.00 86.75 333 ASP A CA 1
ATOM 2637 C C . ASP A 1 333 ? 0.180 7.275 10.591 1.00 86.75 333 ASP A C 1
ATOM 2639 O O . ASP A 1 333 ? 1.109 7.916 10.094 1.00 86.75 333 ASP A O 1
ATOM 2643 N N . PHE A 1 334 ? 0.255 5.950 10.745 1.00 84.75 334 PHE A N 1
ATOM 2644 C CA . PHE A 1 334 ? 1.438 5.145 10.426 1.00 84.75 334 PHE A CA 1
ATOM 2645 C C . PHE A 1 334 ? 1.613 4.856 8.925 1.00 84.75 334 PHE A C 1
ATOM 2647 O O . PHE A 1 334 ? 2.551 4.152 8.543 1.00 84.75 334 PHE A O 1
ATOM 2654 N N . GLY A 1 335 ? 0.767 5.404 8.042 1.00 76.38 335 GLY A N 1
ATOM 2655 C CA . GLY A 1 335 ? 0.810 5.117 6.600 1.00 76.38 335 GLY A CA 1
ATOM 2656 C C . GLY A 1 335 ? 2.168 5.450 5.972 1.00 76.38 335 GLY A C 1
ATOM 2657 O O . GLY A 1 335 ? 2.633 4.764 5.054 1.00 76.38 335 GLY A O 1
ATOM 2658 N N . MET A 1 336 ? 2.857 6.449 6.534 1.00 77.81 336 MET A N 1
ATOM 2659 C CA . MET A 1 336 ? 4.198 6.860 6.127 1.00 77.81 336 MET A CA 1
ATOM 2660 C C . MET A 1 336 ? 5.339 6.284 6.974 1.00 77.81 336 MET A C 1
ATOM 2662 O O . MET A 1 336 ? 6.497 6.537 6.644 1.00 77.81 336 MET A O 1
ATOM 2666 N N . ALA A 1 337 ? 5.093 5.451 7.979 1.00 79.88 337 ALA A N 1
ATOM 2667 C CA . ALA A 1 337 ? 6.163 4.871 8.789 1.00 79.88 337 ALA A CA 1
ATOM 2668 C C . ALA A 1 337 ? 7.007 3.826 8.018 1.00 79.88 337 ALA A C 1
ATOM 2670 O O . ALA A 1 337 ? 6.727 3.484 6.862 1.00 79.88 337 ALA A O 1
ATOM 2671 N N . ARG A 1 338 ? 8.127 3.382 8.606 1.00 75.12 338 ARG A N 1
ATOM 2672 C CA . ARG A 1 338 ? 9.034 2.373 8.026 1.00 75.12 338 ARG A CA 1
ATOM 2673 C C . ARG A 1 338 ? 9.674 1.485 9.080 1.00 75.12 338 ARG A C 1
ATOM 2675 O O . ARG A 1 338 ? 10.213 2.000 10.050 1.00 75.12 338 ARG A O 1
ATOM 2682 N N . ILE A 1 339 ? 9.699 0.187 8.790 1.00 68.56 339 ILE A N 1
ATOM 2683 C CA . ILE A 1 339 ? 10.449 -0.842 9.517 1.00 68.56 339 ILE A CA 1
ATOM 2684 C C . ILE A 1 339 ? 11.910 -0.838 9.046 1.00 68.56 339 ILE A C 1
ATOM 2686 O O . ILE A 1 339 ? 12.169 -0.821 7.840 1.00 68.56 339 ILE A O 1
ATOM 2690 N N . PHE A 1 340 ? 12.840 -0.904 9.993 1.00 60.78 340 PHE A N 1
ATOM 2691 C CA . PHE A 1 340 ? 14.264 -1.149 9.792 1.00 60.78 340 PHE A CA 1
ATOM 2692 C C . PHE A 1 340 ? 14.630 -2.481 10.458 1.00 60.78 340 PHE A C 1
ATOM 2694 O O . PHE A 1 340 ? 14.171 -2.775 11.560 1.00 60.78 340 PHE A O 1
ATOM 2701 N N . GLY A 1 341 ? 15.441 -3.298 9.782 1.00 53.03 341 GLY A N 1
ATOM 2702 C CA . GLY A 1 341 ? 16.017 -4.500 10.394 1.00 53.03 341 GLY A CA 1
ATOM 2703 C C . GLY A 1 341 ? 17.160 -4.133 11.342 1.00 53.03 341 GLY A C 1
ATOM 2704 O O . GLY A 1 341 ? 17.843 -3.137 11.108 1.00 53.03 341 GLY A O 1
ATOM 2705 N N . GLU A 1 342 ? 17.403 -4.956 12.364 1.00 46.38 342 GLU A N 1
ATOM 2706 C CA . GLU A 1 342 ? 18.356 -4.686 13.461 1.00 46.38 342 GLU A CA 1
ATOM 2707 C C . GLU A 1 342 ? 19.778 -4.314 12.991 1.00 46.38 342 GLU A C 1
ATOM 2709 O O . GLU A 1 342 ? 20.460 -3.532 13.643 1.00 46.38 342 GLU A O 1
ATOM 2714 N N . ASN A 1 343 ? 20.202 -4.798 11.816 1.00 44.22 343 ASN A N 1
ATOM 2715 C CA . ASN A 1 343 ? 21.518 -4.525 11.222 1.00 44.22 343 ASN A CA 1
ATOM 2716 C C . ASN A 1 343 ? 21.530 -3.422 10.133 1.00 44.22 343 ASN A C 1
ATOM 2718 O O . ASN A 1 343 ? 22.519 -3.287 9.412 1.00 44.22 343 ASN A O 1
ATOM 2722 N N . GLN A 1 344 ? 20.455 -2.640 9.954 1.00 44.28 344 GLN A N 1
ATOM 2723 C CA . GLN A 1 344 ? 20.381 -1.573 8.939 1.00 44.28 344 GLN A CA 1
ATOM 2724 C C . GLN A 1 344 ? 20.376 -0.169 9.557 1.00 44.28 344 GLN A C 1
ATOM 2726 O O . GLN A 1 344 ? 19.320 0.397 9.832 1.00 44.28 344 GLN A O 1
ATOM 2731 N N . ASN A 1 345 ? 21.562 0.436 9.687 1.00 43.50 345 ASN A N 1
ATOM 2732 C CA . ASN A 1 345 ? 21.691 1.828 10.139 1.00 43.50 345 ASN A CA 1
ATOM 2733 C C . ASN A 1 345 ? 21.204 2.853 9.095 1.00 43.50 345 ASN A C 1
ATOM 2735 O O . ASN A 1 345 ? 20.535 3.811 9.468 1.00 43.50 345 ASN A O 1
ATOM 2739 N N . ASN A 1 346 ? 21.465 2.625 7.799 1.00 38.53 346 ASN A N 1
ATOM 2740 C CA . ASN A 1 346 ? 21.028 3.498 6.699 1.00 38.53 346 ASN A CA 1
ATOM 2741 C C . ASN A 1 346 ? 20.215 2.701 5.660 1.00 38.53 346 ASN A C 1
ATOM 2743 O O . ASN A 1 346 ? 20.640 1.634 5.219 1.00 38.53 346 ASN A O 1
ATOM 2747 N N . ALA A 1 347 ? 19.080 3.249 5.204 1.00 39.38 347 ALA A N 1
ATOM 2748 C CA . ALA A 1 347 ? 18.245 2.651 4.157 1.00 39.38 347 ALA A CA 1
ATOM 2749 C C . ALA A 1 347 ? 17.980 3.638 3.006 1.00 39.38 347 ALA A C 1
ATOM 2751 O O . ALA A 1 347 ? 17.258 4.622 3.166 1.00 39.38 347 ALA A O 1
ATOM 2752 N N . ASN A 1 348 ? 18.508 3.343 1.814 1.00 35.62 348 ASN A N 1
ATOM 2753 C CA . ASN A 1 348 ? 18.308 4.175 0.622 1.00 35.62 348 ASN A CA 1
ATOM 2754 C C . ASN A 1 348 ? 16.824 4.243 0.218 1.00 35.62 348 ASN A C 1
ATOM 2756 O O . ASN A 1 348 ? 16.210 3.237 -0.154 1.00 35.62 348 ASN A O 1
ATOM 2760 N N . THR A 1 349 ? 16.238 5.443 0.242 1.00 36.47 349 THR A N 1
ATOM 2761 C CA . THR A 1 349 ? 14.837 5.662 -0.148 1.00 36.47 349 THR A CA 1
ATOM 2762 C C . THR A 1 349 ? 14.738 6.193 -1.583 1.00 36.47 349 THR A C 1
ATOM 2764 O O . THR A 1 349 ? 15.478 7.080 -1.989 1.00 36.47 349 THR A O 1
ATOM 2767 N N . ARG A 1 350 ? 13.808 5.649 -2.386 1.00 33.09 350 ARG A N 1
ATOM 2768 C CA . ARG A 1 350 ? 13.520 6.132 -3.758 1.00 33.09 350 ARG A CA 1
ATOM 2769 C C . ARG A 1 350 ? 12.454 7.239 -3.815 1.00 33.09 350 ARG A C 1
ATOM 2771 O O . ARG A 1 350 ? 12.055 7.640 -4.903 1.00 33.09 350 ARG A O 1
ATOM 2778 N N . ARG A 1 351 ? 11.937 7.671 -2.663 1.00 36.50 351 ARG A N 1
ATOM 2779 C CA . ARG A 1 351 ? 10.920 8.722 -2.516 1.00 36.50 351 ARG A CA 1
ATOM 2780 C C . ARG A 1 351 ? 11.159 9.461 -1.204 1.00 36.50 351 ARG A C 1
ATOM 2782 O O . ARG A 1 351 ? 11.192 8.816 -0.157 1.00 36.50 351 ARG A O 1
ATOM 2789 N N . VAL A 1 352 ? 11.255 10.785 -1.284 1.00 41.88 352 VAL A N 1
ATOM 2790 C CA . VAL A 1 352 ? 11.142 11.684 -0.127 1.00 41.88 352 VAL A CA 1
ATOM 2791 C C . VAL A 1 352 ? 9.716 11.573 0.427 1.00 41.88 352 VAL A C 1
ATOM 2793 O O . VAL A 1 352 ? 8.768 11.449 -0.349 1.00 41.88 352 VAL A O 1
ATOM 2796 N N . ALA A 1 353 ? 9.567 11.559 1.751 1.00 40.25 353 ALA A N 1
ATOM 2797 C CA . ALA A 1 353 ? 8.280 11.468 2.438 1.00 40.25 353 ALA A CA 1
ATOM 2798 C C . ALA A 1 353 ? 8.339 12.224 3.773 1.00 40.25 353 ALA A C 1
ATOM 2800 O O . ALA A 1 353 ? 9.364 12.161 4.450 1.00 40.25 353 ALA A O 1
ATOM 2801 N N . GLY A 1 354 ? 7.240 12.895 4.121 1.00 39.72 354 GLY A N 1
ATOM 2802 C CA . GLY A 1 354 ? 7.081 13.746 5.303 1.00 39.72 354 GLY A CA 1
ATOM 2803 C C . GLY A 1 354 ? 6.331 15.037 4.954 1.00 39.72 354 GLY A C 1
ATOM 2804 O O . GLY A 1 354 ? 6.418 15.518 3.821 1.00 39.72 354 GLY A O 1
ATOM 2805 N N . THR A 1 355 ? 5.580 15.596 5.903 1.00 36.25 355 THR A N 1
ATOM 2806 C CA . THR A 1 355 ? 4.921 16.900 5.736 1.00 36.25 355 THR A CA 1
ATOM 2807 C C . THR A 1 355 ? 5.967 18.021 5.696 1.00 36.25 355 THR A C 1
ATOM 2809 O O . THR A 1 355 ? 6.741 18.199 6.637 1.00 36.25 355 THR A O 1
ATOM 2812 N N . LEU A 1 356 ? 5.993 18.799 4.609 1.00 29.53 356 LEU A N 1
ATOM 2813 C CA . LEU A 1 356 ? 6.971 19.869 4.396 1.00 29.53 356 LEU A CA 1
ATOM 2814 C C . LEU A 1 356 ? 6.576 21.119 5.204 1.00 29.53 356 LEU A C 1
ATOM 2816 O O . LEU A 1 356 ? 5.912 22.024 4.703 1.00 29.53 356 LEU A O 1
ATOM 2820 N N . LEU A 1 357 ? 6.964 21.144 6.481 1.00 28.30 357 LEU A N 1
ATOM 2821 C CA . LEU A 1 357 ? 6.831 22.318 7.344 1.00 28.30 357 LEU A CA 1
ATOM 2822 C C . LEU A 1 357 ? 7.715 23.452 6.812 1.00 28.30 357 LEU A C 1
ATOM 2824 O O . LEU A 1 357 ? 8.939 23.404 6.920 1.00 28.30 357 LEU A O 1
ATOM 2828 N N . ALA A 1 358 ? 7.082 24.497 6.279 1.00 25.58 358 ALA A N 1
ATOM 2829 C CA . ALA A 1 358 ? 7.730 25.759 5.936 1.00 25.58 358 ALA A CA 1
ATOM 2830 C C . ALA A 1 358 ? 8.052 26.570 7.207 1.00 25.58 358 ALA A C 1
ATOM 2832 O O . ALA A 1 358 ? 7.529 27.663 7.425 1.00 25.58 358 ALA A O 1
ATOM 2833 N N . LEU A 1 359 ? 8.912 26.018 8.064 1.00 26.20 359 LEU A N 1
ATOM 2834 C CA . LEU A 1 359 ? 9.525 26.756 9.161 1.00 26.20 359 LEU A CA 1
ATOM 2835 C C . LEU A 1 359 ? 10.612 27.662 8.582 1.00 26.20 359 LEU A C 1
ATOM 2837 O O . LEU A 1 359 ? 11.717 27.222 8.260 1.00 26.20 359 LEU A O 1
ATOM 2841 N N . TYR A 1 360 ? 10.288 28.948 8.453 1.00 31.06 360 TYR A N 1
ATOM 2842 C CA . TYR A 1 360 ? 11.310 29.979 8.325 1.00 31.06 360 TYR A CA 1
ATOM 2843 C C . TYR A 1 360 ? 12.249 29.889 9.537 1.00 31.06 360 TYR A C 1
ATOM 2845 O O . TYR A 1 360 ? 11.789 29.945 10.675 1.00 31.06 360 TYR A O 1
ATOM 2853 N N . SER A 1 361 ? 13.555 29.802 9.263 1.00 28.64 361 SER A N 1
ATOM 2854 C CA . SER A 1 361 ? 14.656 29.768 10.242 1.00 28.64 361 SER A CA 1
ATOM 2855 C C . SER A 1 361 ? 14.845 28.440 10.997 1.00 28.64 361 SER A C 1
ATOM 2857 O O . SER A 1 361 ? 14.330 28.259 12.092 1.00 28.64 361 SER A O 1
ATOM 2859 N N . TYR A 1 362 ? 15.644 27.523 10.439 1.00 28.72 362 TYR A N 1
ATOM 2860 C CA . TYR A 1 362 ? 17.010 27.174 10.899 1.00 28.72 362 TYR A CA 1
ATOM 2861 C C . TYR A 1 362 ? 17.515 25.933 10.119 1.00 28.72 362 TYR A C 1
ATOM 2863 O O . TYR A 1 362 ? 16.741 25.001 9.898 1.00 28.72 362 TYR A O 1
ATOM 2871 N N . PRO A 1 363 ? 18.786 25.882 9.668 1.00 27.56 363 PRO A N 1
ATOM 2872 C CA . PRO A 1 363 ? 19.295 24.743 8.905 1.00 27.56 363 PRO A CA 1
ATOM 2873 C C . PRO A 1 3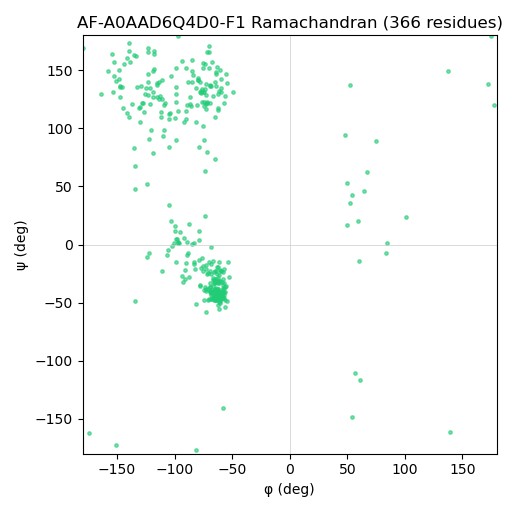63 ? 19.541 23.517 9.798 1.00 27.56 363 PRO A C 1
ATOM 2875 O O . PRO A 1 363 ? 20.386 23.549 10.692 1.00 27.56 363 PRO A O 1
ATOM 2878 N N . LEU A 1 364 ? 18.847 22.413 9.511 1.00 28.77 364 LEU A N 1
ATOM 2879 C CA . LEU A 1 364 ? 19.212 21.088 10.018 1.00 28.77 364 LEU A CA 1
ATOM 2880 C C . LEU A 1 364 ? 20.408 20.544 9.209 1.00 28.77 364 LEU A C 1
ATOM 2882 O O . LEU A 1 364 ? 20.368 20.607 7.978 1.00 28.77 364 LEU A O 1
ATOM 2886 N N . PRO A 1 365 ? 21.467 20.021 9.857 1.00 33.47 365 PRO A N 1
ATOM 2887 C CA . PRO A 1 365 ? 22.630 19.479 9.158 1.00 33.47 365 PRO A CA 1
ATOM 2888 C C . PRO A 1 365 ? 22.311 18.169 8.419 1.00 33.47 365 PRO A C 1
ATOM 2890 O O . PRO A 1 365 ? 21.432 17.402 8.812 1.00 33.47 365 PRO A O 1
ATOM 2893 N N . GLU A 1 366 ? 23.050 17.926 7.336 1.00 30.56 366 GLU A N 1
ATOM 2894 C CA . GLU A 1 366 ? 22.851 16.805 6.412 1.00 30.56 366 GLU A CA 1
ATOM 2895 C C . GLU A 1 366 ? 22.982 15.429 7.088 1.00 30.56 366 GLU A C 1
ATOM 2897 O O . GLU A 1 366 ? 23.958 15.153 7.786 1.00 30.56 366 GLU A O 1
ATOM 2902 N N . ILE A 1 367 ? 22.046 14.523 6.788 1.00 31.08 367 ILE A N 1
ATOM 2903 C CA . ILE A 1 367 ? 22.192 13.088 7.063 1.00 31.08 367 ILE A CA 1
ATOM 2904 C C . ILE A 1 367 ? 22.926 12.454 5.870 1.00 31.08 367 ILE A C 1
ATOM 2906 O O . ILE A 1 367 ? 22.439 12.544 4.741 1.00 31.08 367 ILE A O 1
ATOM 2910 N N . ARG A 1 368 ? 24.082 11.825 6.124 1.00 33.03 368 ARG A N 1
ATOM 2911 C CA . ARG A 1 368 ? 24.876 11.060 5.141 1.00 33.03 368 ARG A CA 1
ATOM 2912 C C . ARG A 1 368 ? 24.611 9.553 5.221 1.00 33.03 368 ARG A C 1
ATOM 2914 O O . ARG A 1 368 ? 24.402 9.044 6.344 1.00 33.03 368 ARG A O 1
#

Mean predicted aligned error: 17.47 Å

Sequence (368 aa):
METTLKLSTHDSSPALSDPASYRRLIGRLLYLTITRPDISYAIQNLSQYISNPHITHLQAAERVLRYIKATPGQGLLLKADSTFHLKAYSDSDWGGCIDTRRSVTGYLVFLGDSLISWKSKKQPTVSRSSAEAEYRALATTSYVERSHLALLQELANPRGVTITEEGQFVSSEDLPFMDLDTIEAATGNFSDSNKLGQGGFGVVYKGVLTDGKEIVVKRLSRNSWQGLAEFKNEIILTAKLQHRNLVKLLGCGIEGEEKLLIYEFMPNKSLDVFIFDEARREQFDWETCYSIISGIARGLLYLHEDSRLRIIHRDLKTSNVLLDHEMTPRISDFGMARIFGENQNNANTRRVAGTLLALYSYPLPEIR

Solvent-accessible surface area (backbone atoms only — not comparable to full-atom values): 20991 Å² total; per-residue (Å²): 127,84,94,71,86,78,72,58,93,80,57,90,54,59,66,46,93,58,48,64,62,52,41,55,49,49,52,54,52,55,60,45,34,79,48,34,66,88,50,28,57,63,48,57,53,59,58,72,38,53,88,72,38,29,50,63,59,51,55,53,52,49,52,51,51,52,51,50,70,74,43,74,89,70,58,76,65,76,59,93,83,44,46,94,50,77,49,75,46,57,40,47,41,64,39,63,38,67,80,72,39,23,18,32,30,32,34,43,32,22,42,40,80,16,73,74,46,72,48,50,46,73,48,99,55,68,49,96,44,54,68,54,28,39,50,54,14,41,56,55,36,55,52,52,47,52,55,51,50,52,51,49,50,51,68,75,55,80,60,78,47,62,52,57,99,89,75,60,56,55,37,33,93,85,49,45,77,46,60,65,68,61,53,27,63,24,21,59,67,72,32,76,92,32,51,75,49,75,58,99,71,26,39,32,28,42,28,42,42,98,88,67,51,58,28,29,38,39,39,38,49,71,89,40,80,60,44,57,52,21,52,50,36,33,48,49,45,44,68,73,56,85,54,93,23,41,59,57,64,59,27,37,30,77,57,96,67,48,43,35,42,32,27,65,57,48,82,57,41,33,48,38,60,35,76,73,32,71,83,46,36,76,74,57,48,70,67,59,50,49,51,29,54,51,27,48,50,51,35,49,44,34,31,56,64,76,38,102,49,34,36,50,51,59,47,85,48,49,73,29,26,31,18,36,89,83,58,49,26,17,44,45,71,45,43,62,37,45,82,38,60,98,89,51,92,77,79,94,71,97,65,92,77,56,78,85,76,85,68,81,87,76,89,78,81,87,88,131

Organism: NCBI:txid444605

InterPro domains:
  IPR000719 Protein kinase domain [PF00069] (191-353)
  IPR000719 Protein kinase domain [PS50011] (190-368)
  IPR000719 Protein kinase domain [SM00220] (190-359)
  IPR008271 Serine/threonine-protein kinase, active site [PS00108] (311-323)
  IPR011009 Protein kinase-like domain superfamily [SSF56112] (171-356)
  IPR017441 Protein kinase, ATP binding site [PS00107] (196-218)
  IPR043502 DNA/RNA polymerase superfamily [SSF56672] (14-143)